Protein 4OAN (pdb70)

Sequence (607 aa):
SAEAEFVYKYANNLPDTHPNIRAREAAAIKAETNGRVQIDIFPSNQLGSSDTDLSQIRSGGVVEFFTLSGLILSTLVPAASINGIGFAFPDYDTVWKADGELGGYVRRGEIGKAGLVVDKIWDNGFRQTTTSTRPITGPDDFKGLKIRVPVSPLWTSFKAFDASPASINFSEVYSSALQTKVVEGQENPLAIISTAKLYEVQKYCSLTNHWDGFWFLANRRAWERLPADLRDIVARNINAAGVNQRADVAKLNAGLKDELATKGLTFNQPTIGPFRDKLRAAGFYAEWKGKYGEQAWSLLEKSVGKLAAEAEFVYKYANNLPDTHPNIRAREAAAIKAETNGRVQIDIFPSNQLGSDTDLSQIRSGGVVEFFTLSGLILSTLVPAASINGIGFAFPDYDTVWKADGELGGYVRGEIGKAGLVVDKIWDNGFRQTTTSTRPITGPDDFKGLKIRVPVSPLWTSFKAFDASPASINFSEVYSSALQTKVVEGQENPLAIISTAKLYEVQKYCSLTNHWDGFWFLANRRAWERLPADLRDIVARNINAAGVNQRADVAKLNAGLKDELATKGLTFNQPTIGPFRDKLRAAGFYAEWKGKYGEQAWSLLEKSVGKLA

Nearest PDB structures (foldseek):
  4pdd-assembly3_C  TM=9.417E-01  e=5.313E-28  Polaromonas sp. JS666
  4mmp-assembly1_A  TM=9.180E-01  e=5.999E-28  Pasteurella multocida subsp. gallicida P1059
  4o94-assembly1_A  TM=9.328E-01  e=5.343E-27  Rhodopseudomonas palustris HaA2
  4nn3-assembly1_A  TM=9.087E-01  e=1.412E-26  Maridesulfovibrio salexigens DSM 2638
  4nf0-assembly8_H  TM=8.533E-01  e=2.911E-16  Pseudomonas aeruginosa PAO1

Solvent-accessible surface area: 24748 Å² total

Secondary structure (DSSP, 8-state):
----SEEEEEE-SS-TT---HHHH--HHHHHHTTTSEEEEEE-TTTT--S---HHHHHTS-SEEEE-HHHHTTTSGGGGGGG-TT--SSHHHHHH---HHHHHHHHHHHHTT-B--PPEEEE--EEEESS----SGGGGTT--BEE-S-HHHH--TTTT---EE--GGGHHHHHHTTSSSEEEE-HHHHHHTTGGGS-SEEE-----EEEEEEE-HHHHHHS-HHHHHHHHHHHHHHHHHHHHHHHHHHHHHHHHHTTTT-EEE---SHHHHHHHHHTTHHHHHHHHH-HHHHHHHHHHHT---/---SEEEEEE-SS-TT---HHHH--HHHHHHTTTSEEEEEE-TTTT--S---HHHHHTS-SEEEE-HHHHTTTSGGGGGGG-TT---SHHHHHH---HHHHHHHHHHHHTT-B--PPEEEE--EEEESS----SGGGGTT-EEEE-S-HHHH--TTTT-EEEE--GGGHHHHHHTTSSSEEEE-HHHHHHTTGGGG-SEEE-----EEEEEEE-HHHHHHS-HHHHHHHHHHHHHHHHHHHHHHHHHHHH-HHHHHHTTPEEE---SHHHHHHHHHTTHHHHHHHHH-HHHHHHHHHHHT---

InterPro domains:
  IPR004682 TRAP transporter solute receptor, DctP family [PIRSF006470] (12-302)
  IPR004682 TRAP transporter solute receptor, DctP family [TIGR00787] (39-290)
  IPR006311 Twin-arginine translocation pathway, signal sequence [PS51318] (1-29)
  IPR018389 TRAP transporter solute receptor DctP [PF03480] (39-311)
  IPR018389 TRAP transporter solute receptor DctP [PTHR33376] (8-331)
  IPR019546 Twin-arginine translocation pathway, signal sequence, bacterial/archaeal [TIGR01409] (3-29)
  IPR038404 TRAP transporter solute receptor DctP superfamily [G3DSA:3.40.190.170] (30-339)

Foldseek 3Di:
DDQALAEFEEEEAADCPALVVLVVCCVQLCVVVVNNYRYHYHYNQNVHFDVVLVCLQVVVGFKYWAWLQQVCVLQVLSCVVLQFPQAPDVVLVVCCLDDLQVVSQVSVVVSQWHFSDFFFFFQKWKFFAPDEDQFLVVQAAFAEEDADGPLVVLSVLSNYNYDHDTPSCPLVCLQVPVGGIYMGFLSRCPRVVSLVRTAEIEGLSRTITIIIIGRNVSLVPDPPVSNVSVVVSVVVSRVVSNVVNVVCRVPVPVVSCVSRYDYDYHDHVNVVVSCVVSCNVVVVCVVNDVVSVVSSNVSRPDDD/DDAQAEFEEEEQAFCPALVVLVVCLVQLCVVVVNNYRYDYHYNQNVHFDVVLVCQQVVVGFKYWAWLQQVCVLQVLRCVVLQFPQAPDVVLVQCCLDDLQVVSQVSVVVSQWHWNDFFFFFQKWKFFAPDEPQFLVVQAAFAEEDADGPLRVLSVLSNYNYDHDTPSCVLVCLQVPVGGIYMGFPSRCPRVVSLVRTAEIEGLSRTITIIIIGRPVSLVVDDPVSSVSVVVSVNVSRVVSNVVNVVCRVPVPVVSVVVRHHYDYHDHVNVVVSCVVSCNVVVVCVVNDVVSVVSSNVSRPDDD

Organism: Rhodopseudomonas palustris (strain HaA2) (NCBI:txid316058)

B-factor: mean 14.05, std 8.54, range [4.38, 103.15]

Structure (mmCIF, N/CA/C/O backbone):
data_4OAN
#
_entry.id   4OAN
#
_cell.length_a   55.064
_cell.length_b   59.609
_cell.length_c   61.005
_cell.angle_alpha   62.620
_cell.angle_beta   71.240
_cell.angle_gamma   67.180
#
_symmetry.space_group_name_H-M   'P 1'
#
loop_
_entity.id
_entity.type
_entity.pdbx_description
1 polymer 'TRAP dicarboxylate transporter DctP subunit'
2 non-polymer 'CHLORIDE ION'
3 non-polymer '(2S)-2-hydroxy-2-methyl-3-oxobutanoic acid'
4 non-polymer GLYCEROL
5 water water
#
loop_
_atom_site.group_PDB
_atom_site.id
_atom_site.type_symbol
_atom_site.label_atom_id
_atom_site.label_alt_id
_atom_site.label_comp_id
_atom_site.label_asym_id
_atom_site.label_entity_id
_atom_site.label_seq_id
_atom_site.pdbx_PDB_ins_code
_atom_site.Cartn_x
_atom_site.Cartn_y
_atom_site.Cartn_z
_atom_site.occupancy
_atom_site.B_iso_or_equiv
_atom_site.auth_seq_id
_atom_site.auth_comp_id
_atom_site.auth_asym_id
_atom_site.auth_atom_id
_atom_site.pdbx_PDB_model_num
ATOM 1 N N . SER A 1 22 ? 110.094 34.127 64.821 1.00 46.25 28 SER A N 1
ATOM 2 C CA . SER A 1 22 ? 109.402 35.154 64.051 1.00 45.01 28 SER A CA 1
ATOM 3 C C . SER A 1 22 ? 110.376 36.250 63.630 1.00 45.32 28 SER A C 1
ATOM 4 O O . SER A 1 22 ? 111.484 36.341 64.158 1.00 45.13 28 SER A O 1
ATOM 28 N N . ALA A 1 24 ? 111.835 39.840 63.698 1.00 23.41 30 ALA A N 1
ATOM 29 C CA . ALA A 1 24 ? 111.865 40.914 64.686 1.00 25.20 30 ALA A CA 1
ATOM 30 C C . ALA A 1 24 ? 111.050 42.091 64.183 1.00 21.15 30 ALA A C 1
ATOM 31 O O . ALA A 1 24 ? 111.035 42.375 62.984 1.00 19.94 30 ALA A O 1
ATOM 38 N N . GLU A 1 25 ? 110.367 42.779 65.093 1.00 22.96 31 GLU A N 1
ATOM 39 C CA . GLU A 1 25 ? 109.669 43.985 64.690 1.00 22.51 31 GLU A CA 1
ATOM 40 C C . GLU A 1 25 ? 110.715 44.976 64.212 1.00 21.95 31 GLU A C 1
ATOM 41 O O . GLU A 1 25 ? 111.873 44.948 64.659 1.00 22.39 31 GLU A O 1
ATOM 53 N N . ALA A 1 26 ? 110.314 45.840 63.292 1.00 19.08 32 ALA A N 1
ATOM 54 C CA . ALA A 1 26 ? 111.169 46.932 62.855 1.00 16.78 32 ALA A CA 1
ATOM 55 C C . ALA A 1 26 ? 111.533 47.756 64.078 1.00 14.45 32 ALA A C 1
ATOM 56 O O . ALA A 1 26 ? 110.766 47.808 65.045 1.00 17.15 32 ALA A O 1
ATOM 63 N N . GLU A 1 27 ? 112.685 48.414 64.041 1.00 16.63 33 GLU A N 1
ATOM 64 C CA . GLU A 1 27 ? 113.112 49.205 65.184 1.00 17.14 33 GLU A CA 1
ATOM 65 C C . GLU A 1 27 ? 112.110 50.293 65.519 1.00 13.51 33 GLU A C 1
ATOM 66 O O . GLU A 1 27 ? 111.893 50.610 66.689 1.00 20.14 33 GLU A O 1
ATOM 78 N N . PHE A 1 28 ? 111.498 50.880 64.491 1.00 12.18 34 PHE A N 1
ATOM 79 C CA . PHE A 1 28 ? 110.495 51.905 64.675 1.00 11.59 34 PHE A CA 1
ATOM 80 C C . PHE A 1 28 ? 109.236 51.474 63.951 1.00 13.56 34 PHE A C 1
ATOM 81 O O . PHE A 1 28 ? 109.197 51.440 62.726 1.00 15.81 34 PHE A O 1
ATOM 98 N N . VAL A 1 29 ? 108.212 51.129 64.715 1.00 11.53 35 VAL A N 1
ATOM 99 C CA . VAL A 1 29 ? 106.902 50.830 64.153 1.00 11.16 35 VAL A CA 1
ATOM 100 C C . VAL A 1 29 ? 105.978 51.958 64.551 1.00 11.95 35 VAL A C 1
ATOM 101 O O . VAL A 1 29 ? 105.549 52.058 65.709 1.00 14.19 35 VAL A O 1
ATOM 114 N N . TYR A 1 30 ? 105.741 52.854 63.602 1.00 9.89 36 TYR A N 1
ATOM 115 C CA . TYR A 1 30 ? 10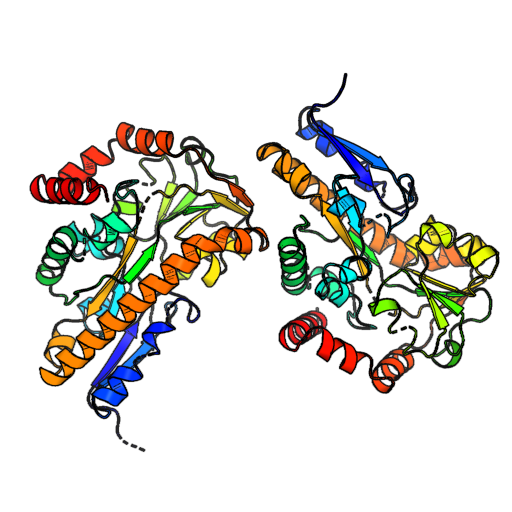5.009 54.081 63.843 1.00 9.35 36 TYR A CA 1
ATOM 116 C C . TYR A 1 30 ? 103.619 54.021 63.214 1.00 9.63 36 TYR A C 1
ATOM 117 O O . TYR A 1 30 ? 103.432 53.501 62.122 1.00 13.36 36 TYR A O 1
ATOM 135 N N . LYS A 1 31 ? 102.646 54.588 63.909 1.00 8.51 37 LYS A N 1
ATOM 136 C CA . LYS A 1 31 ? 101.266 54.536 63.473 1.00 8.21 37 LYS A CA 1
ATOM 137 C C . LYS A 1 31 ? 100.870 55.836 62.791 1.00 7.69 37 LYS A C 1
ATOM 138 O O . LYS A 1 31 ? 101.113 56.910 63.338 1.00 8.36 37 LYS A O 1
ATOM 157 N N . TYR A 1 32 ? 100.254 55.725 61.616 1.00 7.36 38 TYR A N 1
ATOM 158 C CA . TYR A 1 32 ? 99.676 56.874 60.914 1.00 6.87 38 TYR A CA 1
ATOM 159 C C . TYR A 1 32 ? 98.165 56.677 60.831 1.00 6.64 38 TYR A C 1
ATOM 160 O O . TYR A 1 32 ? 97.673 55.719 60.238 1.00 6.87 38 TYR A O 1
ATOM 178 N N . ALA A 1 33 ? 97.446 57.558 61.522 1.00 6.18 39 ALA A N 1
ATOM 179 C CA . ALA A 1 33 ? 95.985 57.549 61.560 1.00 5.94 39 ALA A CA 1
ATOM 180 C C . ALA A 1 33 ? 95.422 58.578 60.607 1.00 5.51 39 ALA A C 1
ATOM 181 O O . ALA A 1 33 ? 95.998 59.660 60.445 1.00 5.28 39 ALA A O 1
ATOM 188 N N . ASN A 1 34 ? 94.282 58.266 59.991 1.00 5.73 40 ASN A N 1
ATOM 189 C CA . ASN A 1 34 ? 93.580 59.263 59.218 1.00 5.35 40 ASN A CA 1
ATOM 190 C C . ASN A 1 34 ? 92.086 58.973 59.217 1.00 6.52 40 ASN A C 1
ATOM 191 O O . ASN A 1 34 ? 91.645 57.961 59.752 1.00 6.08 40 ASN A O 1
ATOM 202 N N . ASN A 1 35 ? 91.320 59.879 58.618 1.00 5.09 41 ASN A N 1
ATOM 203 C CA . ASN A 1 35 ? 89.872 59.814 58.690 1.00 6.40 41 ASN A CA 1
ATOM 204 C C . ASN A 1 35 ? 89.198 59.450 57.388 1.00 6.73 41 ASN A C 1
ATOM 205 O O . ASN A 1 35 ? 87.968 59.463 57.323 1.00 6.84 41 ASN A O 1
ATOM 216 N N . LEU A 1 36 ? 89.955 59.081 56.363 1.00 6.47 42 LEU A N 1
ATOM 217 C CA . LEU A 1 36 ? 89.379 58.922 55.036 1.00 6.66 42 LEU A CA 1
ATOM 218 C C . LEU A 1 36 ? 89.300 57.470 54.596 1.00 6.56 42 LEU A C 1
ATOM 219 O O . LEU A 1 36 ? 90.043 56.629 55.087 1.00 6.61 42 LEU A O 1
ATOM 235 N N . PRO A 1 37 ? 88.412 57.177 53.628 1.00 8.03 43 PRO A N 1
ATOM 236 C CA . PRO A 1 37 ? 88.330 55.817 53.089 1.00 8.65 43 PRO A CA 1
ATOM 237 C C . PRO A 1 37 ? 89.641 55.328 52.501 1.00 9.27 43 PRO A C 1
ATOM 238 O O . PRO A 1 37 ? 90.459 56.100 51.991 1.00 8.64 43 PRO A O 1
ATOM 249 N N . ASP A 1 38 ? 89.839 54.016 52.550 1.00 10.76 44 ASP A N 1
ATOM 250 C CA . ASP A 1 38 ? 91.073 53.433 52.055 1.00 12.17 44 ASP A CA 1
ATOM 251 C C . ASP A 1 38 ? 91.218 53.534 50.531 1.00 13.15 44 ASP A C 1
ATOM 252 O O . ASP A 1 38 ? 92.289 53.267 50.013 1.00 12.20 44 ASP A O 1
ATOM 261 N N . THR A 1 39 ? 90.143 53.950 49.850 1.00 9.97 45 THR A N 1
ATOM 262 C CA . THR A 1 39 ? 90.134 54.176 48.403 1.00 10.33 45 THR A CA 1
ATOM 263 C C . THR A 1 39 ? 90.474 55.596 47.993 1.00 10.98 45 THR A C 1
ATOM 264 O O . THR A 1 39 ? 90.654 55.871 46.809 1.00 10.63 45 THR A O 1
ATOM 275 N N . HIS A 1 40 ? 90.549 56.512 48.946 1.00 8.16 46 HIS A N 1
ATOM 276 C CA . HIS A 1 40 ? 90.898 57.902 48.644 1.00 7.92 46 HIS A CA 1
ATOM 277 C C . HIS A 1 40 ? 92.404 58.000 48.352 1.00 8.48 46 HIS A C 1
ATOM 278 O O . HIS A 1 40 ? 93.197 57.241 48.916 1.00 9.03 46 HIS A O 1
ATOM 293 N N . PRO A 1 41 ? 92.816 58.931 47.470 1.00 9.53 47 PRO A N 1
ATOM 294 C CA . PRO A 1 41 ? 94.254 59.087 47.204 1.00 9.59 47 PRO A CA 1
ATOM 295 C C . PRO A 1 41 ? 95.149 59.249 48.439 1.00 9.39 47 PRO A C 1
ATOM 296 O O . PRO A 1 41 ? 96.280 58.818 48.420 1.00 9.38 47 PRO A O 1
ATOM 324 N N . ASN A 1 43 ? 95.082 57.558 51.092 1.00 8.79 49 ASN A N 1
ATOM 325 C CA . ASN A 1 43 ? 95.453 56.214 51.521 1.00 8.65 49 ASN A CA 1
ATOM 326 C C . ASN A 1 43 ? 96.191 55.397 50.467 1.00 8.79 49 ASN A C 1
ATOM 327 O O . ASN A 1 43 ? 97.106 54.640 50.786 1.00 8.78 49 ASN A O 1
ATOM 338 N N . ILE A 1 44 ? 95.830 55.597 49.210 1.00 8.98 50 ILE A N 1
ATOM 339 C CA . ILE A 1 44 ? 96.591 54.975 48.131 1.00 9.21 50 ILE A CA 1
ATOM 340 C C . ILE A 1 44 ? 98.055 55.431 48.202 1.00 9.30 50 ILE A C 1
ATOM 341 O O . ILE A 1 44 ? 98.984 54.614 48.155 1.00 9.39 50 ILE A O 1
ATOM 357 N N . ARG A 1 45 ? 98.257 56.734 48.324 1.00 9.35 51 ARG A N 1
ATOM 358 C CA . ARG A 1 45 ? 99.598 57.271 48.376 1.00 9.53 51 ARG A CA 1
ATOM 359 C C . ARG A 1 45 ? 100.289 56.949 49.696 1.00 9.36 51 ARG A C 1
ATOM 360 O O . ARG A 1 45 ? 101.479 56.727 49.709 1.00 9.52 51 ARG A O 1
ATOM 381 N N . ALA A 1 46 ? 99.550 56.943 50.805 1.00 9.09 52 ALA A N 1
ATOM 382 C CA . ALA A 1 46 ? 100.158 56.569 52.091 1.00 8.98 52 ALA A CA 1
ATOM 383 C C . ALA A 1 46 ? 100.697 55.138 52.065 1.00 8.99 52 ALA A C 1
ATOM 384 O O . ALA A 1 46 ? 101.750 54.854 52.633 1.00 9.08 52 ALA A O 1
ATOM 391 N N . ARG A 1 47 ? 99.995 54.239 51.390 1.00 8.96 53 ARG A N 1
ATOM 392 C CA . ARG A 1 47 ? 100.491 52.868 51.294 1.00 9.07 53 ARG A CA 1
ATOM 393 C C . ARG A 1 47 ? 101.782 52.810 50.468 1.00 9.39 53 ARG A C 1
ATOM 394 O O . ARG A 1 47 ? 102.718 52.095 50.831 1.00 9.53 53 ARG A O 1
ATOM 415 N N . GLU A 1 48 ? 101.854 53.581 49.380 1.00 9.56 54 GLU A N 1
ATOM 416 C CA . GLU A 1 48 ? 103.085 53.632 48.568 1.00 9.94 54 GLU A CA 1
ATOM 417 C C . GLU A 1 48 ? 104.231 54.206 49.389 1.00 10.02 54 GLU A C 1
ATOM 418 O O . GLU A 1 48 ? 105.361 53.738 49.338 1.00 10.30 54 GLU A O 1
ATOM 447 N N . ALA A 1 50 ? 104.552 54.227 52.709 1.00 9.61 56 ALA A N 1
ATOM 448 C CA . ALA A 1 50 ? 104.984 53.315 53.759 1.00 9.61 56 ALA A CA 1
ATOM 449 C C . ALA A 1 50 ? 105.911 52.256 53.173 1.00 10.53 56 ALA A C 1
ATOM 450 O O . ALA A 1 50 ? 106.939 51.915 53.768 1.00 10.69 56 ALA A O 1
ATOM 457 N N . ALA A 1 51 ? 105.556 51.719 52.013 1.00 10.45 57 ALA A N 1
ATOM 458 C CA . ALA A 1 51 ? 106.390 50.723 51.353 1.00 12.10 57 ALA A CA 1
ATOM 459 C C . ALA A 1 51 ? 107.757 51.315 51.006 1.00 10.77 57 ALA A C 1
ATOM 460 O O . ALA A 1 51 ? 108.800 50.670 51.204 1.00 13.89 57 ALA A O 1
ATOM 467 N N . ALA A 1 52 ? 107.775 52.525 50.464 1.00 11.63 58 ALA A N 1
ATOM 468 C CA . ALA A 1 52 ? 109.030 53.157 50.067 1.00 11.78 58 ALA A CA 1
ATOM 469 C C . ALA A 1 52 ? 109.931 53.400 51.271 1.00 13.08 58 ALA A C 1
ATOM 470 O O . ALA A 1 52 ? 111.146 53.189 51.216 1.00 13.95 58 ALA A O 1
ATOM 477 N N . ILE A 1 53 ? 109.325 53.874 52.352 1.00 10.99 59 ILE A N 1
ATOM 478 C CA . ILE A 1 53 ? 110.063 54.147 53.567 1.00 12.95 59 ILE A CA 1
ATOM 479 C C . ILE A 1 53 ? 110.662 52.869 54.145 1.00 12.96 59 ILE A C 1
ATOM 480 O O . ILE A 1 53 ? 111.838 52.850 54.521 1.00 13.23 59 ILE A O 1
ATOM 496 N N . LYS A 1 54 ? 109.880 51.797 54.208 1.00 13.18 60 LYS A N 1
ATOM 497 C CA . LYS A 1 54 ? 110.404 50.562 54.792 1.00 14.09 60 LYS A CA 1
ATOM 498 C C . LYS A 1 54 ? 111.603 50.064 53.985 1.00 18.24 60 LYS A C 1
ATOM 499 O O . LYS A 1 54 ? 112.625 49.681 54.555 1.00 19.46 60 LYS A O 1
ATOM 518 N N . ALA A 1 55 ? 111.498 50.089 52.663 1.00 14.69 61 ALA A N 1
ATOM 519 C CA . ALA A 1 55 ? 112.621 49.676 51.816 1.00 18.59 61 ALA A CA 1
ATOM 520 C C . ALA A 1 55 ? 113.840 50.582 51.999 1.00 20.93 61 ALA A C 1
ATOM 521 O O . ALA A 1 55 ? 114.971 50.100 52.161 1.00 20.29 61 ALA A O 1
ATOM 528 N N . GLU A 1 56 ? 113.627 51.893 51.935 1.00 15.96 62 GLU A N 1
ATOM 529 C CA . GLU A 1 56 ? 114.744 52.832 51.932 1.00 15.40 62 GLU A CA 1
ATOM 530 C C . GLU A 1 56 ? 115.473 52.909 53.277 1.00 15.10 62 GLU A C 1
ATOM 531 O O . GLU A 1 56 ? 116.676 53.214 53.323 1.00 17.57 62 GLU A O 1
ATOM 543 N N . THR A 1 57 ? 114.763 52.620 54.362 1.00 14.09 63 THR A N 1
ATOM 544 C CA . THR A 1 57 ? 115.381 52.545 55.682 1.00 15.19 63 THR A CA 1
ATOM 545 C C . THR A 1 57 ? 115.855 51.135 56.022 1.00 15.96 63 THR A C 1
ATOM 546 O O . THR A 1 57 ? 116.146 50.844 57.178 1.00 16.69 63 THR A O 1
ATOM 557 N N . ASN A 1 58 ? 115.945 50.269 55.020 1.00 18.01 64 ASN A N 1
ATOM 558 C CA . ASN A 1 58 ? 116.383 48.887 55.231 1.00 20.24 64 ASN A CA 1
ATOM 559 C C . ASN A 1 58 ? 115.655 48.204 56.390 1.00 22.31 64 ASN A C 1
ATOM 560 O O . ASN A 1 58 ? 116.264 47.516 57.214 1.00 21.33 64 ASN A O 1
ATOM 571 N N . GLY A 1 59 ? 114.343 48.421 56.450 1.00 14.87 65 GLY A N 1
ATOM 572 C CA . GLY A 1 59 ? 113.489 47.746 57.409 1.00 15.50 65 GLY A CA 1
ATOM 573 C C . GLY A 1 59 ? 113.420 48.390 58.782 1.00 14.38 65 GLY A C 1
ATOM 574 O O . GLY A 1 59 ? 112.745 47.874 59.671 1.00 18.55 65 GLY A O 1
ATOM 578 N N . ARG A 1 60 ? 114.114 49.512 58.965 1.00 13.71 66 ARG A N 1
ATOM 579 C CA . ARG A 1 60 ? 114.201 50.124 60.282 1.00 16.61 66 ARG A CA 1
ATOM 580 C C . ARG A 1 60 ? 112.964 50.931 60.639 1.00 14.47 66 ARG A C 1
ATOM 581 O O . ARG A 1 60 ? 112.642 51.051 61.814 1.00 15.97 66 ARG A O 1
ATOM 602 N N . VAL A 1 61 ? 112.278 51.492 59.638 1.00 11.85 67 VAL A N 1
ATOM 603 C CA . VAL A 1 61 ? 111.040 52.229 59.872 1.00 11.38 67 VAL A CA 1
ATOM 604 C C . VAL A 1 61 ? 109.873 51.586 59.139 1.00 13.50 67 VAL A C 1
ATOM 605 O O . VAL A 1 61 ? 109.899 51.418 57.920 1.00 15.38 67 VAL A O 1
ATOM 618 N N . GLN A 1 62 ? 108.859 51.219 59.904 1.00 11.13 68 GLN A N 1
ATOM 619 C CA . GLN A 1 62 ? 107.614 50.666 59.382 1.00 10.34 68 GLN A CA 1
ATOM 620 C C . GLN A 1 62 ? 106.494 51.601 59.808 1.00 11.55 68 GLN A C 1
ATOM 621 O O . GLN A 1 62 ? 106.349 51.903 60.985 1.00 14.73 68 GLN A O 1
ATOM 635 N N . ILE A 1 63 ? 105.732 52.071 58.832 1.00 9.72 69 ILE A N 1
ATOM 636 C CA . ILE A 1 63 ? 104.583 52.904 59.118 1.00 11.05 69 ILE A CA 1
ATOM 637 C C . ILE A 1 63 ? 103.329 52.076 58.914 1.00 10.37 69 ILE A C 1
ATOM 638 O O . ILE A 1 63 ? 103.021 51.643 57.794 1.00 12.52 69 ILE A O 1
ATOM 654 N N . ASP A 1 64 ? 102.640 51.814 60.023 1.00 9.52 70 ASP A N 1
ATOM 655 C CA . ASP A 1 64 ? 101.372 51.107 60.003 1.00 9.21 70 ASP A CA 1
ATOM 656 C C . ASP A 1 64 ? 100.269 52.136 59.805 1.00 8.95 70 ASP A C 1
ATOM 657 O O . ASP A 1 64 ? 100.215 53.132 60.514 1.00 10.21 70 ASP A O 1
ATOM 666 N N . ILE A 1 65 ? 99.392 51.900 58.849 1.00 8.79 71 ILE A N 1
ATOM 667 C CA . ILE A 1 65 ? 98.360 52.860 58.480 1.00 9.49 71 ILE A CA 1
ATOM 668 C C . ILE A 1 65 ? 97.006 52.421 59.017 1.00 8.89 71 ILE A C 1
ATOM 669 O O . ILE A 1 65 ? 96.622 51.256 58.892 1.00 10.03 71 ILE A O 1
ATOM 685 N N . PHE A 1 66 ? 96.290 53.375 59.598 1.00 8.54 72 PHE A N 1
ATOM 686 C CA . PHE A 1 66 ? 94.972 53.152 60.196 1.00 8.58 72 PHE A CA 1
ATOM 687 C C . PHE A 1 66 ? 93.978 54.118 59.564 1.00 8.53 72 PHE A C 1
ATOM 688 O O . PHE A 1 66 ? 93.745 55.217 60.065 1.00 8.72 72 PHE A O 1
ATOM 705 N N . PRO A 1 67 ? 93.417 53.727 58.426 1.00 6.91 73 PRO A N 1
ATOM 706 C CA . PRO A 1 67 ? 92.562 54.633 57.680 1.00 6.28 73 PRO A CA 1
ATOM 707 C C . PRO A 1 67 ? 91.166 54.733 58.282 1.00 6.18 73 PRO A C 1
ATOM 708 O O . PRO A 1 67 ? 90.801 53.960 59.186 1.00 7.70 73 PRO A O 1
ATOM 719 N N . SER A 1 68 ? 90.391 55.675 57.769 1.00 6.59 74 SER A N 1
ATOM 720 C CA . SER A 1 68 ? 88.957 55.750 58.026 1.00 7.67 74 SER A CA 1
ATOM 721 C C . SER A 1 68 ? 88.604 55.609 59.503 1.00 8.25 74 SER A C 1
ATOM 722 O O . SER A 1 68 ? 87.713 54.848 59.859 1.00 9.51 74 SER A O 1
ATOM 730 N N . ASN A 1 69 ? 89.316 56.338 60.349 1.00 6.20 75 ASN A N 1
ATOM 731 C CA . ASN A 1 69 ? 88.959 56.470 61.768 1.00 5.93 75 ASN A CA 1
ATOM 732 C C . ASN A 1 69 ? 89.047 55.163 62.522 1.00 8.67 75 ASN A C 1
ATOM 733 O O . ASN A 1 69 ? 88.414 55.009 63.568 1.00 8.88 75 ASN A O 1
ATOM 744 N N . GLN A 1 70 ? 89.858 54.225 62.050 1.00 7.95 76 GLN A N 1
ATOM 745 C CA . GLN A 1 70 ? 89.998 52.943 62.736 1.00 8.92 76 GLN A CA 1
ATOM 746 C C . GLN A 1 70 ? 90.420 53.071 64.189 1.00 9.52 76 GLN A C 1
ATOM 747 O O . GLN A 1 70 ? 89.921 52.305 65.052 1.00 10.36 76 GLN A O 1
ATOM 761 N N . LEU A 1 71 ? 91.335 53.986 64.491 1.00 9.40 77 LEU A N 1
ATOM 762 C CA . LEU A 1 71 ? 91.838 54.135 65.859 1.00 11.03 77 LEU A CA 1
ATOM 763 C C . LEU A 1 71 ? 91.022 55.108 66.683 1.00 13.15 77 LEU A C 1
ATOM 764 O O . LEU A 1 71 ? 91.216 55.203 67.909 1.00 17.02 77 LEU A O 1
ATOM 780 N N . GLY A 1 72 ? 90.122 55.827 66.021 1.00 9.89 78 GLY A N 1
ATOM 781 C CA . GLY A 1 72 ? 89.301 56.828 66.663 1.00 11.19 78 GLY A CA 1
ATOM 782 C C . GLY A 1 72 ? 88.984 57.963 65.702 1.00 9.13 78 GLY A C 1
ATOM 783 O O . GLY A 1 72 ? 89.454 57.992 64.573 1.00 10.20 78 GLY A O 1
ATOM 787 N N A SER A 1 73 ? 88.157 58.894 66.169 0.61 7.82 79 SER A N 1
ATOM 788 N N B SER A 1 73 ? 88.192 58.918 66.153 0.39 7.38 79 SER A N 1
ATOM 789 C CA A SER A 1 73 ? 87.687 60.042 65.409 0.61 7.79 79 SER A CA 1
ATOM 790 C CA B SER A 1 73 ? 87.795 60.006 65.294 0.39 7.57 79 SER A CA 1
ATOM 791 C C A SER A 1 73 ? 88.682 61.194 65.429 0.61 6.61 79 SER A C 1
ATOM 792 C C B SER A 1 73 ? 88.640 61.247 65.504 0.39 6.66 79 SER A C 1
ATOM 793 O O A SER A 1 73 ? 89.705 61.122 66.107 0.61 9.65 79 SER A O 1
ATOM 794 O O B SER A 1 73 ? 89.510 61.289 66.369 0.39 5.55 79 SER A O 1
ATOM 809 N N . ASP A 1 74 ? 88.379 62.261 64.698 1.00 6.55 80 ASP A N 1
ATOM 810 C CA . ASP A 1 74 ? 89.311 63.379 64.560 1.00 7.01 80 ASP A CA 1
ATOM 811 C C . ASP A 1 74 ? 89.624 64.091 65.850 1.00 5.78 80 ASP A C 1
ATOM 812 O O . ASP A 1 74 ? 90.790 64.364 66.129 1.00 7.15 80 ASP A O 1
ATOM 822 N N . THR A 1 75 ? 88.619 64.322 66.692 1.00 6.79 81 THR A N 1
ATOM 823 C CA . THR A 1 75 ? 88.887 64.988 67.972 1.00 7.98 81 THR A CA 1
ATOM 824 C C . THR A 1 75 ? 89.753 64.097 68.871 1.00 7.54 81 THR A C 1
ATOM 825 O O . THR A 1 75 ? 90.680 64.573 69.515 1.00 7.99 81 THR A O 1
ATOM 836 N N . ASP A 1 76 ? 89.480 62.795 68.871 1.00 8.98 82 ASP A N 1
ATOM 837 C CA . ASP A 1 76 ? 90.286 61.806 69.610 1.00 9.43 82 ASP A CA 1
ATOM 838 C C . ASP A 1 76 ? 91.727 61.837 69.117 1.00 7.79 82 ASP A C 1
ATOM 839 O O . ASP A 1 76 ? 92.681 61.935 69.902 1.00 8.15 82 ASP A O 1
ATOM 865 N N . LEU A 1 78 ? 93.356 64.114 67.477 1.00 6.75 84 LEU A N 1
ATOM 866 C CA . LEU A 1 78 ? 94.065 65.334 67.824 1.00 7.40 84 LEU A CA 1
ATOM 867 C C . LEU A 1 78 ? 94.698 65.173 69.230 1.00 7.74 84 LEU A C 1
ATOM 868 O O . LEU A 1 78 ? 95.856 65.528 69.478 1.00 9.69 84 LEU A O 1
ATOM 884 N N . SER A 1 79 ? 93.941 64.620 70.164 1.00 7.45 85 SER A N 1
ATOM 885 C CA . SER A 1 79 ? 94.480 64.389 71.498 1.00 8.02 85 SER A CA 1
ATOM 886 C C . SER A 1 79 ? 95.641 63.406 71.441 1.00 8.75 85 SER A C 1
ATOM 887 O O . SER A 1 79 ? 96.656 63.573 72.131 1.00 12.56 85 SER A O 1
ATOM 895 N N . GLN A 1 80 ? 95.493 62.374 70.625 1.00 8.40 86 GLN A N 1
ATOM 896 C CA . GLN A 1 80 ? 96.507 61.325 70.578 1.00 8.28 86 GLN A CA 1
ATOM 897 C C . GLN A 1 80 ? 97.812 61.780 69.893 1.00 7.42 86 GLN A C 1
ATOM 898 O O . GLN A 1 80 ? 98.883 61.365 70.325 1.00 8.25 86 GLN A O 1
ATOM 912 N N . ILE A 1 81 ? 97.743 62.633 68.887 1.00 6.51 87 ILE A N 1
ATOM 913 C CA . ILE A 1 81 ? 98.981 63.082 68.237 1.00 7.90 87 ILE A CA 1
ATOM 914 C C . ILE A 1 81 ? 99.770 63.962 69.229 1.00 8.04 87 ILE A C 1
ATOM 915 O O . ILE A 1 81 ? 100.999 63.917 69.258 1.00 11.57 87 ILE A O 1
ATOM 931 N N . ARG A 1 82 ? 99.052 64.695 70.090 1.00 10.19 88 ARG A N 1
ATOM 932 C CA . ARG A 1 82 ? 99.649 65.531 71.130 1.00 13.28 88 ARG A CA 1
ATOM 933 C C . ARG A 1 82 ? 100.328 64.663 72.184 1.00 12.60 88 ARG A C 1
ATOM 934 O O . ARG A 1 82 ? 101.435 64.961 72.632 1.00 13.89 88 ARG A O 1
ATOM 955 N N . SER A 1 83 ? 99.666 63.589 72.604 1.00 10.59 89 SER A N 1
ATOM 956 C CA . SER A 1 83 ? 100.155 62.815 73.740 1.00 13.26 89 SER A CA 1
ATOM 957 C C . SER A 1 83 ? 101.101 61.693 73.338 1.00 9.71 89 SER A C 1
ATOM 958 O O . SER A 1 83 ? 101.755 61.101 74.211 1.00 13.94 89 SER A O 1
ATOM 966 N N . GLY A 1 84 ? 101.186 61.394 72.042 1.00 10.29 90 GLY A N 1
ATOM 967 C CA . GLY A 1 84 ? 102.024 60.300 71.583 1.00 12.25 90 GLY A CA 1
ATOM 968 C C . GLY A 1 84 ? 101.301 58.968 71.437 1.00 11.64 90 GLY A C 1
ATOM 969 O O . GLY A 1 84 ? 101.942 57.949 71.189 1.00 13.69 90 GLY A O 1
ATOM 973 N N . GLY A 1 85 ? 99.977 58.960 71.574 1.00 10.06 91 GLY A N 1
ATOM 974 C CA . GLY A 1 85 ? 99.200 57.762 71.291 1.00 8.96 91 GLY A CA 1
ATOM 975 C C . GLY A 1 85 ? 99.324 57.299 69.854 1.00 9.01 91 GLY A C 1
ATOM 976 O O . GLY A 1 85 ? 99.250 56.105 69.566 1.00 11.34 91 GLY A O 1
ATOM 980 N N A VAL A 1 86 ? 99.537 58.264 68.963 0.32 9.24 92 VAL A N 1
ATOM 981 N N B VAL A 1 86 ? 99.454 58.239 68.926 0.68 7.88 92 VAL A N 1
ATOM 982 C CA A VAL A 1 86 ? 99.800 58.001 67.557 0.32 7.90 92 VAL A CA 1
ATOM 983 C CA B VAL A 1 86 ? 99.881 57.900 67.582 0.68 7.26 92 VAL A CA 1
ATOM 984 C C A VAL A 1 86 ? 100.959 58.893 67.112 0.32 7.92 92 VAL A C 1
ATOM 985 C C B VAL A 1 86 ? 101.061 58.780 67.236 0.68 7.26 92 VAL A C 1
ATOM 986 O O A VAL A 1 86 ? 101.079 60.029 67.575 0.32 7.12 92 VAL A O 1
ATOM 987 O O B VAL A 1 86 ? 101.295 59.797 67.877 0.68 7.52 92 VAL A O 1
ATOM 1012 N N . GLU A 1 87 ? 101.787 58.394 66.195 1.00 7.32 93 GLU A N 1
ATOM 1013 C CA . GLU A 1 87 ? 103.003 59.102 65.777 1.00 7.41 93 GLU A CA 1
ATOM 1014 C C . GLU A 1 87 ? 102.778 60.081 64.624 1.00 7.08 93 GLU A C 1
ATOM 1015 O O . GLU A 1 87 ? 103.451 61.111 64.548 1.00 7.09 93 GLU A O 1
ATOM 1028 N N . PHE A 1 88 ? 101.835 59.755 63.735 1.00 6.83 94 PHE A N 1
ATOM 1029 C CA . PHE A 1 88 ? 101.494 60.587 62.572 1.00 6.54 94 PHE A CA 1
ATOM 1030 C C . PHE A 1 88 ? 99.984 60.710 62.443 1.00 6.21 94 PHE A C 1
ATOM 1031 O O . PHE A 1 88 ? 99.261 59.738 62.697 1.00 6.23 94 PHE A O 1
ATOM 1048 N N . PHE A 1 89 ? 99.509 61.872 62.028 1.00 5.94 95 PHE A N 1
ATOM 1049 C CA . PHE A 1 89 ? 98.077 62.097 61.839 1.00 5.65 95 PHE A CA 1
ATOM 1050 C C . PHE A 1 89 ? 97.893 63.235 60.863 1.00 5.45 95 PHE A C 1
ATOM 1051 O O . PHE A 1 89 ? 98.518 64.279 61.014 1.00 5.48 95 PHE A O 1
ATOM 1068 N N . THR A 1 90 ? 97.041 63.044 59.851 1.00 5.30 96 THR A N 1
ATOM 1069 C CA . THR A 1 90 ? 96.676 64.124 58.940 1.00 5.13 96 THR A CA 1
ATOM 1070 C C . THR A 1 90 ? 95.462 64.851 59.490 1.00 5.51 96 THR A C 1
ATOM 1071 O O . THR A 1 90 ? 94.491 64.220 59.926 1.00 6.44 96 THR A O 1
ATOM 1082 N N . LEU A 1 91 ? 95.506 66.175 59.499 1.00 4.88 97 LEU A N 1
ATOM 1083 C CA . LEU A 1 91 ? 94.462 66.977 60.128 1.00 5.42 97 LEU A CA 1
ATOM 1084 C C . LEU A 1 91 ? 94.329 68.350 59.489 1.00 6.46 97 LEU A C 1
ATOM 1085 O O . LEU A 1 91 ? 95.312 69.056 59.314 1.00 5.29 97 LEU A O 1
ATOM 1101 N N . SER A 1 92 ? 93.096 68.724 59.157 1.00 5.06 98 SER A N 1
ATOM 1102 C CA . SER A 1 92 ? 92.783 70.087 58.751 1.00 5.07 98 SER A CA 1
ATOM 1103 C C . SER A 1 92 ? 93.256 71.093 59.773 1.00 5.36 98 SER A C 1
ATOM 1104 O O . SER A 1 92 ? 92.994 70.949 60.960 1.00 5.06 98 SER A O 1
ATOM 1112 N N . GLY A 1 93 ? 93.910 72.158 59.308 1.00 5.61 99 GLY A N 1
ATOM 1113 C CA . GLY A 1 93 ? 94.240 73.260 60.174 1.00 6.10 99 GLY A CA 1
ATOM 1114 C C . GLY A 1 93 ? 93.045 73.867 60.901 1.00 4.97 99 GLY A C 1
ATOM 1115 O O . GLY A 1 93 ? 93.192 74.407 62.001 1.00 6.05 99 GLY A O 1
ATOM 1119 N N . LEU A 1 94 ? 91.858 73.781 60.301 1.00 5.78 100 LEU A N 1
ATOM 1120 C CA . LEU A 1 94 ? 90.670 74.327 60.943 1.00 5.88 100 LEU A CA 1
ATOM 1121 C C . LEU A 1 94 ? 90.280 73.530 62.176 1.00 5.25 100 LEU A C 1
ATOM 1122 O O . LEU A 1 94 ? 89.798 74.110 63.139 1.00 6.64 100 LEU A O 1
ATOM 1138 N N . ILE A 1 95 ? 90.454 72.211 62.149 1.00 5.60 101 ILE A N 1
ATOM 1139 C CA . ILE A 1 95 ? 90.195 71.395 63.329 1.00 4.97 101 ILE A CA 1
ATOM 1140 C C . ILE A 1 95 ? 91.315 71.577 64.330 1.00 6.11 101 ILE A C 1
ATOM 1141 O O . ILE A 1 95 ? 91.092 71.701 65.517 1.00 6.75 101 ILE A O 1
ATOM 1157 N N . LEU A 1 96 ? 92.540 71.642 63.836 1.00 5.26 102 LEU A N 1
ATOM 1158 C CA . LEU A 1 96 ? 93.711 71.891 64.669 1.00 6.34 102 LEU A CA 1
ATOM 1159 C C . LEU A 1 96 ? 93.659 73.221 65.415 1.00 5.34 102 LEU A C 1
ATOM 1160 O O . LEU A 1 96 ? 94.368 73.408 66.408 1.00 7.16 102 LEU A O 1
ATOM 1176 N N . SER A 1 97 ? 92.859 74.153 64.915 1.00 6.50 103 SER A N 1
ATOM 1177 C CA . SER A 1 97 ? 92.923 75.532 65.380 1.00 7.78 103 SER A CA 1
ATOM 1178 C C . SER A 1 97 ? 92.464 75.765 66.813 1.00 7.87 103 SER A C 1
ATOM 1179 O O . SER A 1 97 ? 92.693 76.841 67.353 1.00 8.12 103 SER A O 1
ATOM 1187 N N . THR A 1 98 ? 91.835 74.791 67.455 1.00 7.79 104 THR A N 1
ATOM 1188 C CA . THR A 1 98 ? 91.546 74.948 68.874 1.00 8.13 104 THR A CA 1
ATOM 1189 C C . THR A 1 98 ? 92.841 74.867 69.688 1.00 9.73 104 THR A C 1
ATOM 1190 O O . THR A 1 98 ? 92.935 75.458 70.762 1.00 11.54 104 THR A O 1
ATOM 1201 N N . LEU A 1 99 ? 93.834 74.146 69.162 1.00 8.18 105 LEU A N 1
ATOM 1202 C CA . LEU A 1 99 ? 95.164 74.101 69.750 1.00 8.41 105 LEU A CA 1
ATOM 1203 C C . LEU A 1 99 ? 96.086 75.181 69.174 1.00 9.04 105 LEU A C 1
ATOM 1204 O O . LEU A 1 99 ? 96.852 75.801 69.912 1.00 11.54 105 LEU A O 1
ATOM 1220 N N . VAL A 1 100 ? 96.025 75.380 67.852 1.00 7.29 106 VAL A N 1
ATOM 1221 C CA . VAL A 1 100 ? 96.887 76.322 67.119 1.00 7.89 106 VAL A CA 1
ATOM 1222 C C . VAL A 1 100 ? 95.989 77.347 66.420 1.00 8.49 106 VAL A C 1
ATOM 1223 O O . VAL A 1 100 ? 95.558 77.119 65.302 1.00 7.72 106 VAL A O 1
ATOM 1236 N N . PRO A 1 101 ? 95.688 78.467 67.079 1.00 8.47 107 PRO A N 1
ATOM 1237 C CA . PRO A 1 101 ? 94.634 79.344 66.555 1.00 7.31 107 PRO A CA 1
ATOM 1238 C C . PRO A 1 101 ? 94.852 79.833 65.120 1.00 7.82 107 PRO A C 1
ATOM 1239 O O . PRO A 1 101 ? 93.887 79.979 64.372 1.00 8.49 107 PRO A O 1
ATOM 1250 N N . ALA A 1 102 ? 96.094 80.073 64.737 1.00 7.90 108 ALA A N 1
ATOM 1251 C CA . ALA A 1 102 ? 96.383 80.571 63.408 1.00 7.19 108 ALA A CA 1
ATOM 1252 C C . ALA A 1 102 ? 96.049 79.572 62.309 1.00 6.41 108 ALA A C 1
ATOM 1253 O O . ALA A 1 102 ? 95.895 79.944 61.130 1.00 7.83 108 ALA A O 1
ATOM 1260 N N . ALA A 1 103 ? 95.941 78.296 62.658 1.00 6.04 109 ALA A N 1
ATOM 1261 C CA . ALA A 1 103 ? 95.921 77.283 61.625 1.00 6.01 109 ALA A CA 1
ATOM 1262 C C . ALA A 1 103 ? 94.603 77.215 60.838 1.00 7.50 109 ALA A C 1
ATOM 1263 O O . ALA A 1 103 ? 94.545 76.542 59.828 1.00 7.05 109 ALA A O 1
ATOM 1270 N N . SER A 1 104 ? 93.559 77.921 61.265 1.00 6.21 110 SER A N 1
ATOM 1271 C CA . SER A 1 104 ? 92.312 77.947 60.494 1.00 5.85 110 SER A CA 1
ATOM 1272 C C . SER A 1 104 ? 92.340 78.969 59.354 1.00 5.67 110 SER A C 1
ATOM 1273 O O . SER A 1 104 ? 91.415 79.037 58.570 1.00 6.71 110 SER A O 1
ATOM 1281 N N . ILE A 1 105 ? 93.416 79.737 59.248 1.00 6.50 111 ILE A N 1
ATOM 1282 C CA . ILE A 1 105 ? 93.433 80.897 58.354 1.00 6.57 111 ILE A CA 1
ATOM 1283 C C . ILE A 1 105 ? 93.184 80.552 56.876 1.00 7.30 111 ILE A C 1
ATOM 1284 O O . ILE A 1 105 ? 92.643 81.381 56.147 1.00 8.23 111 ILE A O 1
ATOM 1300 N N . ASN A 1 106 ? 93.554 79.358 56.413 1.00 6.58 112 ASN A N 1
ATOM 1301 C CA . ASN A 1 106 ? 93.318 79.039 55.012 1.00 7.04 112 ASN A CA 1
ATOM 1302 C C . ASN A 1 106 ? 91.857 78.843 54.681 1.00 7.02 112 ASN A C 1
ATOM 1303 O O . ASN A 1 106 ? 91.514 78.798 53.513 1.00 8.03 112 ASN A O 1
ATOM 1314 N N . GLY A 1 107 ? 90.992 78.730 55.684 1.00 6.96 113 GLY A N 1
ATOM 1315 C CA . GLY A 1 107 ? 89.596 78.423 55.419 1.00 6.72 113 GLY A CA 1
ATOM 1316 C C . GLY A 1 107 ? 88.672 79.613 55.273 1.00 5.61 113 GLY A C 1
ATOM 1317 O O . GLY A 1 107 ? 87.463 79.432 55.158 1.00 7.56 113 GLY A O 1
ATOM 1321 N N . ILE A 1 108 ? 89.225 80.816 55.245 1.00 6.24 114 ILE A N 1
ATOM 1322 C CA . ILE A 1 108 ? 88.406 82.012 55.082 1.00 7.64 114 ILE A CA 1
ATOM 1323 C C . ILE A 1 108 ? 87.552 81.904 53.814 1.00 8.04 114 ILE A C 1
ATOM 1324 O O . ILE A 1 108 ? 88.020 81.495 52.752 1.00 7.84 114 ILE A O 1
ATOM 1340 N N . GLY A 1 109 ? 86.270 82.227 53.939 1.00 7.12 115 GLY A N 1
ATOM 1341 C CA . GLY A 1 109 ? 85.307 81.978 52.885 1.00 8.20 115 GLY A CA 1
ATOM 1342 C C . GLY A 1 109 ? 85.647 82.705 51.600 1.00 7.54 115 GLY A C 1
ATOM 1343 O O . GLY A 1 109 ? 85.884 83.911 51.577 1.00 8.20 115 GLY A O 1
ATOM 1347 N N . PHE A 1 110 ? 85.674 81.951 50.500 1.00 6.61 116 PHE A N 1
ATOM 1348 C CA . PHE A 1 110 ? 85.836 82.509 49.153 1.00 7.87 116 PHE A CA 1
ATOM 1349 C C . PHE A 1 110 ? 87.184 83.209 48.952 1.00 9.25 116 PHE A C 1
ATOM 1350 O O . PHE A 1 110 ? 87.334 84.002 48.031 1.00 13.30 116 PHE A O 1
ATOM 1367 N N . ALA A 1 111 ? 88.166 82.884 49.777 1.00 8.73 117 ALA A N 1
ATOM 1368 C CA . ALA A 1 111 ? 89.423 83.636 49.786 1.00 9.82 117 ALA A CA 1
ATOM 1369 C C . ALA A 1 111 ? 90.297 83.357 48.561 1.00 8.49 117 ALA A C 1
ATOM 1370 O O . ALA A 1 111 ? 90.837 84.275 47.958 1.00 10.66 117 ALA A O 1
ATOM 1377 N N . PHE A 1 112 ? 90.475 82.083 48.243 1.00 8.38 118 PHE A N 1
ATOM 1378 C CA . PHE A 1 112 ? 91.386 81.660 47.180 1.00 8.13 118 PHE A CA 1
ATOM 1379 C C . PHE A 1 112 ? 90.641 81.466 45.861 1.00 8.63 118 PHE A C 1
ATOM 1380 O O . PHE A 1 112 ? 89.712 80.700 45.781 1.00 10.58 118 PHE A O 1
ATOM 1397 N N . PRO A 1 113 ? 91.088 82.139 44.792 1.00 13.14 119 PRO A N 1
ATOM 1398 C CA . PRO A 1 113 ? 90.317 81.975 43.546 1.00 14.82 119 PRO A CA 1
ATOM 1399 C C . PRO A 1 113 ? 90.624 80.707 42.766 1.00 20.32 119 PRO A C 1
ATOM 1400 O O . PRO A 1 113 ? 89.817 80.313 41.921 1.00 27.27 119 PRO A O 1
ATOM 1411 N N . ASP A 1 114 ? 91.771 80.091 43.042 1.00 14.46 120 ASP A N 1
ATOM 1412 C CA . ASP A 1 114 ? 92.216 78.927 42.281 1.00 16.69 120 ASP A CA 1
ATOM 1413 C C . ASP A 1 114 ? 93.289 78.183 43.051 1.00 14.82 120 ASP A C 1
ATOM 1414 O O . ASP A 1 114 ? 93.843 78.694 44.017 1.00 11.20 120 ASP A O 1
ATOM 1423 N N . TYR A 1 115 ? 93.609 76.989 42.579 1.00 11.54 121 TYR A N 1
ATOM 1424 C CA . TYR A 1 115 ? 94.687 76.230 43.150 1.00 10.99 121 TYR A CA 1
ATOM 1425 C C . TYR A 1 115 ? 96.036 76.926 43.006 1.00 13.33 121 TYR A C 1
ATOM 1426 O O . TYR A 1 115 ? 96.926 76.731 43.835 1.00 14.04 121 TYR A O 1
ATOM 1444 N N . ASP A 1 116 ? 96.184 77.743 41.964 1.00 14.96 122 ASP A N 1
ATOM 1445 C CA . ASP A 1 116 ? 97.438 78.450 41.740 1.00 17.32 122 ASP A CA 1
ATOM 1446 C C . ASP A 1 116 ? 97.839 79.238 42.988 1.00 12.74 122 ASP A C 1
ATOM 1447 O O . ASP A 1 116 ? 98.969 79.125 43.465 1.00 14.87 122 ASP A O 1
ATOM 1456 N N . THR A 1 117 ? 96.898 80.025 43.503 1.00 13.96 123 THR A N 1
ATOM 1457 C CA . THR A 1 117 ? 97.167 80.855 44.663 1.00 12.48 123 THR A CA 1
ATOM 1458 C C . THR A 1 117 ? 97.275 79.991 45.916 1.00 10.27 123 THR A C 1
ATOM 1459 O O . THR A 1 117 ? 98.098 80.279 46.780 1.00 11.61 123 THR A O 1
ATOM 1470 N N . VAL A 1 118 ? 96.473 78.930 46.019 1.00 8.73 124 VAL A N 1
ATOM 1471 C CA . VAL A 1 118 ? 96.565 78.005 47.157 1.00 7.57 124 VAL A CA 1
ATOM 1472 C C . VAL A 1 118 ? 97.970 77.470 47.370 1.00 8.23 124 VAL A C 1
ATOM 1473 O O . VAL A 1 118 ? 98.528 77.620 48.474 1.00 8.60 124 VAL A O 1
ATOM 1486 N N . TRP A 1 119 ? 98.565 76.848 46.354 1.00 8.68 125 TRP A N 1
ATOM 1487 C CA . TRP A 1 119 ? 99.837 76.180 46.599 1.00 12.21 125 TRP A CA 1
ATOM 1488 C C . TRP A 1 119 ? 100.956 77.191 46.782 1.00 10.29 125 TRP A C 1
ATOM 1489 O O . TRP A 1 119 ? 101.871 76.971 47.589 1.00 12.45 125 TRP A O 1
ATOM 1510 N N . LYS A 1 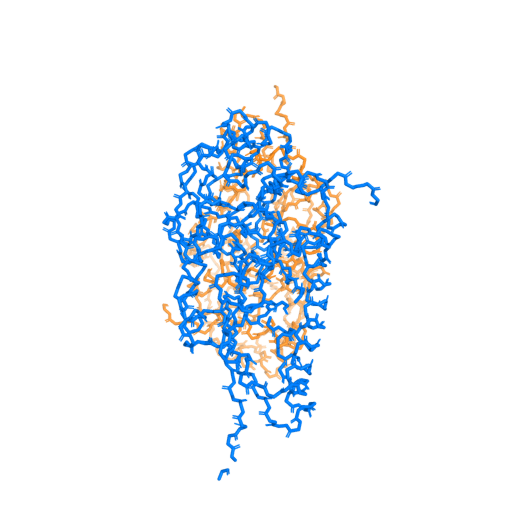120 ? 100.901 78.308 46.069 1.00 11.82 126 LYS A N 1
ATOM 1511 C CA . LYS A 1 120 ? 101.949 79.305 46.256 1.00 14.81 126 LYS A CA 1
ATOM 1512 C C . LYS A 1 120 ? 101.930 79.834 47.690 1.00 13.45 126 LYS A C 1
ATOM 1513 O O . LYS A 1 120 ? 102.979 80.125 48.259 1.00 14.93 126 LYS A O 1
ATOM 1532 N N . ALA A 1 121 ? 100.741 79.941 48.259 1.00 10.43 127 ALA A N 1
ATOM 1533 C CA . ALA A 1 121 ? 100.577 80.421 49.634 1.00 10.62 127 ALA A CA 1
ATOM 1534 C C . ALA A 1 121 ? 100.977 79.347 50.649 1.00 9.55 127 ALA A C 1
ATOM 1535 O O . ALA A 1 121 ? 101.789 79.591 51.564 1.00 9.50 127 ALA A O 1
ATOM 1559 N N . ASP A 1 123 ? 102.714 76.513 50.286 1.00 8.36 129 ASP A N 1
ATOM 1560 C CA . ASP A 1 123 ? 104.133 76.156 50.169 1.00 10.57 129 ASP A CA 1
ATOM 1561 C C . ASP A 1 123 ? 105.058 77.360 50.300 1.00 18.83 129 ASP A C 1
ATOM 1562 O O . ASP A 1 123 ? 106.271 77.224 50.205 1.00 20.84 129 ASP A O 1
ATOM 1571 N N . GLY A 1 124 ? 104.482 78.533 50.508 1.00 10.72 130 GLY A N 1
ATOM 1572 C CA . GLY A 1 124 ? 105.233 79.760 50.659 1.00 11.52 130 GLY A CA 1
ATOM 1573 C C . GLY A 1 124 ? 105.014 80.387 52.025 1.00 11.21 130 GLY A C 1
ATOM 1574 O O . GLY A 1 124 ? 104.979 79.686 53.027 1.00 11.65 130 GLY A O 1
ATOM 1578 N N . GLU A 1 125 ? 104.864 81.707 52.055 1.00 12.31 131 GLU A N 1
ATOM 1579 C CA . GLU A 1 125 ? 104.946 82.448 53.309 1.00 11.36 131 GLU A CA 1
ATOM 1580 C C . GLU A 1 125 ? 103.785 82.165 54.242 1.00 11.01 131 GLU A C 1
ATOM 1581 O O . GLU A 1 125 ? 103.977 82.070 55.452 1.00 10.92 131 GLU A O 1
ATOM 1593 N N . LEU A 1 126 ? 102.562 82.076 53.721 1.00 9.41 132 LEU A N 1
ATOM 1594 C CA . LEU A 1 126 ? 101.413 81.818 54.597 1.00 8.67 132 LEU A CA 1
ATOM 1595 C C . LEU A 1 126 ? 101.554 80.463 55.276 1.00 9.75 132 LEU A C 1
ATOM 1596 O O . LEU A 1 126 ? 101.344 80.326 56.481 1.00 8.82 132 LEU A O 1
ATOM 1612 N N . GLY A 1 127 ? 101.901 79.447 54.500 1.00 9.32 133 GLY A N 1
ATOM 1613 C CA . GLY A 1 127 ? 102.097 78.124 55.050 1.00 7.80 133 GLY A CA 1
ATOM 1614 C C . GLY A 1 127 ? 103.261 78.103 56.018 1.00 9.09 133 GLY A C 1
ATOM 1615 O O . GLY A 1 127 ? 103.216 77.392 57.024 1.00 9.85 133 GLY A O 1
ATOM 1619 N N . GLY A 1 128 ? 104.294 78.880 55.729 1.00 9.51 134 GLY A N 1
ATOM 1620 C CA . GLY A 1 128 ? 105.424 78.954 56.640 1.00 10.62 134 GLY A CA 1
ATOM 1621 C C . GLY A 1 128 ? 105.009 79.525 57.979 1.00 9.78 134 GLY A C 1
ATOM 1622 O O . GLY A 1 128 ? 105.470 79.097 59.037 1.00 11.14 134 GLY A O 1
ATOM 1626 N N . TYR A 1 129 ? 104.159 80.538 57.929 1.00 8.96 135 TYR A N 1
ATOM 1627 C CA . TYR A 1 129 ? 103.641 81.152 59.137 1.00 9.04 135 TYR A CA 1
ATOM 1628 C C . TYR A 1 129 ? 102.845 80.115 59.946 1.00 8.76 135 TYR A C 1
ATOM 1629 O O . TYR A 1 129 ? 103.071 79.940 61.151 1.00 10.10 135 TYR A O 1
ATOM 1647 N N . VAL A 1 130 ? 101.909 79.415 59.306 1.00 7.34 136 VAL A N 1
ATOM 1648 C CA . VAL A 1 130 ? 101.128 78.407 60.003 1.00 7.45 136 VAL A CA 1
ATOM 1649 C C . VAL A 1 130 ? 101.993 77.291 60.574 1.00 7.38 136 VAL A C 1
ATOM 1650 O O . VAL A 1 130 ? 101.819 76.897 61.711 1.00 7.96 136 VAL A O 1
ATOM 1663 N N A ARG A 1 131 ? 102.947 76.794 59.794 0.55 8.41 137 ARG A N 1
ATOM 1664 N N B ARG A 1 131 ? 102.951 76.794 59.802 0.45 8.40 137 ARG A N 1
ATOM 1665 C CA A ARG A 1 131 ? 103.817 75.726 60.275 0.55 7.91 137 ARG A CA 1
ATOM 1666 C CA B ARG A 1 131 ? 103.801 75.716 60.296 0.45 8.24 137 ARG A CA 1
ATOM 1667 C C A ARG A 1 131 ? 104.585 76.181 61.509 0.55 8.44 137 ARG A C 1
ATOM 1668 C C B ARG A 1 131 ? 104.622 76.168 61.498 0.45 8.73 137 ARG A C 1
ATOM 1669 O O A ARG A 1 131 ? 104.764 75.419 62.454 0.55 9.81 137 ARG A O 1
ATOM 1670 O O B ARG A 1 131 ? 104.882 75.386 62.407 0.45 10.12 137 ARG A O 1
ATOM 1711 N N . GLY A 1 132 ? 105.041 77.430 61.504 1.00 9.25 138 GLY A N 1
ATOM 1712 C CA . GLY A 1 132 ? 105.739 77.977 62.660 1.00 12.09 138 GLY A CA 1
ATOM 1713 C C . GLY A 1 132 ? 104.850 77.993 63.893 1.00 10.90 138 GLY A C 1
ATOM 1714 O O . GLY A 1 132 ? 105.308 77.715 65.004 1.00 11.65 138 GLY A O 1
ATOM 1719 N N . GLU A 1 133 ? 103.579 78.324 63.700 1.00 8.54 139 GLU A N 1
ATOM 1720 C CA . GLU A 1 133 ? 102.615 78.347 64.797 1.00 11.38 139 GLU A CA 1
ATOM 1721 C C . GLU A 1 133 ? 102.360 76.937 65.311 1.00 8.92 139 GLU A C 1
ATOM 1722 O O . GLU A 1 133 ? 102.240 76.715 66.531 1.00 10.66 139 GLU A O 1
ATOM 1734 N N . ILE A 1 134 ? 102.281 75.980 64.392 1.00 7.00 140 ILE A N 1
ATOM 1735 C CA . ILE A 1 134 ? 102.112 74.584 64.786 1.00 7.42 140 ILE A CA 1
ATOM 1736 C C . ILE A 1 134 ? 103.307 74.120 65.650 1.00 8.89 140 ILE A C 1
ATOM 1737 O O . ILE A 1 134 ? 103.133 73.456 66.693 1.00 9.69 140 ILE A O 1
ATOM 1753 N N . GLY A 1 135 ? 104.524 74.484 65.249 1.00 7.93 141 GLY A N 1
ATOM 1754 C CA . GLY A 1 135 ? 105.715 74.191 66.030 1.00 10.15 141 GLY A CA 1
ATOM 1755 C C . GLY A 1 135 ? 105.661 74.803 67.421 1.00 11.47 141 GLY A C 1
ATOM 1756 O O . GLY A 1 135 ? 106.089 74.173 68.398 1.00 13.83 141 GLY A O 1
ATOM 1760 N N . LYS A 1 136 ? 105.146 76.024 67.541 1.00 12.79 142 LYS A N 1
ATOM 1761 C CA . LYS A 1 136 ? 105.053 76.666 68.852 1.00 14.24 142 LYS A CA 1
ATOM 1762 C C . LYS A 1 136 ? 104.173 75.872 69.805 1.00 18.11 142 LYS A C 1
ATOM 1763 O O . LYS A 1 136 ? 104.387 75.903 71.012 1.00 18.86 142 LYS A O 1
ATOM 1782 N N . ALA A 1 137 ? 103.186 75.166 69.263 1.00 12.09 143 ALA A N 1
ATOM 1783 C CA . ALA A 1 137 ? 102.270 74.363 70.049 1.00 14.72 143 ALA A CA 1
ATOM 1784 C C . ALA A 1 137 ? 102.837 72.988 70.372 1.00 11.96 143 ALA A C 1
ATOM 1785 O O . ALA A 1 137 ? 102.170 72.172 71.004 1.00 14.81 143 ALA A O 1
ATOM 1792 N N . GLY A 1 138 ? 104.059 72.715 69.934 1.00 10.97 144 GLY A N 1
ATOM 1793 C CA . GLY A 1 138 ? 104.739 71.512 70.353 1.00 10.96 144 GLY A CA 1
ATOM 1794 C C . GLY A 1 138 ? 104.649 70.336 69.401 1.00 12.39 144 GLY A C 1
ATOM 1795 O O . GLY A 1 138 ? 105.129 69.271 69.739 1.00 13.43 144 GLY A O 1
ATOM 1799 N N . LEU A 1 139 ? 104.056 70.521 68.227 1.00 10.16 145 LEU A N 1
ATOM 1800 C CA . LEU A 1 139 ? 103.933 69.464 67.220 1.00 8.67 145 LEU A CA 1
ATOM 1801 C C . LEU A 1 139 ? 104.977 69.654 66.142 1.00 9.73 145 LEU A C 1
ATOM 1802 O O . LEU A 1 139 ? 105.526 70.736 65.996 1.00 12.70 145 LEU A O 1
ATOM 1818 N N . VAL A 1 140 ? 105.226 68.594 65.385 1.00 7.30 146 VAL A N 1
ATOM 1819 C CA . VAL A 1 140 ? 105.997 68.653 64.147 1.00 7.41 146 VAL A CA 1
ATOM 1820 C C . VAL A 1 140 ? 105.010 68.568 62.989 1.00 7.18 146 VAL A C 1
ATOM 1821 O O . VAL A 1 140 ? 103.954 67.936 63.085 1.00 7.17 146 VAL A O 1
ATOM 1834 N N . VAL A 1 141 ? 105.341 69.227 61.889 1.00 7.37 147 VAL A N 1
ATOM 1835 C CA . VAL A 1 141 ? 104.472 69.206 60.725 1.00 6.87 147 VAL A CA 1
ATOM 1836 C C . VAL A 1 141 ? 105.340 69.173 59.470 1.00 9.32 147 VAL A C 1
ATOM 1837 O O . VAL A 1 141 ? 106.376 69.829 59.412 1.00 8.28 147 VAL A O 1
ATOM 1867 N N . ASP A 1 143 ? 106.490 69.774 55.556 1.00 8.38 149 ASP A N 1
ATOM 1868 C CA . ASP A 1 143 ? 106.498 71.003 54.773 1.00 9.18 149 ASP A CA 1
ATOM 1869 C C . ASP A 1 143 ? 105.244 71.133 53.906 1.00 9.19 149 ASP A C 1
ATOM 1870 O O . ASP A 1 143 ? 104.667 72.215 53.788 1.00 11.43 149 ASP A O 1
ATOM 1879 N N . LYS A 1 144 ? 104.837 70.049 53.264 1.00 7.49 150 LYS A N 1
ATOM 1880 C CA . LYS A 1 144 ? 103.739 70.118 52.299 1.00 9.73 150 LYS A CA 1
ATOM 1881 C C . LYS A 1 144 ? 102.402 69.687 52.864 1.00 7.51 150 LYS A C 1
ATOM 1882 O O . LYS A 1 144 ? 102.233 68.548 53.314 1.00 7.76 150 LYS A O 1
ATOM 1901 N N . ILE A 1 145 ? 101.437 70.596 52.845 1.00 6.57 151 ILE A N 1
ATOM 1902 C CA . ILE A 1 145 ? 100.078 70.249 53.226 1.00 6.41 151 ILE A CA 1
ATOM 1903 C C . ILE A 1 145 ? 99.490 69.345 52.134 1.00 6.45 151 ILE A C 1
ATOM 1904 O O . ILE A 1 145 ? 99.785 69.540 50.933 1.00 7.85 151 ILE A O 1
ATOM 1920 N N . TRP A 1 146 ? 98.741 68.316 52.517 1.00 5.73 152 TRP A N 1
ATOM 1921 C CA . TRP A 1 146 ? 98.090 67.445 51.562 1.00 5.72 152 TRP A CA 1
ATOM 1922 C C . TRP A 1 146 ? 96.747 68.083 51.159 1.00 5.59 152 TRP A C 1
ATOM 1923 O O . TRP A 1 146 ? 96.177 68.895 51.906 1.00 6.27 152 TRP A O 1
ATOM 1944 N N . ASP A 1 147 ? 96.222 67.734 49.996 1.00 6.00 153 ASP A N 1
ATOM 1945 C CA . ASP A 1 147 ? 94.973 68.343 49.569 1.00 5.51 153 ASP A CA 1
ATOM 1946 C C . ASP A 1 147 ? 93.764 67.639 50.151 1.00 6.01 153 ASP A C 1
ATOM 1947 O O . ASP A 1 147 ? 93.788 66.438 50.468 1.00 6.63 153 ASP A O 1
ATOM 1956 N N . ASN A 1 148 ? 92.690 68.403 50.281 1.00 6.22 154 ASN A N 1
ATOM 1957 C CA . ASN A 1 148 ? 91.344 67.843 50.431 1.00 6.12 154 ASN A CA 1
ATOM 1958 C C . ASN A 1 148 ? 90.513 68.450 49.306 1.00 4.99 154 ASN A C 1
ATOM 1959 O O . ASN A 1 148 ? 90.069 67.760 48.389 1.00 6.34 154 ASN A O 1
ATOM 1970 N N . GLY A 1 149 ? 90.383 69.764 49.323 1.00 5.79 155 GLY A N 1
ATOM 1971 C CA . GLY A 1 149 ? 89.907 70.485 48.156 1.00 6.21 155 GLY A CA 1
ATOM 1972 C C . GLY A 1 149 ? 88.991 71.653 48.459 1.00 5.83 155 GLY A C 1
ATOM 1973 O O . GLY A 1 149 ? 88.727 72.007 49.616 1.00 5.52 155 GLY A O 1
ATOM 1977 N N . PHE A 1 150 ? 88.523 72.281 47.395 1.00 5.74 156 PHE A N 1
ATOM 1978 C CA . PHE A 1 150 ? 87.462 73.272 47.488 1.00 5.45 156 PHE A CA 1
ATOM 1979 C C . PHE A 1 150 ? 86.166 72.533 47.840 1.00 5.81 156 PHE A C 1
ATOM 1980 O O . PHE A 1 150 ? 85.864 71.457 47.295 1.00 6.91 156 PHE A O 1
ATOM 1997 N N . ARG A 1 151 ? 85.408 73.103 48.771 1.00 5.57 157 ARG A N 1
ATOM 1998 C CA . ARG A 1 151 ? 84.271 72.424 49.383 1.00 6.02 157 ARG A CA 1
ATOM 1999 C C . ARG A 1 151 ? 82.938 72.871 48.794 1.00 6.11 157 ARG A C 1
ATOM 2000 O O . ARG A 1 151 ? 82.717 74.059 48.539 1.00 6.97 157 ARG A O 1
ATOM 2021 N N . GLN A 1 152 ? 82.071 71.891 48.561 1.00 5.73 158 GLN A N 1
ATOM 2022 C CA . GLN A 1 152 ? 80.731 72.076 48.032 1.00 5.20 158 GLN A CA 1
ATOM 2023 C C . GLN A 1 152 ? 79.732 71.683 49.119 1.00 5.47 158 GLN A C 1
ATOM 2024 O O . GLN A 1 152 ? 80.117 71.164 50.160 1.00 8.03 158 GLN A O 1
ATOM 2038 N N . THR A 1 153 ? 78.457 71.913 48.870 1.00 5.28 159 THR A N 1
ATOM 2039 C CA . THR A 1 153 ? 77.415 71.592 49.827 1.00 5.27 159 THR A CA 1
ATOM 2040 C C . THR A 1 153 ? 76.545 70.466 49.307 1.00 6.62 159 THR A C 1
ATOM 2041 O O . THR A 1 153 ? 76.272 70.381 48.106 1.00 6.78 159 THR A O 1
ATOM 2052 N N . THR A 1 154 ? 76.110 69.573 50.197 1.00 6.31 160 THR A N 1
ATOM 2053 C CA . THR A 1 154 ? 75.055 68.620 49.851 1.00 6.93 160 THR A CA 1
ATOM 2054 C C . THR A 1 154 ? 73.925 68.726 50.855 1.00 6.16 160 THR A C 1
ATOM 2055 O O . THR A 1 154 ? 74.148 69.111 52.001 1.00 6.28 160 THR A O 1
ATOM 2066 N N . THR A 1 155 ? 72.714 68.409 50.394 1.00 6.06 161 THR A N 1
ATOM 2067 C CA . THR A 1 155 ? 71.569 68.295 51.292 1.00 6.59 161 THR A CA 1
ATOM 2068 C C . THR A 1 155 ? 70.628 67.166 50.888 1.00 6.59 161 THR A C 1
ATOM 2069 O O . THR A 1 155 ? 70.721 66.595 49.798 1.00 6.77 161 THR A O 1
ATOM 2080 N N . SER A 1 156 ? 69.725 66.830 51.806 1.00 7.17 162 SER A N 1
ATOM 2081 C CA . SER A 1 156 ? 68.621 65.922 51.522 1.00 8.51 162 SER A CA 1
ATOM 2082 C C . SER A 1 156 ? 67.287 66.645 51.497 1.00 10.75 162 SER A C 1
ATOM 2083 O O . SER A 1 156 ? 66.244 65.997 51.474 1.00 16.98 162 SER A O 1
ATOM 2091 N N . THR A 1 157 ? 67.303 67.972 51.516 1.00 8.51 163 THR A N 1
ATOM 2092 C CA . THR A 1 157 ? 66.092 68.769 51.627 1.00 12.05 163 THR A CA 1
ATOM 2093 C C . THR A 1 157 ? 65.821 69.498 50.319 1.00 10.66 163 THR A C 1
ATOM 2094 O O . THR A 1 157 ? 64.885 69.154 49.586 1.00 12.01 163 THR A O 1
ATOM 2105 N N . ARG A 1 158 ? 66.631 70.514 50.026 1.00 11.89 164 ARG A N 1
ATOM 2106 C CA . ARG A 1 158 ? 66.532 71.214 48.750 1.00 11.61 164 ARG A CA 1
ATOM 2107 C C . ARG A 1 158 ? 67.888 71.739 48.346 1.00 9.77 164 ARG A C 1
ATOM 2108 O O . ARG A 1 158 ? 68.789 71.814 49.172 1.00 8.99 164 ARG A O 1
ATOM 2129 N N . PRO A 1 159 ? 68.027 72.124 47.070 1.00 9.46 165 PRO A N 1
ATOM 2130 C CA . PRO A 1 159 ? 69.293 72.721 46.642 1.00 9.44 165 PRO A CA 1
ATOM 2131 C C . PRO A 1 159 ? 69.537 74.085 47.278 1.00 8.14 165 PRO A C 1
ATOM 2132 O O . PRO A 1 159 ? 68.604 74.794 47.678 1.00 9.41 165 PRO A O 1
ATOM 2143 N N . ILE A 1 160 ? 70.813 74.425 47.390 1.00 6.82 166 ILE A N 1
ATOM 2144 C CA . ILE A 1 160 ? 71.215 75.763 47.786 1.00 6.90 166 ILE A CA 1
ATOM 2145 C C . ILE A 1 160 ? 71.479 76.597 46.536 1.00 7.69 166 ILE A C 1
ATOM 2146 O O . ILE A 1 160 ? 72.466 76.376 45.837 1.00 7.66 166 ILE A O 1
ATOM 2162 N N . THR A 1 161 ? 70.581 77.527 46.251 1.00 8.27 167 THR A N 1
ATOM 2163 C CA . THR A 1 161 ? 70.702 78.356 45.059 1.00 9.37 167 THR A CA 1
ATOM 2164 C C . THR A 1 161 ? 71.186 79.759 45.406 1.00 10.27 167 THR A C 1
ATOM 2165 O O . THR A 1 161 ? 71.624 80.530 44.547 1.00 10.90 167 THR A O 1
ATOM 2176 N N . GLY A 1 162 ? 71.076 80.115 46.673 1.00 11.74 168 GLY A N 1
ATOM 2177 C CA . GLY A 1 162 ? 71.551 81.402 47.147 1.00 11.82 168 GLY A CA 1
ATOM 2178 C C . GLY A 1 162 ? 71.618 81.347 48.656 1.00 11.74 168 GLY A C 1
ATOM 2179 O O . GLY A 1 162 ? 71.167 80.376 49.270 1.00 10.34 168 GLY A O 1
ATOM 2183 N N . PRO A 1 163 ? 72.190 82.388 49.275 1.00 11.97 169 PRO A N 1
ATOM 2184 C CA . PRO A 1 163 ? 72.395 82.344 50.725 1.00 12.98 169 PRO A CA 1
ATOM 2185 C C . PRO A 1 163 ? 71.094 82.240 51.532 1.00 11.88 169 PRO A C 1
ATOM 2186 O O . PRO A 1 163 ? 71.136 81.710 52.632 1.00 11.11 169 PRO A O 1
ATOM 2197 N N . ASP A 1 164 ? 69.959 82.679 51.002 1.00 10.57 170 ASP A N 1
ATOM 2198 C CA . ASP A 1 164 ? 68.713 82.524 51.747 1.00 11.67 170 ASP A CA 1
ATOM 2199 C C . ASP A 1 164 ? 68.388 81.055 52.020 1.00 11.97 170 ASP A C 1
ATOM 2200 O O . ASP A 1 164 ? 67.726 80.722 53.015 1.00 12.95 170 ASP A O 1
ATOM 2209 N N . ASP A 1 165 ? 68.852 80.169 51.147 1.00 11.29 171 ASP A N 1
ATOM 2210 C CA . ASP A 1 165 ? 68.548 78.753 51.298 1.00 11.61 171 ASP A CA 1
ATOM 2211 C C . ASP A 1 165 ? 69.291 78.116 52.455 1.00 9.74 171 ASP A C 1
ATOM 2212 O O . ASP A 1 165 ? 68.949 77.008 52.894 1.00 11.02 171 ASP A O 1
ATOM 2221 N N . PHE A 1 166 ? 70.317 78.798 52.951 1.00 9.14 172 PHE A N 1
ATOM 2222 C CA . PHE A 1 166 ? 71.026 78.336 54.133 1.00 10.58 172 PHE A CA 1
ATOM 2223 C C . PHE A 1 166 ? 70.282 78.645 55.440 1.00 11.45 172 PHE A C 1
ATOM 2224 O O . PHE A 1 166 ? 70.595 78.046 56.461 1.00 10.27 172 PHE A O 1
ATOM 2241 N N . LYS A 1 167 ? 69.306 79.545 55.417 1.00 9.67 173 LYS A N 1
ATOM 2242 C CA . LYS A 1 167 ? 68.587 79.905 56.637 1.00 10.73 173 LYS A CA 1
ATOM 2243 C C . LYS A 1 167 ? 67.915 78.696 57.265 1.00 12.06 173 LYS A C 1
ATOM 2244 O O . LYS A 1 167 ? 67.077 78.028 56.642 1.00 13.66 173 LYS A O 1
ATOM 2263 N N . GLY A 1 168 ? 68.296 78.414 58.510 1.00 10.65 174 GLY A N 1
ATOM 2264 C CA . GLY A 1 168 ? 67.728 77.307 59.253 1.00 13.64 174 GLY A CA 1
ATOM 2265 C C . GLY A 1 168 ? 68.246 75.935 58.860 1.00 11.68 174 GLY A C 1
ATOM 2266 O O . GLY A 1 168 ? 67.856 74.957 59.479 1.00 14.22 174 GLY A O 1
ATOM 2270 N N . LEU A 1 169 ? 69.126 75.839 57.867 1.00 9.09 175 LEU A N 1
ATOM 2271 C CA . LEU A 1 169 ? 69.621 74.529 57.444 1.00 8.61 175 LEU A CA 1
ATOM 2272 C C . LEU A 1 169 ? 70.400 73.867 58.573 1.00 6.84 175 LEU A C 1
ATOM 2273 O O . LEU A 1 169 ? 71.367 74.442 59.088 1.00 8.29 175 LEU A O 1
ATOM 2289 N N . LYS A 1 170 ? 69.997 72.654 58.922 1.00 8.44 176 LYS A N 1
ATOM 2290 C CA . LYS A 1 170 ? 70.683 71.861 59.943 1.00 8.81 176 LYS A CA 1
ATOM 2291 C C . LYS A 1 170 ? 71.866 71.185 59.257 1.00 9.62 176 LYS A C 1
ATOM 2292 O O . LYS A 1 170 ? 71.783 70.037 58.800 1.00 11.27 176 LYS A O 1
ATOM 2311 N N . ILE A 1 171 ? 72.970 71.910 59.157 1.00 7.43 177 ILE A N 1
ATOM 2312 C CA . ILE A 1 171 ? 74.106 71.430 58.400 1.00 6.34 177 ILE A CA 1
ATOM 2313 C C . ILE A 1 171 ? 75.204 70.891 59.313 1.00 6.72 177 ILE A C 1
ATOM 2314 O O . ILE A 1 171 ? 75.610 71.547 60.275 1.00 8.08 177 ILE A O 1
ATOM 2330 N N . ARG A 1 172 ? 75.693 69.692 59.017 1.00 5.27 178 ARG A N 1
ATOM 2331 C CA . ARG A 1 172 ? 76.852 69.192 59.724 1.00 5.69 178 ARG A CA 1
ATOM 2332 C C . ARG A 1 172 ? 78.089 69.976 59.292 1.00 5.80 178 ARG A C 1
ATOM 2333 O O . ARG A 1 172 ? 78.269 70.255 58.111 1.00 4.92 178 ARG A O 1
ATOM 2354 N N . VAL A 1 173 ? 78.970 70.266 60.240 1.00 4.92 179 VAL A N 1
ATOM 2355 C CA . VAL A 1 173 ? 80.312 70.756 59.970 1.00 5.83 179 VAL A CA 1
ATOM 2356 C C . VAL A 1 173 ? 81.300 69.993 60.850 1.00 5.75 179 VAL A C 1
ATOM 2357 O O . VAL A 1 173 ? 80.919 69.456 61.897 1.00 5.17 179 VAL A O 1
ATOM 2370 N N . PRO A 1 174 ? 82.577 69.952 60.441 1.00 5.35 180 PRO A N 1
ATOM 2371 C CA . PRO A 1 174 ? 83.615 69.415 61.320 1.00 5.33 180 PRO A CA 1
ATOM 2372 C C . PRO A 1 174 ? 83.724 70.299 62.541 1.00 7.69 180 PRO A C 1
ATOM 2373 O O . PRO A 1 174 ? 83.264 71.436 62.548 1.00 6.90 180 PRO A O 1
ATOM 2384 N N . VAL A 1 175 ? 84.372 69.779 63.573 1.00 6.26 181 VAL A N 1
ATOM 2385 C CA . VAL A 1 175 ? 84.556 70.494 64.835 1.00 6.49 181 VAL A CA 1
ATOM 2386 C C . VAL A 1 175 ? 85.645 71.562 64.668 1.00 7.18 181 VAL A C 1
ATOM 2387 O O . VAL A 1 175 ? 86.829 71.246 64.567 1.00 8.12 181 VAL A O 1
ATOM 2400 N N . SER A 1 176 ? 85.229 72.824 64.659 1.00 5.86 182 SER A N 1
ATOM 2401 C CA . SER A 1 176 ? 86.121 73.951 64.460 1.00 5.93 182 SER A CA 1
ATOM 2402 C C . SER A 1 176 ? 85.408 75.281 64.675 1.00 6.07 182 SER A C 1
ATOM 2403 O O . SER A 1 176 ? 84.326 75.467 64.138 1.00 6.50 182 SER A O 1
ATOM 2411 N N . PRO A 1 177 ? 86.063 76.245 65.313 1.00 6.35 183 PRO A N 1
ATOM 2412 C CA . PRO A 1 177 ? 85.414 77.569 65.421 1.00 6.61 183 PRO A CA 1
ATOM 2413 C C . PRO A 1 177 ? 85.170 78.248 64.078 1.00 7.38 183 PRO A C 1
ATOM 2414 O O . PRO A 1 177 ? 84.218 79.003 63.936 1.00 6.90 183 PRO A O 1
ATOM 2425 N N . LEU A 1 178 ? 86.000 77.958 63.085 1.00 6.45 184 LEU A N 1
ATOM 2426 C CA . LEU A 1 178 ? 85.894 78.640 61.796 1.00 6.46 184 LEU A CA 1
ATOM 2427 C C . LEU A 1 178 ? 84.657 78.139 61.052 1.00 6.37 184 LEU A C 1
ATOM 2428 O O . LEU A 1 178 ? 83.862 78.934 60.543 1.00 6.84 184 LEU A O 1
ATOM 2444 N N . TRP A 1 179 ? 84.471 76.825 60.967 1.00 6.83 185 TRP A N 1
ATOM 2445 C CA . TRP A 1 179 ? 83.283 76.287 60.311 1.00 7.34 185 TRP A CA 1
ATOM 2446 C C . TRP A 1 179 ? 82.013 76.764 61.024 1.00 5.80 185 TRP A C 1
ATOM 2447 O O . TRP A 1 179 ? 81.015 77.069 60.390 1.00 6.29 185 TRP A O 1
ATOM 2468 N N . THR A 1 180 ? 82.022 76.765 62.355 1.00 6.96 186 THR A N 1
ATOM 2469 C CA . THR A 1 180 ? 80.839 77.199 63.098 1.00 6.81 186 THR A CA 1
ATOM 2470 C C . THR A 1 180 ? 80.519 78.654 62.776 1.00 6.55 186 THR A C 1
ATOM 2471 O O . THR A 1 180 ? 79.367 78.993 62.498 1.00 6.77 186 THR A O 1
ATOM 2482 N N . SER A 1 181 ? 81.540 79.503 62.813 1.00 6.53 187 SER A N 1
ATOM 2483 C CA . SER A 1 181 ? 81.367 80.924 62.540 1.00 6.85 187 SER A CA 1
ATOM 2484 C C . SER A 1 181 ? 80.819 81.159 61.140 1.00 6.79 187 SER A C 1
ATOM 2485 O O . SER A 1 181 ? 79.897 81.952 60.935 1.00 8.57 187 SER A O 1
ATOM 2510 N N . PHE A 1 183 ? 79.100 79.124 59.104 1.00 6.18 189 PHE A N 1
ATOM 2511 C CA . PHE A 1 183 ? 77.741 78.678 58.854 1.00 7.42 189 PHE A CA 1
ATOM 2512 C C . PHE A 1 183 ? 76.701 79.381 59.714 1.00 8.64 189 PHE A C 1
ATOM 2513 O O . PHE A 1 183 ? 75.563 79.563 59.271 1.00 8.93 189 PHE A O 1
ATOM 2530 N N . LYS A 1 184 ? 77.088 79.880 60.886 1.00 7.79 190 LYS A N 1
ATOM 2531 C CA . LYS A 1 184 ? 76.216 80.804 61.613 1.00 7.86 190 LYS A CA 1
ATOM 2532 C C . LYS A 1 184 ? 76.071 82.121 60.832 1.00 11.05 190 LYS A C 1
ATOM 2533 O O . LYS A 1 184 ? 74.989 82.732 60.819 1.00 10.42 190 LYS A O 1
ATOM 2552 N N . ALA A 1 185 ? 77.137 82.567 60.154 1.00 8.87 191 ALA A N 1
ATOM 2553 C CA . ALA A 1 185 ? 77.069 83.804 59.386 1.00 9.52 191 ALA A CA 1
ATOM 2554 C C . ALA A 1 185 ? 76.103 83.638 58.221 1.00 9.21 191 ALA A C 1
ATOM 2555 O O . ALA A 1 185 ? 75.471 84.613 57.805 1.00 11.06 191 ALA A O 1
ATOM 2562 N N . PHE A 1 186 ? 75.986 82.418 57.694 1.00 8.06 192 PHE A N 1
ATOM 2563 C CA . PHE A 1 186 ? 74.991 82.099 56.681 1.00 8.69 192 PHE A CA 1
ATOM 2564 C C . PHE A 1 186 ? 73.569 81.887 57.233 1.00 11.45 192 PHE A C 1
ATOM 2565 O O . PHE A 1 186 ? 72.660 81.565 56.469 1.00 12.03 192 PHE A O 1
ATOM 2582 N N . ASP A 1 187 ? 73.396 82.055 58.546 1.00 10.60 193 ASP A N 1
ATOM 2583 C CA . ASP A 1 187 ? 72.114 81.845 59.256 1.00 9.47 193 ASP A CA 1
ATOM 2584 C C . ASP A 1 187 ? 71.679 80.377 59.279 1.00 10.38 193 ASP A C 1
ATOM 2585 O O . ASP A 1 187 ? 70.506 80.066 59.516 1.00 11.29 193 ASP A O 1
ATOM 2594 N N . ALA A 1 188 ? 72.619 79.475 59.038 1.00 9.53 194 ALA A N 1
ATOM 2595 C CA . ALA A 1 188 ? 72.359 78.058 59.207 1.00 8.63 194 ALA A CA 1
ATOM 2596 C C . ALA A 1 188 ? 72.457 77.667 60.678 1.00 9.56 194 ALA A C 1
ATOM 2597 O O . ALA A 1 188 ? 72.798 78.490 61.529 1.00 11.40 194 ALA A O 1
ATOM 2604 N N . SER A 1 189 ? 72.161 76.401 60.957 1.00 9.65 195 SER A N 1
ATOM 2605 C CA . SER A 1 189 ? 72.226 75.838 62.309 1.00 10.46 195 SER A CA 1
ATOM 2606 C C . SER A 1 189 ? 73.264 74.724 62.267 1.00 8.92 195 SER A C 1
ATOM 2607 O O . SER A 1 189 ? 72.914 73.561 62.105 1.00 12.25 195 SER A O 1
ATOM 2615 N N . PRO A 1 190 ? 74.541 75.072 62.403 1.00 9.44 196 PRO A N 1
ATOM 2616 C CA . PRO A 1 190 ? 75.574 74.049 62.272 1.00 10.46 196 PRO A CA 1
ATOM 2617 C C . PRO A 1 190 ? 75.586 73.074 63.443 1.00 9.36 196 PRO A C 1
ATOM 2618 O O . PRO A 1 190 ? 75.276 73.452 64.586 1.00 12.84 196 PRO A O 1
ATOM 2629 N N . ALA A 1 191 ? 75.843 71.814 63.144 1.00 7.55 197 ALA A N 1
ATOM 2630 C CA . ALA A 1 191 ? 76.078 70.784 64.146 1.00 8.30 197 ALA A CA 1
ATOM 2631 C C . ALA A 1 191 ? 77.484 70.253 63.958 1.00 6.05 197 ALA A C 1
ATOM 2632 O O . ALA A 1 191 ? 77.844 69.803 62.884 1.00 5.85 197 ALA A O 1
ATOM 2639 N N . SER A 1 192 ? 78.277 70.286 65.016 1.00 7.16 198 SER A N 1
ATOM 2640 C CA . SER A 1 192 ? 79.691 69.895 64.980 1.00 6.19 198 SER A CA 1
ATOM 2641 C C . SER A 1 192 ? 79.816 68.412 65.214 1.00 6.00 198 SER A C 1
ATOM 2642 O O . SER A 1 192 ? 79.585 67.917 66.324 1.00 8.26 198 SER A O 1
ATOM 2650 N N . ILE A 1 193 ? 80.164 67.674 64.169 1.00 5.12 199 ILE A N 1
ATOM 2651 C CA . ILE A 1 193 ? 80.188 66.204 64.189 1.00 5.86 199 ILE A CA 1
ATOM 2652 C C . ILE A 1 193 ? 81.430 65.695 63.467 1.00 5.01 199 ILE A C 1
ATOM 2653 O O . ILE A 1 193 ? 81.721 66.109 62.335 1.00 5.85 199 ILE A O 1
ATOM 2669 N N . ASN A 1 194 ? 82.179 64.805 64.106 1.00 5.29 200 ASN A N 1
ATOM 2670 C CA . ASN A 1 194 ? 83.330 64.196 63.450 1.00 5.31 200 ASN A CA 1
ATOM 2671 C C . ASN A 1 194 ? 82.960 63.423 62.181 1.00 5.95 200 ASN A C 1
ATOM 2672 O O . ASN A 1 194 ? 81.845 62.865 62.068 1.00 6.52 200 ASN A O 1
ATOM 2683 N N . PHE A 1 195 ? 83.890 63.371 61.226 1.00 6.31 201 PHE A N 1
ATOM 2684 C CA . PHE A 1 195 ? 83.604 62.763 59.948 1.00 5.61 201 PHE A CA 1
ATOM 2685 C C . PHE A 1 195 ? 83.141 61.315 60.086 1.00 5.71 201 PHE A C 1
ATOM 2686 O O . PHE A 1 195 ? 82.302 60.858 59.312 1.00 6.60 201 PHE A O 1
ATOM 2703 N N . SER A 1 196 ? 83.641 60.615 61.101 1.00 6.67 202 SER A N 1
ATOM 2704 C CA . SER A 1 196 ? 83.269 59.223 61.318 1.00 6.86 202 SER A CA 1
ATOM 2705 C C . SER A 1 196 ? 81.754 59.013 61.463 1.00 7.68 202 SER A C 1
ATOM 2706 O O . SER A 1 196 ? 81.257 57.932 61.143 1.00 9.16 202 SER A O 1
ATOM 2714 N N . GLU A 1 197 ? 81.025 60.017 61.943 1.00 6.21 203 GLU A N 1
ATOM 2715 C CA . GLU A 1 197 ? 79.570 59.875 62.120 1.00 6.49 203 GLU A CA 1
ATOM 2716 C C . GLU A 1 197 ? 78.755 60.472 60.968 1.00 6.15 203 GLU A C 1
ATOM 2717 O O . GLU A 1 197 ? 77.522 60.412 60.979 1.00 7.29 203 GLU A O 1
ATOM 2729 N N . VAL A 1 198 ? 79.407 61.056 59.966 1.00 5.54 204 VAL A N 1
ATOM 2730 C CA . VAL A 1 198 ? 78.691 61.814 58.958 1.00 6.05 204 VAL A CA 1
ATOM 2731 C C . VAL A 1 198 ? 77.733 60.988 58.095 1.00 6.20 204 VAL A C 1
ATOM 2732 O O . VAL A 1 198 ? 76.588 61.373 57.909 1.00 5.98 204 VAL A O 1
ATOM 2745 N N . TYR A 1 199 ? 78.180 59.867 57.559 1.00 6.47 205 TYR A N 1
ATOM 2746 C CA . TYR A 1 199 ? 77.291 59.084 56.697 1.00 5.81 205 TYR A CA 1
ATOM 2747 C C . TYR A 1 199 ? 75.991 58.744 57.430 1.00 6.00 205 TYR A C 1
ATOM 2748 O O . TYR A 1 199 ? 74.883 58.925 56.895 1.00 6.15 205 TYR A O 1
ATOM 2766 N N A SER A 1 200 ? 76.132 58.225 58.644 0.48 6.48 206 SER A N 1
ATOM 2767 N N B SER A 1 200 ? 76.116 58.225 58.643 0.52 6.49 206 SER A N 1
ATOM 2768 C CA A SER A 1 200 ? 74.989 57.822 59.446 0.48 7.61 206 SER A CA 1
ATOM 2769 C CA B SER A 1 200 ? 74.946 57.827 59.406 0.52 7.60 206 SER A CA 1
ATOM 2770 C C A SER A 1 200 ? 74.100 59.008 59.817 0.48 6.43 206 SER A C 1
ATOM 2771 C C B SER A 1 200 ? 74.084 59.019 59.813 0.52 6.42 206 SER A C 1
ATOM 2772 O O A SER A 1 200 ? 72.864 58.908 59.780 0.48 7.11 206 SER A O 1
ATOM 2773 O O B SER A 1 200 ? 72.846 58.935 59.801 0.52 6.99 206 SER A O 1
ATOM 2788 N N . ALA A 1 201 ? 74.714 60.133 60.163 1.00 5.75 207 ALA A N 1
ATOM 2789 C CA . ALA A 1 201 ? 73.958 61.332 60.539 1.00 8.19 207 ALA A CA 1
ATOM 2790 C C . ALA A 1 201 ? 73.144 61.863 59.362 1.00 6.45 207 ALA A C 1
ATOM 2791 O O . ALA A 1 201 ? 72.035 62.359 59.546 1.00 8.16 207 ALA A O 1
ATOM 2798 N N . LEU A 1 202 ? 73.685 61.764 58.153 1.00 6.69 208 LEU A N 1
ATOM 2799 C CA . LEU A 1 202 ? 72.941 62.173 56.966 1.00 6.03 208 LEU A CA 1
ATOM 2800 C C . LEU A 1 202 ? 71.840 61.189 56.644 1.00 6.29 208 LEU A C 1
ATOM 2801 O O . LEU A 1 202 ? 70.725 61.586 56.294 1.00 7.50 208 LEU A O 1
ATOM 2817 N N . GLN A 1 203 ? 72.165 59.906 56.725 1.00 7.27 209 GLN A N 1
ATOM 2818 C CA . GLN A 1 203 ? 71.224 58.838 56.381 1.00 7.39 209 GLN A CA 1
ATOM 2819 C C . GLN A 1 203 ? 69.965 58.927 57.229 1.00 8.06 209 GLN A C 1
ATOM 2820 O O . GLN A 1 203 ? 68.835 58.755 56.728 1.00 10.17 209 GLN A O 1
ATOM 2834 N N . THR A 1 204 ? 70.148 59.171 58.520 1.00 7.42 210 THR A N 1
ATOM 2835 C CA . THR A 1 204 ? 69.033 59.183 59.465 1.00 7.68 210 THR A CA 1
ATOM 2836 C C . THR A 1 204 ? 68.403 60.554 59.665 1.00 7.08 210 THR A C 1
ATOM 2837 O O . THR A 1 204 ? 67.462 60.698 60.452 1.00 8.56 210 THR A O 1
ATOM 2848 N N . LYS A 1 205 ? 68.957 61.564 58.990 1.00 6.69 211 LYS A N 1
ATOM 2849 C CA . LYS A 1 205 ? 68.460 62.942 59.033 1.00 6.67 211 LYS A CA 1
ATOM 2850 C C . LYS A 1 205 ? 68.601 63.592 60.420 1.00 8.39 211 LYS A C 1
ATOM 2851 O O . LYS A 1 205 ? 67.855 64.499 60.795 1.00 10.36 211 LYS A O 1
ATOM 2870 N N . VAL A 1 206 ? 69.626 63.184 61.157 1.00 6.68 212 VAL A N 1
ATOM 2871 C CA . VAL A 1 206 ? 70.068 63.964 62.308 1.00 7.35 212 VAL A CA 1
ATOM 2872 C C . VAL A 1 206 ? 70.455 65.351 61.825 1.00 7.98 212 VAL A C 1
ATOM 2873 O O . VAL A 1 206 ? 70.205 66.353 62.488 1.00 9.76 212 VAL A O 1
ATOM 2886 N N . VAL A 1 207 ? 71.077 65.398 60.651 1.00 7.34 213 VAL A N 1
ATOM 2887 C CA . VAL A 1 207 ? 71.325 66.657 59.960 1.00 7.58 213 VAL A CA 1
ATOM 2888 C C . VAL A 1 207 ? 70.719 66.607 58.539 1.00 6.22 213 VAL A C 1
ATOM 2889 O O . VAL A 1 207 ? 70.470 65.519 57.993 1.00 7.96 213 VAL A O 1
ATOM 2902 N N . GLU A 1 208 ? 70.530 67.777 57.951 1.00 7.16 214 GLU A N 1
ATOM 2903 C CA . GLU A 1 208 ? 69.931 67.921 56.623 1.00 7.96 214 GLU A CA 1
ATOM 2904 C C . GLU A 1 208 ? 70.970 67.984 55.504 1.00 8.33 214 GLU A C 1
ATOM 2905 O O . GLU A 1 208 ? 70.617 67.896 54.337 1.00 8.53 214 GLU A O 1
ATOM 2917 N N . GLY A 1 209 ? 72.234 68.165 55.853 1.00 6.05 215 GLY A N 1
ATOM 2918 C CA . GLY A 1 209 ? 73.264 68.312 54.844 1.00 5.25 215 GLY A CA 1
ATOM 2919 C C . GLY A 1 209 ? 74.633 68.412 55.464 1.00 4.92 215 GLY A C 1
ATOM 2920 O O . GLY A 1 209 ? 74.785 68.283 56.687 1.00 5.52 215 GLY A O 1
ATOM 2924 N N . GLN A 1 210 ? 75.627 68.600 54.608 1.00 5.31 216 GLN A N 1
ATOM 2925 C CA . GLN A 1 210 ? 77.025 68.714 54.999 1.00 4.59 216 GLN A CA 1
ATOM 2926 C C . GLN A 1 210 ? 77.762 69.416 53.868 1.00 4.55 216 GLN A C 1
ATOM 2927 O O . GLN A 1 210 ? 77.138 69.875 52.902 1.00 4.85 216 GLN A O 1
ATOM 2941 N N . GLU A 1 211 ? 79.068 69.573 54.023 1.00 4.38 217 GLU A N 1
ATOM 2942 C CA . GLU A 1 211 ? 79.861 70.211 52.991 1.00 4.46 217 GLU A CA 1
ATOM 2943 C C . GLU A 1 211 ? 81.249 69.566 52.945 1.00 4.84 217 GLU A C 1
ATOM 2944 O O . GLU A 1 211 ? 81.797 69.161 53.959 1.00 6.09 217 GLU A O 1
ATOM 2956 N N . ASN A 1 212 ? 81.793 69.421 51.738 1.00 5.27 218 ASN A N 1
ATOM 2957 C CA . ASN A 1 212 ? 83.019 68.675 51.526 1.00 4.45 218 ASN A CA 1
ATOM 2958 C C . ASN A 1 212 ? 83.375 68.762 50.054 1.00 5.54 218 ASN A C 1
ATOM 2959 O O . ASN A 1 212 ? 82.514 69.078 49.221 1.00 4.78 218 ASN A O 1
ATOM 2970 N N . PRO A 1 213 ? 84.632 68.475 49.708 1.00 5.86 219 PRO A N 1
ATOM 2971 C CA . PRO A 1 213 ? 84.996 68.374 48.294 1.00 4.46 219 PRO A CA 1
ATOM 2972 C C . PRO A 1 213 ? 84.303 67.194 47.628 1.00 5.39 219 PRO A C 1
ATOM 2973 O O . PRO A 1 213 ? 83.895 66.240 48.282 1.00 5.15 219 PRO A O 1
ATOM 2984 N N . LEU A 1 214 ? 84.199 67.249 46.308 1.00 5.74 220 LEU A N 1
ATOM 2985 C CA . LEU A 1 214 ? 83.608 66.152 45.564 1.00 6.48 220 LEU A CA 1
ATOM 2986 C C . LEU A 1 214 ? 84.323 64.821 45.834 1.00 5.38 220 LEU A C 1
ATOM 2987 O O . LEU A 1 214 ? 83.670 63.769 45.887 1.00 7.17 220 LEU A O 1
ATOM 3003 N N . ALA A 1 215 ? 85.639 64.845 46.015 1.00 6.62 221 ALA A N 1
ATOM 3004 C CA . ALA A 1 215 ? 86.346 63.584 46.208 1.00 7.71 221 ALA A CA 1
ATOM 3005 C C . ALA A 1 215 ? 85.915 62.893 47.489 1.00 5.30 221 ALA A C 1
ATOM 3006 O O . ALA A 1 215 ? 85.951 61.666 47.584 1.00 6.96 221 ALA A O 1
ATOM 3013 N N . ILE A 1 216 ? 85.533 63.669 48.497 1.00 5.39 222 ILE A N 1
ATOM 3014 C CA . ILE A 1 216 ? 85.028 63.103 49.750 1.00 5.79 222 ILE A CA 1
ATOM 3015 C C . ILE A 1 216 ? 83.598 62.593 49.580 1.00 5.55 222 ILE A C 1
ATOM 3016 O O . ILE A 1 216 ? 83.247 61.496 50.012 1.00 6.32 222 ILE A O 1
ATOM 3032 N N . ILE A 1 217 ? 82.768 63.406 48.943 1.00 6.09 223 ILE A N 1
ATOM 3033 C CA . ILE A 1 217 ? 81.399 63.009 48.636 1.00 6.49 223 ILE A CA 1
ATOM 3034 C C . ILE A 1 217 ? 81.409 61.660 47.891 1.00 6.91 223 ILE A C 1
ATOM 3035 O O . ILE A 1 217 ? 80.603 60.765 48.185 1.00 7.81 223 ILE A O 1
ATOM 3051 N N . SER A 1 218 ? 82.356 61.488 46.974 1.00 7.27 224 SER A N 1
ATOM 3052 C CA . SER A 1 218 ? 82.481 60.248 46.214 1.00 7.82 224 SER A CA 1
ATOM 3053 C C . SER A 1 218 ? 83.025 59.084 47.043 1.00 7.52 224 SER A C 1
ATOM 3054 O O . SER A 1 218 ? 82.377 58.037 47.167 1.00 8.31 224 SER A O 1
ATOM 3062 N N . THR A 1 219 ? 84.203 59.252 47.634 1.00 7.28 225 THR A N 1
ATOM 3063 C CA . THR A 1 219 ? 84.851 58.102 48.253 1.00 6.96 225 THR A CA 1
ATOM 3064 C C . THR A 1 219 ? 84.121 57.635 49.509 1.00 7.78 225 THR A C 1
ATOM 3065 O O . THR A 1 219 ? 84.118 56.453 49.826 1.00 8.96 225 THR A O 1
ATOM 3076 N N . ALA A 1 220 ? 83.486 58.552 50.223 1.00 7.22 226 ALA A N 1
ATOM 3077 C CA . ALA A 1 220 ? 82.683 58.189 51.383 1.00 7.19 226 ALA A CA 1
ATOM 3078 C C . ALA A 1 220 ? 81.232 57.848 51.043 1.00 7.26 226 ALA A C 1
ATOM 3079 O O . ALA A 1 220 ? 80.430 57.592 51.936 1.00 10.58 226 ALA A O 1
ATOM 3086 N N . LYS A 1 221 ? 80.915 57.821 49.755 1.00 7.26 227 LYS A N 1
ATOM 3087 C CA . LYS A 1 221 ? 79.594 57.452 49.266 1.00 6.81 227 LYS A CA 1
ATOM 3088 C C . LYS A 1 221 ? 78.446 58.299 49.839 1.00 7.53 227 LYS A C 1
ATOM 3089 O O . LYS A 1 221 ? 77.330 57.815 50.047 1.00 9.24 227 LYS A O 1
ATOM 3108 N N . LEU A 1 222 ? 78.704 59.593 50.025 1.00 7.90 228 LEU A N 1
ATOM 3109 C CA . LEU A 1 222 ? 77.669 60.456 50.592 1.00 7.26 228 LEU A CA 1
ATOM 3110 C C . LEU A 1 222 ? 76.514 60.671 49.618 1.00 7.92 228 LEU A C 1
ATOM 3111 O O . LEU A 1 222 ? 75.408 61.068 50.022 1.00 9.63 228 LEU A O 1
ATOM 3127 N N . TYR A 1 223 ? 76.746 60.388 48.337 1.00 9.03 229 TYR A N 1
ATOM 3128 C CA . TYR A 1 223 ? 75.676 60.393 47.356 1.00 9.57 229 TYR A CA 1
ATOM 3129 C C . TYR A 1 223 ? 74.557 59.393 47.645 1.00 8.92 229 TYR A C 1
ATOM 3130 O O . TYR A 1 223 ? 73.439 59.527 47.158 1.00 11.27 229 TYR A O 1
ATOM 3148 N N . GLU A 1 224 ? 74.855 58.382 48.453 1.00 8.14 230 GLU A N 1
ATOM 3149 C CA . GLU A 1 224 ? 73.849 57.398 48.812 1.00 9.93 230 GLU A CA 1
ATOM 3150 C C . GLU A 1 224 ? 72.819 57.960 49.791 1.00 9.71 230 GLU A C 1
ATOM 3151 O O . GLU A 1 224 ? 71.733 57.399 49.924 1.00 10.90 230 GLU A O 1
ATOM 3163 N N . VAL A 1 225 ? 73.175 59.040 50.491 1.00 9.10 231 VAL A N 1
ATOM 3164 C CA . VAL A 1 225 ? 72.377 59.533 51.620 1.00 7.89 231 VAL A CA 1
ATOM 3165 C C . VAL A 1 225 ? 72.124 61.033 51.516 1.00 6.92 231 VAL A C 1
ATOM 3166 O O . VAL A 1 225 ? 71.757 61.668 52.508 1.00 8.12 231 VAL A O 1
ATOM 3179 N N . GLN A 1 226 ? 72.290 61.572 50.309 1.00 7.58 232 GLN A N 1
ATOM 3180 C CA . GLN A 1 226 ? 71.977 62.967 50.001 1.00 7.30 232 GLN A CA 1
ATOM 3181 C C . GLN A 1 226 ? 71.323 63.000 48.625 1.00 9.90 232 GLN A C 1
ATOM 3182 O O . GLN A 1 226 ? 71.476 62.059 47.837 1.00 10.12 232 GLN A O 1
ATOM 3196 N N . LYS A 1 227 ? 70.622 64.091 48.319 1.00 8.43 233 LYS A N 1
ATOM 3197 C CA . LYS A 1 227 ? 69.901 64.228 47.041 1.00 8.57 233 LYS A CA 1
ATOM 3198 C C . LYS A 1 227 ? 70.479 65.325 46.145 1.00 8.61 233 LYS A C 1
ATOM 3199 O O . LYS A 1 227 ? 70.481 65.208 44.919 1.00 9.47 233 LYS A O 1
ATOM 3218 N N . TYR A 1 228 ? 70.992 66.376 46.761 1.00 6.44 234 TYR A N 1
ATOM 3219 C CA . TYR A 1 228 ? 71.417 67.569 46.042 1.00 6.03 234 TYR A CA 1
ATOM 3220 C C . TYR A 1 228 ? 72.853 67.890 46.334 1.00 7.28 234 TYR A C 1
ATOM 3221 O O . TYR A 1 228 ? 73.302 67.707 47.470 1.00 7.62 234 TYR A O 1
ATOM 3239 N N . CYS A 1 229 ? 73.564 68.376 45.319 1.00 6.05 235 CYS A N 1
ATOM 3240 C CA . CYS A 1 229 ? 74.903 68.919 45.519 1.00 5.62 235 CYS A CA 1
ATOM 3241 C C . CYS A 1 229 ? 74.906 70.299 44.885 1.00 5.99 235 CYS A C 1
ATOM 3242 O O . CYS A 1 229 ? 74.613 70.455 43.684 1.00 7.07 235 CYS A O 1
ATOM 3250 N N . SER A 1 230 ? 75.210 71.296 45.696 1.00 5.55 236 SER A N 1
ATOM 3251 C CA . SER A 1 230 ? 75.237 72.695 45.292 1.00 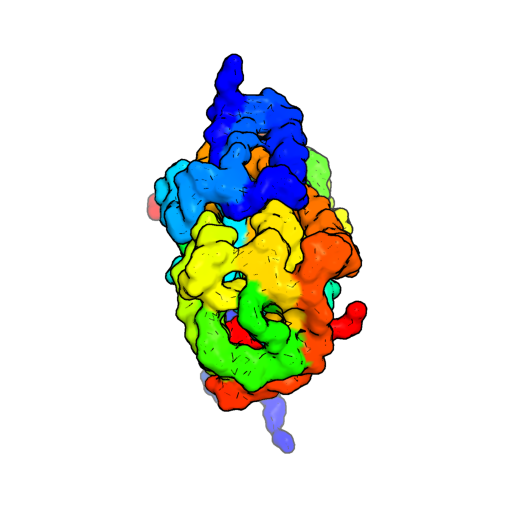5.62 236 SER A CA 1
ATOM 3252 C C . SER A 1 230 ? 76.675 73.173 45.348 1.00 5.49 236 SER A C 1
ATOM 3253 O O . SER A 1 230 ? 77.335 73.087 46.390 1.00 5.28 236 SER A O 1
ATOM 3261 N N . LEU A 1 231 ? 77.162 73.666 44.205 1.00 5.56 237 LEU A N 1
ATOM 3262 C CA . LEU A 1 231 ? 78.582 74.023 44.068 1.00 6.83 237 LEU A CA 1
ATOM 3263 C C . LEU A 1 231 ? 78.899 75.398 44.663 1.00 5.52 237 LEU A C 1
ATOM 3264 O O . LEU A 1 231 ? 79.284 76.343 43.980 1.00 6.25 237 LEU A O 1
ATOM 3280 N N . THR A 1 232 ? 78.746 75.482 45.978 1.00 5.47 238 THR A N 1
ATOM 3281 C CA . THR A 1 232 ? 78.943 76.724 46.713 1.00 7.75 238 THR A CA 1
ATOM 3282 C C . THR A 1 232 ? 80.420 77.124 46.801 1.00 6.33 238 THR A C 1
ATOM 3283 O O . THR A 1 232 ? 80.736 78.285 46.998 1.00 6.89 238 THR A O 1
ATOM 3294 N N . ASN A 1 233 ? 81.308 76.151 46.631 1.00 6.22 239 ASN A N 1
ATOM 3295 C CA . ASN A 1 233 ? 82.736 76.415 46.509 1.00 6.61 239 ASN A CA 1
ATOM 3296 C C . ASN A 1 233 ? 83.213 77.408 47.561 1.00 6.09 239 ASN A C 1
ATOM 3297 O O . ASN A 1 233 ? 83.959 78.345 47.269 1.00 6.85 239 ASN A O 1
ATOM 3308 N N . HIS A 1 234 ? 82.823 77.168 48.810 1.00 5.62 240 HIS A N 1
ATOM 3309 C CA . HIS A 1 234 ? 82.872 78.238 49.818 1.00 6.09 240 HIS A CA 1
ATOM 3310 C C . HIS A 1 234 ? 84.221 78.371 50.534 1.00 5.19 240 HIS A C 1
ATOM 3311 O O . HIS A 1 234 ? 84.470 79.399 51.158 1.00 5.91 240 HIS A O 1
ATOM 3343 N N . TRP A 1 236 ? 88.618 76.561 50.499 1.00 5.29 242 TRP A N 1
ATOM 3344 C CA . TRP A 1 236 ? 89.603 75.511 50.245 1.00 5.15 242 TRP A CA 1
ATOM 3345 C C . TRP A 1 236 ? 90.184 75.068 51.594 1.00 6.43 242 TRP A C 1
ATOM 3346 O O . TRP A 1 236 ? 90.433 75.905 52.460 1.00 6.41 242 TRP A O 1
ATOM 3367 N N . ASP A 1 237 ? 90.374 73.765 51.761 1.00 5.91 243 ASP A N 1
ATOM 3368 C CA . ASP A 1 237 ? 91.066 73.243 52.918 1.00 6.28 243 ASP A CA 1
ATOM 3369 C C . ASP A 1 237 ? 91.822 71.974 52.544 1.00 5.11 243 ASP A C 1
ATOM 3370 O O . ASP A 1 237 ? 91.497 71.293 51.557 1.00 5.88 243 ASP A O 1
ATOM 3379 N N . GLY A 1 238 ? 92.853 71.681 53.333 1.00 5.37 244 GLY A N 1
ATOM 3380 C CA . GLY A 1 238 ? 93.665 70.494 53.151 1.00 6.62 244 GLY A CA 1
ATOM 3381 C C . GLY A 1 238 ? 93.881 69.744 54.450 1.00 4.93 244 GLY A C 1
ATOM 3382 O O . GLY A 1 238 ? 93.062 69.836 55.366 1.00 5.60 244 GLY A O 1
ATOM 3386 N N . PHE A 1 239 ? 94.989 69.017 54.529 1.00 4.82 245 PHE A N 1
ATOM 3387 C CA . PHE A 1 239 ? 95.369 68.237 55.715 1.00 5.07 245 PHE A CA 1
ATOM 3388 C C . PHE A 1 239 ? 96.836 68.465 55.998 1.00 5.28 245 PHE A C 1
ATOM 3389 O O . PHE A 1 239 ? 97.691 68.084 55.184 1.00 5.78 245 PHE A O 1
ATOM 3406 N N . TRP A 1 240 ? 97.157 69.062 57.129 1.00 5.28 246 TRP A N 1
ATOM 3407 C CA . TRP A 1 240 ? 98.533 69.078 57.584 1.00 5.62 246 TRP A CA 1
ATOM 3408 C C . TRP A 1 240 ? 98.957 67.667 57.976 1.00 6.70 246 TRP A C 1
ATOM 3409 O O . TRP A 1 240 ? 98.190 66.941 58.603 1.00 6.77 246 TRP A O 1
ATOM 3430 N N . PHE A 1 241 ? 100.189 67.284 57.639 1.00 5.29 247 PHE A N 1
ATOM 3431 C CA . PHE A 1 241 ? 100.700 65.980 58.016 1.00 5.44 247 PHE A CA 1
ATOM 3432 C C . PHE A 1 241 ? 101.516 66.162 59.285 1.00 5.20 247 PHE A C 1
ATOM 3433 O O . PHE A 1 241 ? 102.660 66.596 59.277 1.00 6.64 247 PHE A O 1
ATOM 3450 N N . LEU A 1 242 ? 100.869 65.865 60.409 1.00 5.24 248 LEU A N 1
ATOM 3451 C CA . LEU A 1 242 ? 101.422 66.106 61.740 1.00 5.71 248 LEU A CA 1
ATOM 3452 C C . LEU A 1 242 ? 102.195 64.909 62.262 1.00 5.67 248 LEU A C 1
ATOM 3453 O O . LEU A 1 242 ? 101.855 63.756 61.965 1.00 7.60 248 LEU A O 1
ATOM 3469 N N . ALA A 1 243 ? 103.229 65.203 63.042 1.00 6.20 249 ALA A N 1
ATOM 3470 C CA . ALA A 1 243 ? 103.977 64.182 63.736 1.00 6.99 249 ALA A CA 1
ATOM 3471 C C . ALA A 1 243 ? 104.107 64.551 65.203 1.00 6.72 249 ALA A C 1
ATOM 3472 O O . ALA A 1 243 ? 104.316 65.700 65.544 1.00 8.49 249 ALA A O 1
ATOM 3479 N N . ASN A 1 244 ? 103.976 63.558 66.066 1.00 6.86 250 ASN A N 1
ATOM 3480 C CA . ASN A 1 244 ? 104.294 63.755 67.460 1.00 6.65 250 ASN A CA 1
ATOM 3481 C C . ASN A 1 244 ? 105.778 64.097 67.586 1.00 6.98 250 ASN A C 1
ATOM 3482 O O . ASN A 1 244 ? 106.617 63.420 67.005 1.00 7.14 250 ASN A O 1
ATOM 3493 N N . ARG A 1 245 ? 106.091 65.159 68.302 1.00 7.68 251 ARG A N 1
ATOM 3494 C CA . ARG A 1 245 ? 107.463 65.684 68.289 1.00 8.68 251 ARG A CA 1
ATOM 3495 C C . ARG A 1 245 ? 108.465 64.723 68.896 1.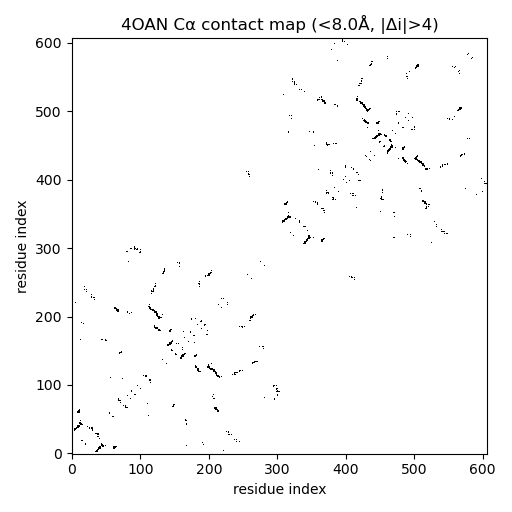00 8.26 251 ARG A C 1
ATOM 3496 O O . ARG A 1 245 ? 109.542 64.496 68.334 1.00 9.55 251 ARG A O 1
ATOM 3517 N N . ARG A 1 246 ? 108.136 64.141 70.037 1.00 8.47 252 ARG A N 1
ATOM 3518 C CA . ARG A 1 246 ? 109.046 63.201 70.662 1.00 9.74 252 ARG A CA 1
ATOM 3519 C C . ARG A 1 246 ? 109.303 62.017 69.740 1.00 9.37 252 ARG A C 1
ATOM 3520 O O . ARG A 1 246 ? 110.440 61.580 69.586 1.00 10.83 252 ARG A O 1
ATOM 3541 N N . ALA A 1 247 ? 108.257 61.496 69.103 1.00 9.26 253 ALA A N 1
ATOM 3542 C CA . ALA A 1 247 ? 108.448 60.356 68.205 1.00 8.59 253 ALA A CA 1
ATOM 3543 C C . ALA A 1 247 ? 109.282 60.749 66.976 1.00 8.46 253 ALA A C 1
ATOM 3544 O O . ALA A 1 247 ? 110.088 59.961 66.459 1.00 9.74 253 ALA A O 1
ATOM 3551 N N . TRP A 1 248 ? 109.097 61.968 66.489 1.00 7.38 254 TRP A N 1
ATOM 3552 C CA . TRP A 1 248 ? 109.867 62.454 65.349 1.00 7.63 254 TRP A CA 1
ATOM 3553 C C . TRP A 1 248 ? 111.338 62.577 65.705 1.00 8.39 254 TRP A C 1
ATOM 3554 O O . TRP A 1 248 ? 112.209 62.137 64.955 1.00 9.28 254 TRP A O 1
ATOM 3575 N N . GLU A 1 249 ? 111.601 63.156 66.864 1.00 8.27 255 GLU A N 1
ATOM 3576 C CA . GLU A 1 249 ? 112.974 63.376 67.336 1.00 9.07 255 GLU A CA 1
ATOM 3577 C C . GLU A 1 249 ? 113.680 62.082 67.750 1.00 10.48 255 GLU A C 1
ATOM 3578 O O . GLU A 1 249 ? 114.919 62.022 67.822 1.00 13.05 255 GLU A O 1
ATOM 3590 N N . ARG A 1 250 ? 112.916 61.037 68.008 1.00 11.03 256 ARG A N 1
ATOM 3591 C CA . ARG A 1 250 ? 113.482 59.738 68.334 1.00 11.08 256 ARG A CA 1
ATOM 3592 C C . ARG A 1 250 ? 114.042 59.053 67.087 1.00 10.59 256 ARG A C 1
ATOM 3593 O O . ARG A 1 250 ? 114.905 58.172 67.187 1.00 13.29 256 ARG A O 1
ATOM 3614 N N . LEU A 1 251 ? 113.568 59.432 65.905 1.00 9.67 257 LEU A N 1
ATOM 3615 C CA . LEU A 1 251 ? 114.172 58.917 64.686 1.00 9.38 257 LEU A CA 1
ATOM 3616 C C . LEU A 1 251 ? 115.565 59.521 64.508 1.00 9.05 257 LEU A C 1
ATOM 3617 O O . LEU A 1 251 ? 115.712 60.741 64.527 1.00 10.80 257 LEU A O 1
ATOM 3633 N N . PRO A 1 252 ? 116.591 58.687 64.289 1.00 9.07 258 PRO A N 1
ATOM 3634 C CA . PRO A 1 252 ? 117.907 59.235 63.964 1.00 10.96 258 PRO A CA 1
ATOM 3635 C C . PRO A 1 252 ? 117.855 60.100 62.694 1.00 10.51 258 PRO A C 1
ATOM 3636 O O . PRO A 1 252 ? 116.990 59.889 61.846 1.00 10.27 258 PRO A O 1
ATOM 3647 N N . ALA A 1 253 ? 118.771 61.055 62.578 1.00 10.13 259 ALA A N 1
ATOM 3648 C CA . ALA A 1 253 ? 118.706 62.077 61.527 1.00 10.86 259 ALA A CA 1
ATOM 3649 C C . ALA A 1 253 ? 118.601 61.496 60.119 1.00 9.96 259 ALA A C 1
ATOM 3650 O O . ALA A 1 253 ? 117.886 62.058 59.283 1.00 11.13 259 ALA A O 1
ATOM 3657 N N . ASP A 1 254 ? 119.313 60.396 59.844 1.00 9.77 260 ASP A N 1
ATOM 3658 C CA . ASP A 1 254 ? 119.259 59.801 58.502 1.00 9.95 260 ASP A CA 1
ATOM 3659 C C . ASP A 1 254 ? 117.869 59.256 58.192 1.00 11.61 260 ASP A C 1
ATOM 3660 O O . ASP A 1 254 ? 117.353 59.451 57.087 1.00 11.21 260 ASP A O 1
ATOM 3669 N N . LEU A 1 255 ? 117.246 58.615 59.172 1.00 10.34 261 LEU A N 1
ATOM 3670 C CA . LEU A 1 255 ? 115.898 58.078 58.989 1.00 10.79 261 LEU A CA 1
ATOM 3671 C C . LEU A 1 255 ? 114.866 59.187 58.898 1.00 11.48 261 LEU A C 1
ATOM 3672 O O . LEU A 1 255 ? 113.943 59.123 58.104 1.00 12.14 261 LEU A O 1
ATOM 3688 N N . ARG A 1 256 ? 115.046 60.239 59.686 1.00 10.41 262 ARG A N 1
ATOM 3689 C CA . ARG A 1 256 ? 114.150 61.376 59.640 1.00 11.09 262 ARG A CA 1
ATOM 3690 C C . ARG A 1 256 ? 114.132 61.981 58.249 1.00 12.84 262 ARG A C 1
ATOM 3691 O O . ARG A 1 256 ? 113.071 62.328 57.721 1.00 11.74 262 ARG A O 1
ATOM 3712 N N . ASP A 1 257 ? 115.305 62.119 57.637 1.00 10.53 263 ASP A N 1
ATOM 3713 C CA . ASP A 1 257 ? 115.390 62.707 56.309 1.00 11.32 263 ASP A CA 1
ATOM 3714 C C . ASP A 1 257 ? 114.651 61.835 55.298 1.00 9.35 263 ASP A C 1
ATOM 3715 O O . ASP A 1 257 ? 113.909 62.349 54.457 1.00 10.96 263 ASP A O 1
ATOM 3724 N N . ILE A 1 258 ? 114.862 60.526 55.353 1.00 10.80 264 ILE A N 1
ATOM 3725 C CA . ILE A 1 258 ? 114.187 59.613 54.445 1.00 10.65 264 ILE A CA 1
ATOM 3726 C C . ILE A 1 258 ? 112.669 59.658 54.621 1.00 8.46 264 ILE A C 1
ATOM 3727 O O . ILE A 1 258 ? 111.912 59.710 53.644 1.00 8.54 264 ILE A O 1
ATOM 3743 N N . VAL A 1 259 ? 112.221 59.655 55.869 1.00 7.91 265 VAL A N 1
ATOM 3744 C CA . VAL A 1 259 ? 110.790 59.685 56.133 1.00 8.22 265 VAL A CA 1
ATOM 3745 C C . VAL A 1 259 ? 110.189 60.994 55.634 1.00 7.27 265 VAL A C 1
ATOM 3746 O O . VAL A 1 259 ? 109.179 60.970 54.918 1.00 7.11 265 VAL A O 1
ATOM 3759 N N . ALA A 1 260 ? 110.783 62.130 55.992 1.00 8.25 266 ALA A N 1
ATOM 3760 C CA . ALA A 1 260 ? 110.258 63.420 55.544 1.00 8.89 266 ALA A CA 1
ATOM 3761 C C . ALA A 1 260 ? 110.176 63.523 54.007 1.00 9.15 266 ALA A C 1
ATOM 3762 O O . ALA A 1 260 ? 109.157 63.961 53.461 1.00 8.87 266 ALA A O 1
ATOM 3769 N N . ARG A 1 261 ? 111.226 63.104 53.318 1.00 8.60 267 ARG A N 1
ATOM 3770 C CA . ARG A 1 261 ? 111.241 63.184 51.863 1.00 9.39 267 ARG A CA 1
ATOM 3771 C C . ARG A 1 261 ? 110.097 62.357 51.270 1.00 8.29 267 ARG A C 1
ATOM 3772 O O . ARG A 1 261 ? 109.388 62.795 50.353 1.00 9.31 267 ARG A O 1
ATOM 3793 N N . ASN A 1 262 ? 109.899 61.161 51.808 1.00 8.31 268 ASN A N 1
ATOM 3794 C CA . ASN A 1 262 ? 108.866 60.289 51.290 1.00 10.21 268 ASN A CA 1
ATOM 3795 C C . ASN A 1 262 ? 107.464 60.771 51.598 1.00 8.98 268 ASN A C 1
ATOM 3796 O O . ASN A 1 262 ? 106.550 60.612 50.772 1.00 9.00 268 ASN A O 1
ATOM 3807 N N . ILE A 1 263 ? 107.261 61.345 52.779 1.00 7.41 269 ILE A N 1
ATOM 3808 C CA . ILE A 1 263 ? 105.935 61.880 53.100 1.00 7.82 269 ILE A CA 1
ATOM 3809 C C . ILE A 1 263 ? 105.594 63.044 52.149 1.00 7.23 269 ILE A C 1
ATOM 3810 O O . ILE A 1 263 ? 104.492 63.091 51.577 1.00 7.59 269 ILE A O 1
ATOM 3826 N N . ASN A 1 264 ? 106.529 63.961 51.961 1.00 7.85 270 ASN A N 1
ATOM 3827 C CA . ASN A 1 264 ? 106.290 65.083 51.059 1.00 7.66 270 ASN A CA 1
ATOM 3828 C C . ASN A 1 264 ? 106.080 64.629 49.603 1.00 10.27 270 ASN A C 1
ATOM 3829 O O . ASN A 1 264 ? 105.229 65.188 48.900 1.00 10.23 270 ASN A O 1
ATOM 3840 N N . ALA A 1 265 ? 106.828 63.621 49.154 1.00 9.39 271 ALA A N 1
ATOM 3841 C CA . ALA A 1 265 ? 106.661 63.093 47.799 1.00 8.94 271 ALA A CA 1
ATOM 3842 C C . ALA A 1 265 ? 105.266 62.515 47.621 1.00 9.42 271 ALA A C 1
ATOM 3843 O O . ALA A 1 265 ? 104.610 62.737 46.599 1.00 11.05 271 ALA A O 1
ATOM 3850 N N . ALA A 1 266 ? 104.806 61.765 48.625 1.00 7.71 272 ALA A N 1
ATOM 3851 C CA . ALA A 1 266 ? 103.471 61.193 48.584 1.00 9.55 272 ALA A CA 1
ATOM 3852 C C . ALA A 1 266 ? 102.422 62.305 48.543 1.00 8.61 272 ALA A C 1
ATOM 3853 O O . ALA A 1 266 ? 101.429 62.226 47.813 1.00 9.17 272 ALA A O 1
ATOM 3860 N N . GLY A 1 267 ? 102.650 63.360 49.311 1.00 7.29 273 GLY A N 1
ATOM 3861 C CA . GLY A 1 267 ? 101.779 64.529 49.289 1.00 8.25 273 GLY A CA 1
ATOM 3862 C C . GLY A 1 267 ? 101.662 65.197 47.928 1.00 8.36 273 GLY A C 1
ATOM 3863 O O . GLY A 1 267 ? 100.562 65.531 47.490 1.00 9.70 273 GLY A O 1
ATOM 3867 N N . VAL A 1 268 ? 102.785 65.356 47.242 1.00 8.98 274 VAL A N 1
ATOM 3868 C CA . VAL A 1 268 ? 102.748 65.962 45.920 1.00 9.37 274 VAL A CA 1
ATOM 3869 C C . VAL A 1 268 ? 101.931 65.088 44.962 1.00 9.91 274 VAL A C 1
ATOM 3870 O O . VAL A 1 268 ? 101.108 65.581 44.189 1.00 9.47 274 VAL A O 1
ATOM 3883 N N . ASN A 1 269 ? 102.119 63.780 45.028 1.00 8.42 275 ASN A N 1
ATOM 3884 C CA . ASN A 1 269 ? 101.336 62.892 44.202 1.00 8.62 275 ASN A CA 1
ATOM 3885 C C . ASN A 1 269 ? 99.861 62.927 44.583 1.00 8.89 275 ASN A C 1
ATOM 3886 O O . ASN A 1 269 ? 98.986 62.888 43.718 1.00 8.25 275 ASN A O 1
ATOM 3897 N N . GLN A 1 270 ? 99.578 62.958 45.885 1.00 7.41 276 GLN A N 1
ATOM 3898 C CA . GLN A 1 270 ? 98.209 63.016 46.357 1.00 7.42 276 GLN A CA 1
ATOM 3899 C C . GLN A 1 270 ? 97.506 64.274 45.871 1.00 6.97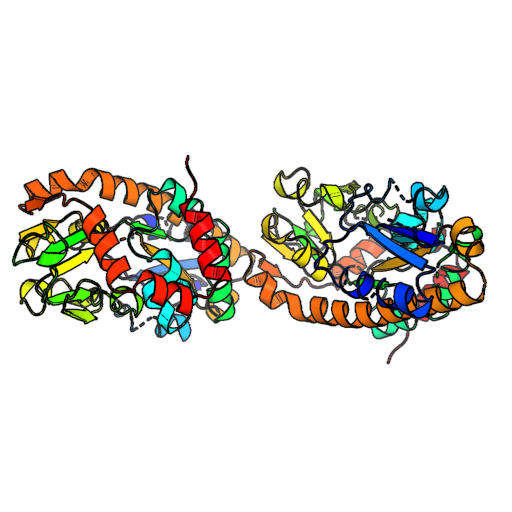 276 GLN A C 1
ATOM 3900 O O . GLN A 1 270 ? 96.335 64.215 45.475 1.00 7.21 276 GLN A O 1
ATOM 3914 N N . ARG A 1 271 ? 98.210 65.399 45.856 1.00 7.19 277 ARG A N 1
ATOM 3915 C CA . ARG A 1 271 ? 97.617 66.640 45.363 1.00 7.68 277 ARG A CA 1
ATOM 3916 C C . ARG A 1 271 ? 97.182 66.474 43.919 1.00 9.90 277 ARG A C 1
ATOM 3917 O O . ARG A 1 271 ? 96.109 66.927 43.536 1.00 8.87 277 ARG A O 1
ATOM 3938 N N . ALA A 1 272 ? 98.042 65.863 43.112 1.00 9.56 278 ALA A N 1
ATOM 3939 C CA . ALA A 1 272 ? 97.755 65.693 41.693 1.00 9.24 278 ALA A CA 1
ATOM 3940 C C . ALA A 1 272 ? 96.528 64.802 41.506 1.00 8.98 278 ALA A C 1
ATOM 3941 O O . ALA A 1 272 ? 95.639 65.119 40.707 1.00 11.73 278 ALA A O 1
ATOM 3948 N N . ASP A 1 273 ? 96.437 63.736 42.317 1.00 8.43 279 ASP A N 1
ATOM 3949 C CA . ASP A 1 273 ? 95.283 62.838 42.257 1.00 9.70 279 ASP A CA 1
ATOM 3950 C C . ASP A 1 273 ? 93.999 63.562 42.625 1.00 10.35 279 ASP A C 1
ATOM 3951 O O . ASP A 1 273 ? 92.962 63.398 41.963 1.00 12.46 279 ASP A O 1
ATOM 3960 N N . VAL A 1 274 ? 94.043 64.338 43.703 1.00 9.89 280 VAL A N 1
ATOM 3961 C CA . VAL A 1 274 ? 92.837 64.968 44.231 1.00 8.68 280 VAL A CA 1
ATOM 3962 C C . VAL A 1 274 ? 92.341 66.094 43.317 1.00 11.50 280 VAL A C 1
ATOM 3963 O O . VAL A 1 274 ? 91.134 66.264 43.117 1.00 10.93 280 VAL A O 1
ATOM 3976 N N . ALA A 1 275 ? 93.271 66.833 42.727 1.00 13.26 281 ALA A N 1
ATOM 3977 C CA . ALA A 1 275 ? 92.906 67.869 41.767 1.00 12.92 281 ALA A CA 1
ATOM 3978 C C . ALA A 1 275 ? 92.114 67.267 40.617 1.00 13.54 281 ALA A C 1
ATOM 3979 O O . ALA A 1 275 ? 91.096 67.832 40.192 1.00 13.48 281 ALA A O 1
ATOM 3986 N N . LYS A 1 276 ? 92.584 66.134 40.099 1.00 12.87 282 LYS A N 1
ATOM 3987 C CA . LYS A 1 276 ? 91.890 65.506 38.975 1.00 14.56 282 LYS A CA 1
ATOM 3988 C C . LYS A 1 276 ? 90.506 65.032 39.377 1.00 14.07 282 LYS A C 1
ATOM 3989 O O . LYS A 1 276 ? 89.540 65.222 38.628 1.00 13.91 282 LYS A O 1
ATOM 4008 N N . LEU A 1 277 ? 90.386 64.432 40.554 1.00 11.85 283 LEU A N 1
ATOM 4009 C CA . LEU A 1 277 ? 89.087 63.976 41.024 1.00 12.94 283 LEU A CA 1
ATOM 4010 C C . LEU A 1 277 ? 88.102 65.139 41.176 1.00 10.67 283 LEU A C 1
ATOM 4011 O O . LEU A 1 277 ? 86.958 65.075 40.704 1.00 11.30 283 LEU A O 1
ATOM 4027 N N . ASN A 1 278 ? 88.519 66.192 41.857 1.00 10.52 284 ASN A N 1
ATOM 4028 C CA . ASN A 1 278 ? 87.602 67.302 42.121 1.00 9.32 284 ASN A CA 1
ATOM 4029 C C . ASN A 1 278 ? 87.229 68.026 40.819 1.00 10.95 284 ASN A C 1
ATOM 4030 O O . ASN A 1 278 ? 86.106 68.528 40.685 1.00 11.49 284 ASN A O 1
ATOM 4041 N N . ALA A 1 279 ? 88.129 68.027 39.839 1.00 11.26 285 ALA A N 1
ATOM 4042 C CA . ALA A 1 279 ? 87.849 68.666 38.558 1.00 14.26 285 ALA A CA 1
ATOM 4043 C C . ALA A 1 279 ? 86.855 67.864 37.725 1.00 15.04 285 ALA A C 1
ATOM 4044 O O . ALA A 1 279 ? 86.092 68.439 36.946 1.00 18.42 285 ALA A O 1
ATOM 4051 N N . GLY A 1 280 ? 86.848 66.544 37.888 1.00 11.32 286 GLY A N 1
ATOM 4052 C CA . GLY A 1 280 ? 86.110 65.685 36.976 1.00 15.52 286 GLY A CA 1
ATOM 4053 C C . GLY A 1 280 ? 84.940 64.891 37.542 1.00 14.07 286 GLY A C 1
ATOM 4054 O O . GLY A 1 280 ? 84.175 64.280 36.782 1.00 15.83 286 GLY A O 1
ATOM 4058 N N . LEU A 1 281 ? 84.753 64.914 38.852 1.00 12.46 287 LEU A N 1
ATOM 4059 C CA . LEU A 1 281 ? 83.798 64.001 39.462 1.00 10.11 287 LEU A CA 1
ATOM 4060 C C . LEU A 1 281 ? 82.343 64.364 39.257 1.00 10.68 287 LEU A C 1
ATOM 4061 O O . LEU A 1 281 ? 81.482 63.515 39.457 1.00 12.70 287 LEU A O 1
ATOM 4077 N N . LYS A 1 282 ? 82.040 65.606 38.893 1.00 9.94 288 LYS A N 1
ATOM 4078 C CA . LYS A 1 282 ? 80.644 66.007 38.827 1.00 8.77 288 LYS A CA 1
ATOM 4079 C C . LYS A 1 282 ? 79.848 65.105 37.902 1.00 11.47 288 LYS A C 1
ATOM 4080 O O . LYS A 1 282 ? 78.777 64.622 38.275 1.00 10.61 288 LYS A O 1
ATOM 4099 N N . ASP A 1 283 ? 80.362 64.842 36.707 1.00 10.38 289 ASP A N 1
ATOM 4100 C CA . ASP A 1 283 ? 79.572 64.088 35.755 1.00 11.89 289 ASP A CA 1
ATOM 4101 C C . ASP A 1 283 ? 79.296 62.671 36.283 1.00 11.65 289 ASP A C 1
ATOM 4102 O O . ASP A 1 283 ? 78.191 62.165 36.138 1.00 14.94 289 ASP A O 1
ATOM 4111 N N . GLU A 1 284 ? 80.284 62.064 36.925 1.00 11.26 290 GLU A N 1
ATOM 4112 C CA . GLU A 1 284 ? 80.112 60.733 37.484 1.00 13.08 290 GLU A CA 1
ATOM 4113 C C . GLU A 1 284 ? 79.116 60.749 38.641 1.00 11.00 290 GLU A C 1
ATOM 4114 O O . GLU A 1 284 ? 78.204 59.914 38.687 1.00 11.92 290 GLU A O 1
ATOM 4126 N N . LEU A 1 285 ? 79.270 61.696 39.561 1.00 8.31 291 LEU A N 1
ATOM 4127 C CA . LEU A 1 285 ? 78.358 61.790 40.689 1.00 7.89 291 LEU A CA 1
ATOM 4128 C C . LEU A 1 285 ? 76.920 62.056 40.247 1.00 8.68 291 LEU A C 1
ATOM 4129 O O . LEU A 1 285 ? 75.985 61.574 40.886 1.00 9.36 291 LEU A O 1
ATOM 4145 N N . ALA A 1 286 ? 76.733 62.801 39.161 1.00 8.98 292 ALA A N 1
ATOM 4146 C CA . ALA A 1 286 ? 75.393 63.099 38.659 1.00 8.78 292 ALA A CA 1
ATOM 4147 C C . ALA A 1 286 ? 74.640 61.857 38.181 1.00 11.14 292 ALA A C 1
ATOM 4148 O O . ALA A 1 286 ? 73.416 61.878 38.009 1.00 13.49 292 ALA A O 1
ATOM 4155 N N . THR A 1 287 ? 75.360 60.790 37.914 1.00 12.29 293 THR A N 1
ATOM 4156 C CA . THR A 1 287 ? 74.667 59.574 37.551 1.00 14.71 293 THR A CA 1
ATOM 4157 C C . THR A 1 287 ? 74.589 58.558 38.699 1.00 15.89 293 THR A C 1
ATOM 4158 O O . THR A 1 287 ? 74.131 57.422 38.486 1.00 15.92 293 THR A O 1
ATOM 4169 N N . LYS A 1 288 ? 75.012 58.977 39.894 1.00 12.95 294 LYS A N 1
ATOM 4170 C CA . LYS A 1 288 ? 74.991 58.124 41.073 1.00 13.71 294 LYS A CA 1
ATOM 4171 C C . LYS A 1 288 ? 74.015 58.536 42.185 1.00 17.41 294 LYS A C 1
ATOM 4172 O O . LYS A 1 288 ? 74.103 58.013 43.303 1.00 21.74 294 LYS A O 1
ATOM 4191 N N . GLY A 1 289 ? 73.106 59.463 41.908 1.00 24.00 295 GLY A N 1
ATOM 4192 C CA . GLY A 1 289 ? 72.103 59.837 42.894 1.00 17.04 295 GLY A CA 1
ATOM 4193 C C . GLY A 1 289 ? 72.251 61.243 43.445 1.00 17.83 295 GLY A C 1
ATOM 4194 O O . GLY A 1 289 ? 71.676 61.552 44.503 1.00 19.53 295 GLY A O 1
ATOM 4198 N N . LEU A 1 290 ? 73.010 62.095 42.757 1.00 11.62 296 LEU A N 1
ATOM 4199 C CA . LEU A 1 290 ? 73.097 63.497 43.126 1.00 10.32 296 LEU A CA 1
ATOM 4200 C C . LEU A 1 290 ? 72.703 64.396 41.967 1.00 10.27 296 LEU A C 1
ATOM 4201 O O . LEU A 1 290 ? 73.173 64.249 40.847 1.00 12.59 296 LEU A O 1
ATOM 4217 N N . THR A 1 291 ? 71.833 65.348 42.256 1.00 7.08 297 THR A N 1
ATOM 4218 C CA . THR A 1 291 ? 71.437 66.374 41.321 1.00 7.53 297 THR A CA 1
ATOM 4219 C C . THR A 1 291 ? 72.222 67.637 41.651 1.00 8.16 297 THR A C 1
ATOM 4220 O O . THR A 1 291 ? 72.150 68.132 42.795 1.00 7.21 297 THR A O 1
ATOM 4231 N N . PHE A 1 292 ? 72.951 68.151 40.666 1.00 7.53 298 PHE A N 1
ATOM 4232 C CA . PHE A 1 292 ? 73.843 69.294 40.850 1.00 6.88 298 PHE A CA 1
ATOM 4233 C C . PHE A 1 292 ? 73.217 70.602 40.418 1.00 8.08 298 PHE A C 1
ATOM 4234 O O . PHE A 1 292 ? 72.471 70.649 39.431 1.00 8.23 298 PHE A O 1
ATOM 4251 N N . ASN A 1 293 ? 73.595 71.669 41.117 1.00 6.88 299 ASN A N 1
ATOM 4252 C CA . ASN A 1 293 ? 73.361 73.018 40.632 1.00 6.82 299 ASN A CA 1
ATOM 4253 C C . ASN A 1 293 ? 74.588 73.867 40.931 1.00 6.15 299 ASN A C 1
ATOM 4254 O O . ASN A 1 293 ? 75.302 73.625 41.922 1.00 5.98 299 ASN A O 1
ATOM 4265 N N . GLN A 1 294 ? 74.819 74.870 40.101 1.00 6.76 300 GLN A N 1
ATOM 4266 C CA . GLN A 1 294 ? 75.872 75.856 40.303 1.00 8.56 300 GLN A CA 1
ATOM 4267 C C . GLN A 1 294 ? 75.236 77.191 40.692 1.00 7.21 300 GLN A C 1
ATOM 4268 O O . GLN A 1 294 ? 74.747 77.950 39.826 1.00 7.94 300 GLN A O 1
ATOM 4282 N N . PRO A 1 295 ? 75.241 77.498 41.983 1.00 7.33 301 PRO A N 1
ATOM 4283 C CA . PRO A 1 295 ? 74.672 78.788 42.360 1.00 7.99 301 PRO A CA 1
ATOM 4284 C C . PRO A 1 295 ? 75.595 79.927 41.982 1.00 7.50 301 PRO A C 1
ATOM 4285 O O . PRO A 1 295 ? 76.808 79.748 41.873 1.00 9.76 301 PRO A O 1
ATOM 4296 N N . THR A 1 296 ? 75.024 81.106 41.813 1.00 7.99 302 THR A N 1
ATOM 4297 C CA . THR A 1 296 ? 75.812 82.326 41.649 1.00 7.93 302 THR A CA 1
ATOM 4298 C C . THR A 1 296 ? 76.503 82.646 42.964 1.00 8.19 302 THR A C 1
ATOM 4299 O O . THR A 1 296 ? 75.863 82.745 44.007 1.00 9.74 302 THR A O 1
ATOM 4310 N N . ILE A 1 297 ? 77.822 82.813 42.933 1.00 8.57 303 ILE A N 1
ATOM 4311 C CA . ILE A 1 297 ? 78.596 82.836 44.168 1.00 9.23 303 ILE A CA 1
ATOM 4312 C C . ILE A 1 297 ? 78.591 84.172 44.904 1.00 9.78 303 ILE A C 1
ATOM 4313 O O . ILE A 1 297 ? 78.610 84.216 46.134 1.00 8.99 303 ILE A O 1
ATOM 4329 N N . GLY A 1 298 ? 78.580 85.263 44.157 1.00 9.92 304 GLY A N 1
ATOM 4330 C CA . GLY A 1 298 ? 78.710 86.584 44.744 1.00 10.50 304 GLY A CA 1
ATOM 4331 C C . GLY A 1 298 ? 77.828 86.848 45.949 1.00 10.11 304 GLY A C 1
ATOM 4332 O O . GLY A 1 298 ? 78.292 87.394 46.943 1.00 11.18 304 GLY A O 1
ATOM 4336 N N . PRO A 1 299 ? 76.528 86.521 45.854 1.00 9.96 305 PRO A N 1
ATOM 4337 C CA . PRO A 1 299 ? 75.667 86.810 47.001 1.00 10.37 305 PRO A CA 1
ATOM 4338 C C . PRO A 1 299 ? 76.090 86.090 48.282 1.00 9.36 305 PRO A C 1
ATOM 4339 O O . PRO A 1 299 ? 75.775 86.572 49.367 1.00 10.60 305 PRO A O 1
ATOM 4350 N N . PHE A 1 300 ? 76.778 84.958 48.175 1.00 8.36 306 PHE A N 1
ATOM 4351 C CA . PHE A 1 300 ? 77.235 84.252 49.370 1.00 8.54 306 PHE A CA 1
ATOM 4352 C C . PHE A 1 300 ? 78.380 85.019 50.026 1.00 7.44 306 PHE A C 1
ATOM 4353 O O . PHE A 1 300 ? 78.424 85.186 51.239 1.00 8.08 306 PHE A O 1
ATOM 4370 N N . ARG A 1 301 ? 79.306 85.515 49.217 1.00 8.92 307 ARG A N 1
ATOM 4371 C CA . ARG A 1 301 ? 80.397 86.320 49.744 1.00 8.36 307 ARG A CA 1
ATOM 4372 C C . ARG A 1 301 ? 79.823 87.595 50.380 1.00 8.75 307 ARG A C 1
ATOM 4373 O O . ARG A 1 301 ? 80.287 88.028 51.432 1.00 9.37 307 ARG A O 1
ATOM 4394 N N . ASP A 1 302 ? 78.818 88.194 49.730 1.00 9.83 308 ASP A N 1
ATOM 4395 C CA . ASP A 1 302 ? 78.144 89.379 50.272 1.00 10.89 308 ASP A CA 1
ATOM 4396 C C . ASP A 1 302 ? 77.522 89.105 51.620 1.00 10.25 308 ASP A C 1
ATOM 4397 O O . ASP A 1 302 ? 77.537 89.958 52.520 1.00 9.83 308 ASP A O 1
ATOM 4406 N N . LYS A 1 303 ? 76.939 87.920 51.768 1.00 9.34 309 LYS A N 1
ATOM 4407 C CA . LYS A 1 303 ? 76.278 87.565 53.016 1.00 9.95 309 LYS A CA 1
ATOM 4408 C C . LYS A 1 303 ? 77.315 87.427 54.127 1.00 8.24 309 LYS A C 1
ATOM 4409 O O . LYS A 1 303 ? 77.108 87.929 55.226 1.00 9.65 309 LYS A O 1
ATOM 4428 N N . LEU A 1 304 ? 78.428 86.763 53.872 1.00 8.78 310 LEU A N 1
ATOM 4429 C CA . LEU A 1 304 ? 79.462 86.664 54.893 1.00 9.09 310 LEU A CA 1
ATOM 4430 C C . LEU A 1 304 ? 79.965 88.048 55.289 1.00 8.47 310 LEU A C 1
ATOM 4431 O O . LEU A 1 304 ? 80.192 88.322 56.469 1.00 9.80 310 LEU A O 1
ATOM 4447 N N . ARG A 1 305 ? 80.143 88.929 54.312 1.00 8.09 311 ARG A N 1
ATOM 4448 C CA . ARG A 1 305 ? 80.585 90.285 54.618 1.00 8.60 311 ARG A CA 1
ATOM 4449 C C . ARG A 1 305 ? 79.568 90.994 55.523 1.00 9.59 311 ARG A C 1
ATOM 4450 O O . ARG A 1 305 ? 79.933 91.560 56.541 1.00 11.50 311 ARG A O 1
ATOM 4471 N N . ALA A 1 306 ? 78.298 90.963 55.138 1.00 9.21 312 ALA A N 1
ATOM 4472 C CA . ALA A 1 306 ? 77.258 91.664 55.881 1.00 11.94 312 ALA A CA 1
ATOM 4473 C C . ALA A 1 306 ? 77.075 91.129 57.285 1.00 13.72 312 ALA A C 1
ATOM 4474 O O . ALA A 1 306 ? 76.647 91.856 58.175 1.00 13.56 312 ALA A O 1
ATOM 4481 N N . ALA A 1 307 ? 77.369 89.850 57.475 1.00 10.37 313 ALA A N 1
ATOM 4482 C CA . ALA A 1 307 ? 77.253 89.189 58.754 1.00 11.09 313 ALA A CA 1
ATOM 4483 C C . ALA A 1 307 ? 78.446 89.509 59.646 1.00 11.08 313 ALA A C 1
ATOM 4484 O O . ALA A 1 307 ? 78.457 89.142 60.819 1.00 13.41 313 ALA A O 1
ATOM 4491 N N . GLY A 1 308 ? 79.448 90.186 59.093 1.00 10.05 314 GLY A N 1
ATOM 4492 C CA . GLY A 1 308 ? 80.637 90.550 59.845 1.00 9.65 314 GLY A CA 1
ATOM 4493 C C . GLY A 1 308 ? 81.725 89.497 59.901 1.00 8.97 314 GLY A C 1
ATOM 4494 O O . GLY A 1 308 ? 82.661 89.601 60.707 1.00 9.23 314 GLY A O 1
ATOM 4498 N N . PHE A 1 309 ? 81.613 88.489 59.049 1.00 8.95 315 PHE A N 1
ATOM 4499 C CA . PHE A 1 309 ? 82.541 87.359 59.109 1.00 7.61 315 PHE A CA 1
ATOM 4500 C C . PHE A 1 309 ? 83.992 87.761 58.824 1.00 7.66 315 PHE A C 1
ATOM 4501 O O . PHE A 1 309 ? 84.898 87.339 59.513 1.00 8.13 315 PHE A O 1
ATOM 4518 N N . TYR A 1 310 ? 84.210 88.586 57.806 1.00 8.52 316 TYR A N 1
ATOM 4519 C CA . TYR A 1 310 ? 85.571 88.967 57.454 1.00 8.12 316 TYR A CA 1
ATOM 4520 C C . TYR A 1 310 ? 86.165 89.867 58.532 1.00 8.81 316 TYR A C 1
ATOM 4521 O O . TYR A 1 310 ? 87.349 89.777 58.858 1.00 9.95 316 TYR A O 1
ATOM 4539 N N . ALA A 1 311 ? 85.341 90.739 59.106 1.00 9.26 317 ALA A N 1
ATOM 4540 C CA . ALA A 1 311 ? 85.815 91.606 60.170 1.00 10.15 317 ALA A CA 1
ATOM 4541 C C . ALA A 1 311 ? 86.152 90.785 61.418 1.00 8.78 317 ALA A C 1
ATOM 4542 O O . ALA A 1 311 ? 87.160 91.042 62.089 1.00 10.32 317 ALA A O 1
ATOM 4549 N N . GLU A 1 312 ? 85.330 89.788 61.722 1.00 9.52 318 GLU A N 1
ATOM 4550 C CA . GLU A 1 312 ? 85.576 88.936 62.881 1.00 8.97 318 GLU A CA 1
ATOM 4551 C C . GLU A 1 312 ? 86.949 88.279 62.797 1.00 7.31 318 GLU A C 1
ATOM 4552 O O . GLU A 1 312 ? 87.747 88.331 63.736 1.00 9.23 318 GLU A O 1
ATOM 4564 N N . TRP A 1 313 ? 87.236 87.663 61.653 1.00 8.16 319 TRP A N 1
ATOM 4565 C CA . TRP A 1 313 ? 88.444 86.877 61.528 1.00 7.22 319 TRP A CA 1
ATOM 4566 C C . TRP A 1 313 ? 89.682 87.745 61.338 1.00 8.24 319 TRP A C 1
ATOM 4567 O O . TRP A 1 313 ? 90.760 87.398 61.826 1.00 9.34 319 TRP A O 1
ATOM 4588 N N . LYS A 1 314 ? 89.533 88.908 60.711 1.00 8.22 320 LYS A N 1
ATOM 4589 C CA . LYS A 1 314 ? 90.641 89.861 60.697 1.00 10.74 320 LYS A CA 1
ATOM 4590 C C . LYS A 1 314 ? 91.054 90.186 62.130 1.00 11.68 320 LYS A C 1
ATOM 4591 O O . LYS A 1 314 ? 92.239 90.215 62.465 1.00 11.58 320 LYS A O 1
ATOM 4610 N N . GLY A 1 315 ? 90.064 90.400 62.993 1.00 10.26 321 GLY A N 1
ATOM 4611 C CA . GLY A 1 315 ? 90.328 90.705 64.381 1.00 13.38 321 GLY A CA 1
ATOM 4612 C C . GLY A 1 315 ? 90.980 89.542 65.097 1.00 9.52 321 GLY A C 1
ATOM 4613 O O . GLY A 1 315 ? 91.921 89.729 65.871 1.00 12.46 321 GLY A O 1
ATOM 4617 N N . LYS A 1 316 ? 90.484 88.339 64.865 1.00 9.60 322 LYS A N 1
ATOM 4618 C CA . LYS A 1 316 ? 91.014 87.176 65.574 1.00 10.74 322 LYS A CA 1
ATOM 4619 C C . LYS A 1 316 ? 92.439 86.813 65.160 1.00 13.40 322 LYS A C 1
ATOM 4620 O O . LYS A 1 316 ? 93.266 86.474 66.010 1.00 13.22 322 LYS A O 1
ATOM 4639 N N . TYR A 1 317 ? 92.755 86.893 63.872 1.00 10.05 323 TYR A N 1
ATOM 4640 C CA . TYR A 1 317 ? 94.100 86.524 63.422 1.00 9.38 323 TYR A CA 1
ATOM 4641 C C . TYR A 1 317 ? 95.111 87.636 63.645 1.00 9.49 323 TYR A C 1
ATOM 4642 O O . TYR A 1 317 ? 96.309 87.385 63.718 1.00 11.28 323 TYR A O 1
ATOM 4660 N N . GLY A 1 318 ? 94.629 88.874 63.732 1.00 11.97 324 GLY A N 1
ATOM 4661 C CA . GLY A 1 318 ? 95.508 90.024 63.861 1.00 14.07 324 GLY A CA 1
ATOM 4662 C C . GLY A 1 318 ? 95.930 90.605 62.520 1.00 14.90 324 GLY A C 1
ATOM 4663 O O . GLY A 1 318 ? 95.879 89.926 61.489 1.00 13.32 324 GLY A O 1
ATOM 4667 N N . GLU A 1 319 ? 96.374 91.859 62.531 1.00 17.31 325 GLU A N 1
ATOM 4668 C CA . GLU A 1 319 ? 96.614 92.570 61.282 1.00 17.07 325 GLU A CA 1
ATOM 4669 C C . GLU A 1 319 ? 97.726 91.937 60.452 1.00 16.44 325 GLU A C 1
ATOM 4670 O O . GLU A 1 319 ? 97.628 91.893 59.228 1.00 17.42 325 GLU A O 1
ATOM 4682 N N . GLN A 1 320 ? 98.789 91.464 61.092 1.00 16.26 326 GLN A N 1
ATOM 4683 C CA . GLN A 1 320 ? 99.920 90.935 60.338 1.00 16.82 326 GLN A CA 1
ATOM 4684 C C . GLN A 1 320 ? 99.534 89.664 59.580 1.00 14.99 326 GLN A C 1
ATOM 4685 O O . GLN A 1 320 ? 99.836 89.506 58.391 1.00 16.35 326 GLN A O 1
ATOM 4699 N N . ALA A 1 321 ? 98.857 88.760 60.265 1.00 12.81 327 ALA A N 1
ATOM 4700 C CA . ALA A 1 321 ? 98.433 87.510 59.644 1.00 12.38 327 ALA A CA 1
ATOM 4701 C C . ALA A 1 321 ? 97.391 87.760 58.554 1.00 10.04 327 ALA A C 1
ATOM 4702 O O . ALA A 1 321 ? 97.440 87.147 57.487 1.00 10.39 327 ALA A O 1
ATOM 4709 N N . TRP A 1 322 ? 96.469 88.679 58.802 1.00 10.80 328 TRP A N 1
ATOM 4710 C CA . TRP A 1 322 ? 95.451 88.995 57.811 1.00 10.78 328 TRP A CA 1
ATOM 4711 C C . TRP A 1 322 ? 96.105 89.593 56.578 1.00 11.66 328 TRP A C 1
ATOM 4712 O O . TRP A 1 322 ? 95.734 89.251 55.453 1.00 11.43 328 TRP A O 1
ATOM 4733 N N . SER A 1 323 ? 97.061 90.492 56.780 1.00 12.22 329 SER A N 1
ATOM 4734 C CA . SER A 1 323 ? 97.762 91.071 55.636 1.00 10.77 329 SER A CA 1
ATOM 4735 C C . SER A 1 323 ? 98.494 89.994 54.839 1.00 12.16 329 SER A C 1
ATOM 4736 O O . SER A 1 323 ? 98.537 90.056 53.609 1.00 13.97 329 SER A O 1
ATOM 4744 N N . LEU A 1 324 ? 99.039 88.988 55.513 1.00 12.20 330 LEU A N 1
ATOM 4745 C CA . LEU A 1 324 ? 99.710 87.895 54.817 1.00 10.87 330 LEU A CA 1
ATOM 4746 C C . LEU A 1 324 ? 98.715 87.069 53.979 1.00 11.25 330 LEU A C 1
ATOM 4747 O O . LEU A 1 324 ? 99.005 86.693 52.846 1.00 11.93 330 LEU A O 1
ATOM 4763 N N . LEU A 1 325 ? 97.530 86.821 54.521 1.00 9.79 331 LEU A N 1
ATOM 4764 C CA . LEU A 1 325 ? 96.479 86.142 53.764 1.00 9.30 331 LEU A CA 1
ATOM 4765 C C . LEU A 1 325 ? 96.082 86.968 52.537 1.00 11.68 331 LEU A C 1
ATOM 4766 O O . LEU A 1 325 ? 95.964 86.433 51.427 1.00 10.48 331 LEU A O 1
ATOM 4782 N N . GLU A 1 326 ? 95.864 88.261 52.731 1.00 10.84 332 GLU A N 1
ATOM 4783 C CA . GLU A 1 326 ? 95.508 89.130 51.610 1.00 11.42 332 GLU A CA 1
ATOM 4784 C C . GLU A 1 326 ? 96.569 89.124 50.511 1.00 12.33 332 GLU A C 1
ATOM 4785 O O . GLU A 1 326 ? 96.248 89.057 49.312 1.00 15.84 332 GLU A O 1
ATOM 4797 N N . LYS A 1 327 ? 97.827 89.198 50.912 1.00 11.86 333 LYS A N 1
ATOM 4798 C CA . LYS A 1 327 ? 98.928 89.187 49.968 1.00 12.51 333 LYS A CA 1
ATOM 4799 C C . LYS A 1 327 ? 98.857 87.899 49.163 1.00 14.79 333 LYS A C 1
ATOM 4800 O O . LYS A 1 327 ? 99.041 87.895 47.945 1.00 17.93 333 LYS A O 1
ATOM 4819 N N . SER A 1 328 ? 98.578 86.805 49.869 1.00 13.55 334 SER A N 1
ATOM 4820 C CA . SER A 1 328 ? 98.569 85.462 49.290 1.00 16.37 334 SER A CA 1
ATOM 4821 C C . SER A 1 328 ? 97.495 85.296 48.226 1.00 15.80 334 SER A C 1
ATOM 4822 O O . SER A 1 328 ? 97.725 84.622 47.210 1.00 17.29 334 SER A O 1
ATOM 4830 N N . VAL A 1 329 ? 96.313 85.874 48.452 1.00 13.67 335 VAL A N 1
ATOM 4831 C CA . VAL A 1 329 ? 95.182 85.601 47.566 1.00 12.22 335 VAL A CA 1
ATOM 4832 C C . VAL A 1 329 ? 95.144 86.562 46.383 1.00 14.05 335 VAL A C 1
ATOM 4833 O O . VAL A 1 329 ? 94.402 86.334 45.429 1.00 18.02 335 VAL A O 1
ATOM 4846 N N . GLY A 1 330 ? 95.937 87.628 46.446 1.00 14.82 336 GLY A N 1
ATOM 4847 C CA . GLY A 1 330 ? 95.917 88.662 45.404 1.00 13.93 336 GLY A CA 1
ATOM 4848 C C . GLY A 1 330 ? 96.687 88.346 44.134 1.00 15.78 336 GLY A C 1
ATOM 4849 O O . GLY A 1 330 ? 96.639 89.079 43.134 1.00 22.17 336 GLY A O 1
ATOM 4853 N N . LYS A 1 331 ? 97.406 87.243 44.161 1.00 15.01 337 LYS A N 1
ATOM 4854 C CA . LYS A 1 331 ? 98.254 86.868 43.057 1.00 17.24 337 LYS A CA 1
ATOM 4855 C C . LYS A 1 331 ? 97.459 86.548 41.786 1.00 17.22 337 LYS A C 1
ATOM 4856 O O . LYS A 1 331 ? 96.390 85.921 41.836 1.00 22.37 337 LYS A O 1
ATOM 4875 N N . LEU A 1 332 ? 97.977 86.986 40.645 1.00 16.69 338 LEU A N 1
ATOM 4876 C CA . LEU A 1 332 ? 97.307 86.784 39.358 1.00 17.80 338 LEU A CA 1
ATOM 4877 C C . LEU A 1 332 ? 98.270 86.143 38.390 1.00 22.38 338 LEU A C 1
ATOM 4878 O O . LEU A 1 332 ? 99.162 86.801 37.855 1.00 24.98 338 LEU A O 1
ATOM 4894 N N . ALA A 1 333 ? 98.080 84.857 38.153 1.00 25.41 339 ALA A N 1
ATOM 4895 C CA . ALA A 1 333 ? 98.972 84.127 37.271 1.00 25.41 339 ALA A CA 1
ATOM 4896 C C . ALA A 1 333 ? 98.300 82.827 36.860 1.00 30.80 339 ALA A C 1
ATOM 4897 O O . ALA A 1 333 ? 97.209 82.499 37.326 1.00 32.20 339 ALA A O 1
ATOM 4905 N N . ALA B 1 24 ? 44.946 78.085 26.171 1.00 34.67 30 ALA B N 1
ATOM 4906 C CA . ALA B 1 24 ? 46.271 78.544 26.572 1.00 32.77 30 ALA B CA 1
ATOM 4907 C C . ALA B 1 24 ? 47.259 77.386 26.648 1.00 31.75 30 ALA B C 1
ATOM 4908 O O . ALA B 1 24 ? 46.931 76.304 27.134 1.00 33.80 30 ALA B O 1
ATOM 4914 N N . GLU B 1 25 ? 48.478 77.638 26.183 1.00 38.95 31 GLU B N 1
ATOM 4915 C CA . GLU B 1 25 ? 49.531 76.626 26.147 1.00 42.80 31 GLU B CA 1
ATOM 4916 C C . GLU B 1 25 ? 50.385 76.651 27.416 1.00 42.49 31 GLU B C 1
ATOM 4917 O O . GLU B 1 25 ? 50.799 77.716 27.869 1.00 40.17 31 GLU B O 1
ATOM 4929 N N . ALA B 1 26 ? 50.650 75.476 27.986 1.00 28.11 32 ALA B N 1
ATOM 4930 C CA . ALA B 1 26 ? 51.575 75.372 29.110 1.00 23.10 32 ALA B CA 1
ATOM 4931 C C . ALA B 1 26 ? 52.969 75.770 28.646 1.00 21.35 32 ALA B C 1
ATOM 4932 O O . ALA B 1 26 ? 53.307 75.633 27.470 1.00 18.23 32 ALA B O 1
ATOM 4939 N N . GLU B 1 27 ? 53.786 76.254 29.571 1.00 18.06 33 GLU B N 1
ATOM 4940 C CA . GLU B 1 27 ? 55.129 76.694 29.211 1.00 20.35 33 GLU B CA 1
ATOM 4941 C C . GLU B 1 27 ? 55.969 75.540 28.676 1.00 21.91 33 GLU B C 1
ATOM 4942 O O . GLU B 1 27 ? 56.737 75.704 27.732 1.00 22.09 33 GLU B O 1
ATOM 4954 N N . PHE B 1 28 ? 55.818 74.367 29.283 1.00 15.00 34 PHE B N 1
ATOM 4955 C CA . PHE B 1 28 ? 56.535 73.174 28.856 1.00 15.84 34 PHE B CA 1
ATOM 4956 C C . PHE B 1 28 ? 55.529 72.071 28.587 1.00 13.56 34 PHE B C 1
ATOM 4957 O O . PHE B 1 28 ? 54.868 71.595 29.512 1.00 19.49 34 PHE B O 1
ATOM 4974 N N . VAL B 1 29 ? 55.387 71.689 27.321 1.00 13.33 35 VAL B N 1
ATOM 4975 C CA . VAL B 1 29 ? 54.536 70.562 26.933 1.00 12.35 35 VAL B CA 1
ATOM 4976 C C . VAL B 1 29 ? 55.429 69.424 26.456 1.00 15.15 35 VAL B C 1
ATOM 4977 O O . VAL B 1 29 ? 55.960 69.452 25.341 1.00 17.14 35 VAL B O 1
ATOM 4990 N N . TYR B 1 30 ? 55.582 68.424 27.316 1.00 13.80 36 TYR B N 1
ATOM 4991 C CA . TYR B 1 30 ? 56.501 67.328 27.073 1.00 12.87 36 TYR B CA 1
ATOM 4992 C C . TYR B 1 30 ? 55.734 66.059 26.743 1.00 13.39 36 TYR B C 1
ATOM 4993 O O . TYR B 1 30 ? 54.690 65.772 27.334 1.00 15.74 36 TYR B O 1
ATOM 5011 N N . LYS B 1 31 ? 56.284 65.279 25.821 1.00 10.63 37 LYS B N 1
ATOM 5012 C CA . LYS B 1 31 ? 55.645 64.067 25.347 1.00 11.12 37 LYS B CA 1
ATOM 5013 C C . LYS B 1 31 ? 56.218 62.845 26.028 1.00 11.00 37 LYS B C 1
ATOM 5014 O O . LYS B 1 31 ? 57.435 62.682 26.069 1.00 10.75 37 LYS B O 1
ATOM 5033 N N . TYR B 1 32 ? 55.332 61.999 26.552 1.00 9.01 38 TYR B N 1
ATOM 5034 C CA . TYR B 1 32 ? 55.689 60.713 27.142 1.00 8.27 38 TYR B CA 1
ATOM 5035 C C . TYR B 1 32 ? 55.069 59.629 26.275 1.00 7.86 38 TYR B C 1
ATOM 5036 O O . TYR B 1 32 ? 53.856 59.537 26.151 1.00 9.39 38 TYR B O 1
ATOM 5054 N N . ALA B 1 33 ? 55.925 58.836 25.645 1.00 7.63 39 ALA B N 1
ATOM 5055 C CA . ALA B 1 33 ? 55.521 57.736 24.766 1.00 7.08 39 ALA B CA 1
ATOM 5056 C C . ALA B 1 33 ? 55.631 56.425 25.526 1.00 7.20 39 ALA B C 1
ATOM 5057 O O . ALA B 1 33 ? 56.559 56.235 26.304 1.00 7.36 39 ALA B O 1
ATOM 5064 N N . ASN B 1 34 ? 54.701 55.505 25.276 1.00 6.85 40 ASN B N 1
ATOM 5065 C CA . ASN B 1 34 ? 54.855 54.160 25.791 1.00 6.19 40 ASN B CA 1
ATOM 5066 C C . ASN B 1 34 ? 54.223 53.127 24.854 1.00 7.54 40 ASN B C 1
ATOM 5067 O O . ASN B 1 34 ? 53.562 53.484 23.869 1.00 8.21 40 ASN B O 1
ATOM 5078 N N . ASN B 1 35 ? 54.439 51.853 25.171 1.00 6.46 41 ASN B N 1
ATOM 5079 C CA . ASN B 1 35 ? 54.013 50.784 24.279 1.00 7.48 41 ASN B CA 1
ATOM 5080 C C . ASN B 1 35 ? 52.794 50.008 24.771 1.00 6.20 41 ASN B C 1
ATOM 5081 O O . ASN B 1 35 ? 52.433 48.992 24.160 1.00 8.23 41 ASN B O 1
ATOM 5092 N N . LEU B 1 36 ? 52.133 50.484 25.829 1.00 6.68 42 LEU B N 1
ATOM 5093 C CA . LEU B 1 36 ? 51.118 49.663 26.503 1.00 7.63 42 LEU B CA 1
ATOM 5094 C C . LEU B 1 36 ? 49.705 50.189 26.307 1.00 8.54 42 LEU B C 1
ATOM 5095 O O . LEU B 1 36 ? 49.499 51.360 26.041 1.00 8.69 42 LEU B O 1
ATOM 5111 N N . PRO B 1 37 ? 48.713 49.306 26.448 1.00 8.66 43 PRO B N 1
ATOM 5112 C CA . PRO B 1 37 ? 47.327 49.757 26.300 1.00 10.16 43 PRO B CA 1
ATOM 5113 C C . PRO B 1 37 ? 46.967 50.835 27.331 1.00 11.03 43 PRO B C 1
ATOM 5114 O O . PRO B 1 37 ? 47.526 50.854 28.447 1.00 9.80 43 PRO B O 1
ATOM 5125 N N . ASP B 1 38 ? 46.039 51.717 26.987 1.00 11.60 44 ASP B N 1
ATOM 5126 C CA . ASP B 1 38 ? 45.663 52.802 27.887 1.00 11.42 44 ASP B CA 1
ATOM 5127 C C . ASP B 1 38 ? 44.922 52.308 29.142 1.00 13.05 44 ASP B C 1
ATOM 5128 O O . ASP B 1 38 ? 44.718 53.082 30.066 1.00 14.63 44 ASP B O 1
ATOM 5137 N N . THR B 1 39 ? 44.574 51.020 29.178 1.00 10.93 45 THR B N 1
ATOM 5138 C CA . THR B 1 39 ? 43.940 50.392 30.337 1.00 12.07 45 THR B CA 1
ATOM 5139 C C . THR B 1 39 ? 44.941 49.783 31.336 1.00 12.21 45 THR B C 1
ATOM 5140 O O . THR B 1 39 ? 44.560 49.367 32.430 1.00 13.32 45 THR B O 1
ATOM 5151 N N . HIS B 1 40 ? 46.211 49.712 30.970 1.00 9.32 46 HIS B N 1
ATOM 5152 C CA . HIS B 1 40 ? 47.225 49.145 31.837 1.00 8.21 46 HIS B CA 1
ATOM 5153 C C . HIS B 1 40 ? 47.571 50.154 32.944 1.00 9.60 46 HIS B C 1
ATOM 5154 O O . HIS B 1 40 ? 47.508 51.365 32.741 1.00 9.63 46 HIS B O 1
ATOM 5169 N N . PRO B 1 41 ? 47.937 49.658 34.137 1.00 9.07 47 PRO B N 1
ATOM 5170 C CA . PRO B 1 41 ? 48.307 50.593 35.209 1.00 10.41 47 PRO B CA 1
ATOM 5171 C C . PRO B 1 41 ? 49.393 51.634 34.844 1.00 9.62 47 PRO B C 1
ATOM 5172 O O . PRO B 1 41 ? 49.380 52.734 35.386 1.00 10.51 47 PRO B O 1
ATOM 5200 N N . ASN B 1 43 ? 49.513 53.411 32.246 1.00 7.29 49 ASN B N 1
ATOM 5201 C CA . ASN B 1 43 ? 48.795 54.559 31.720 1.00 9.56 49 ASN B CA 1
ATOM 5202 C C . ASN B 1 43 ? 47.796 55.167 32.680 1.00 9.39 49 ASN B C 1
ATOM 5203 O O . ASN B 1 43 ? 47.628 56.383 32.719 1.00 11.10 49 ASN B O 1
ATOM 5214 N N . ILE B 1 44 ? 47.151 54.341 33.488 1.00 8.59 50 ILE B N 1
ATOM 5215 C CA . ILE B 1 44 ? 46.305 54.889 34.553 1.00 10.11 50 ILE B CA 1
ATOM 5216 C C . ILE B 1 44 ? 47.139 55.791 35.460 1.00 8.92 50 ILE B C 1
ATOM 5217 O O . ILE B 1 44 ? 46.762 56.937 35.750 1.00 9.39 50 ILE B O 1
ATOM 5233 N N . ARG B 1 45 ? 48.290 55.295 35.892 1.00 8.57 51 ARG B N 1
ATOM 5234 C CA . ARG B 1 45 ? 49.121 56.069 36.788 1.00 9.45 51 ARG B CA 1
ATOM 5235 C C . ARG B 1 45 ? 49.790 57.235 36.079 1.00 9.63 51 ARG B C 1
ATOM 5236 O O . ARG B 1 45 ? 49.965 58.295 36.676 1.00 10.31 51 ARG B O 1
ATOM 5257 N N . ALA B 1 46 ? 50.130 57.060 34.796 1.00 9.56 52 ALA B N 1
ATOM 5258 C CA . ALA B 1 46 ? 50.706 58.172 34.035 1.00 8.72 52 ALA B CA 1
ATOM 5259 C C . ALA B 1 46 ? 49.715 59.349 33.954 1.00 9.12 52 ALA B C 1
ATOM 5260 O O . ALA B 1 46 ? 50.103 60.499 34.065 1.00 10.25 52 ALA B O 1
ATOM 5267 N N . ARG B 1 47 ? 48.434 59.063 33.766 1.00 10.27 53 ARG B N 1
ATOM 5268 C CA . ARG B 1 47 ? 47.440 60.123 33.743 1.00 10.44 53 ARG B CA 1
ATOM 5269 C C . ARG B 1 47 ? 47.350 60.832 35.102 1.00 10.83 53 ARG B C 1
ATOM 5270 O O . ARG B 1 47 ? 47.221 62.051 35.151 1.00 13.58 53 ARG B O 1
ATOM 5291 N N . GLU B 1 48 ? 47.418 60.071 36.195 1.00 13.11 54 GLU B N 1
ATOM 5292 C CA . GLU B 1 48 ? 47.412 60.656 37.537 1.00 10.72 54 GLU B CA 1
ATOM 5293 C C . GLU B 1 48 ? 48.631 61.536 37.735 1.00 10.76 54 GLU B C 1
ATOM 5294 O O . GLU B 1 48 ? 48.551 62.639 38.268 1.00 11.99 54 GLU B O 1
ATOM 5323 N N . ALA B 1 50 ? 50.429 63.014 35.398 1.00 10.46 56 ALA B N 1
ATOM 5324 C CA . ALA B 1 50 ? 50.302 64.218 34.592 1.00 10.84 56 ALA B CA 1
ATOM 5325 C C . ALA B 1 50 ? 49.433 65.229 35.338 1.00 11.57 56 ALA B C 1
ATOM 5326 O O . ALA B 1 50 ? 49.744 66.421 35.365 1.00 12.59 56 ALA B O 1
ATOM 5333 N N . ALA B 1 51 ? 48.339 64.776 35.963 1.00 12.27 57 ALA B N 1
ATOM 5334 C CA . ALA B 1 51 ? 47.474 65.679 36.715 1.00 12.78 57 ALA B CA 1
ATOM 5335 C C . ALA B 1 51 ? 48.168 66.264 37.947 1.00 14.13 57 ALA B C 1
ATOM 5336 O O . ALA B 1 51 ? 47.993 67.433 38.277 1.00 14.44 57 ALA B O 1
ATOM 5343 N N . ALA B 1 52 ? 48.932 65.440 38.646 1.00 12.38 58 ALA B N 1
ATOM 5344 C CA . ALA B 1 52 ? 49.683 65.907 39.803 1.00 12.64 58 ALA B CA 1
ATOM 5345 C C . ALA B 1 52 ? 50.766 66.910 39.410 1.00 13.49 58 ALA B C 1
ATOM 5346 O O . ALA B 1 52 ? 50.961 67.917 40.096 1.00 13.43 58 ALA B O 1
ATOM 5353 N N . ILE B 1 53 ? 51.447 66.644 38.295 1.00 14.23 59 ILE B N 1
ATOM 5354 C CA . ILE B 1 53 ? 52.472 67.554 37.805 1.00 12.33 59 ILE B CA 1
ATOM 5355 C C . ILE B 1 53 ? 51.858 68.894 37.384 1.00 12.99 59 ILE B C 1
ATOM 5356 O O . ILE B 1 53 ? 52.382 69.960 37.705 1.00 13.46 59 ILE B O 1
ATOM 5372 N N . LYS B 1 54 ? 50.721 68.847 36.696 1.00 13.10 60 LYS B N 1
ATOM 5373 C CA . LYS B 1 54 ? 50.064 70.079 36.281 1.00 14.52 60 LYS B CA 1
ATOM 5374 C C . LYS B 1 54 ? 49.683 70.900 37.508 1.00 14.50 60 LYS B C 1
ATOM 5375 O O . LYS B 1 54 ? 49.851 72.108 37.524 1.00 15.09 60 LYS B O 1
ATOM 5394 N N . ALA B 1 55 ? 49.189 70.233 38.554 1.00 14.84 61 ALA B N 1
ATOM 5395 C CA . ALA B 1 55 ? 48.769 70.920 39.767 1.00 15.20 61 ALA B CA 1
ATOM 5396 C C . ALA B 1 55 ? 49.970 71.538 40.480 1.00 15.37 61 ALA B C 1
ATOM 5397 O O . ALA B 1 55 ? 49.971 72.719 40.809 1.00 16.06 61 ALA B O 1
ATOM 5404 N N . GLU B 1 56 ? 51.006 70.737 40.698 1.00 14.76 62 GLU B N 1
ATOM 5405 C CA . GLU B 1 56 ? 52.119 71.202 41.515 1.00 14.93 62 GLU B CA 1
ATOM 5406 C C . GLU B 1 56 ? 53.014 72.220 40.814 1.00 16.87 62 GLU B C 1
ATOM 5407 O O . GLU B 1 56 ? 53.744 72.975 41.463 1.00 18.84 62 GLU B O 1
ATOM 5419 N N . THR B 1 57 ? 52.969 72.240 39.491 1.00 16.30 63 THR B N 1
ATOM 5420 C CA . THR B 1 57 ? 53.746 73.218 38.743 1.00 15.05 63 THR B CA 1
ATOM 5421 C C . THR B 1 57 ? 52.933 74.464 38.376 1.00 20.02 63 THR B C 1
ATOM 5422 O O . THR B 1 57 ? 53.378 75.264 37.573 1.00 18.16 63 THR B O 1
ATOM 5433 N N . ASN B 1 58 ? 51.755 74.623 38.981 1.00 16.37 64 ASN B N 1
ATOM 5434 C CA . ASN B 1 58 ? 50.835 75.723 38.624 1.00 20.76 64 ASN B CA 1
ATOM 5435 C C . ASN B 1 58 ? 50.652 75.824 37.113 1.00 20.53 64 ASN B C 1
ATOM 5436 O O . ASN B 1 58 ? 50.624 76.912 36.534 1.00 20.52 64 ASN B O 1
ATOM 5447 N N . GLY B 1 59 ? 50.510 74.671 36.482 1.00 16.15 65 GLY B N 1
ATOM 5448 C CA . GLY B 1 59 ? 50.186 74.611 35.068 1.00 16.98 65 GLY B CA 1
ATOM 5449 C C . GLY B 1 59 ? 51.367 74.828 34.141 1.00 15.71 65 GLY B C 1
ATOM 5450 O O . GLY B 1 59 ? 51.187 74.846 32.930 1.00 18.92 65 GLY B O 1
ATOM 5454 N N . ARG B 1 60 ? 52.574 74.965 34.694 1.00 15.60 66 ARG B N 1
ATOM 5455 C CA . ARG B 1 60 ? 53.746 75.265 33.855 1.00 15.45 66 ARG B CA 1
ATOM 5456 C C . ARG B 1 60 ? 54.262 74.067 33.077 1.00 15.83 66 ARG B C 1
ATOM 5457 O O . ARG B 1 60 ? 54.863 74.237 32.010 1.00 16.22 66 ARG B O 1
ATOM 5478 N N . VAL B 1 61 ? 54.051 72.860 33.595 1.00 14.03 67 VAL B N 1
ATOM 5479 C CA . VAL B 1 61 ? 54.463 71.651 32.893 1.00 13.24 67 VAL B CA 1
ATOM 5480 C C . VAL B 1 61 ? 53.252 70.792 32.569 1.00 12.98 67 VAL B C 1
ATOM 5481 O O . VAL B 1 61 ? 52.453 70.455 33.447 1.00 14.73 67 VAL B O 1
ATOM 5494 N N . GLN B 1 62 ? 53.108 70.449 31.297 1.00 12.75 68 GLN B N 1
ATOM 5495 C CA . GLN B 1 62 ? 52.076 69.530 30.861 1.00 13.98 68 GLN B CA 1
ATOM 5496 C C . GLN B 1 62 ? 52.762 68.307 30.245 1.00 14.76 68 GLN B C 1
ATOM 5497 O O . GLN B 1 62 ? 53.624 68.459 29.378 1.00 15.95 68 GLN B O 1
ATOM 5511 N N . ILE B 1 63 ? 52.392 67.116 30.709 1.00 12.24 69 ILE B N 1
ATOM 5512 C CA . ILE B 1 63 ? 52.852 65.851 30.135 1.00 12.21 69 ILE B CA 1
ATOM 5513 C C . ILE B 1 63 ? 51.745 65.312 29.240 1.00 13.35 69 ILE B C 1
ATOM 5514 O O . ILE B 1 63 ? 50.682 64.922 29.733 1.00 14.10 69 ILE B O 1
ATOM 5530 N N . ASP B 1 64 ? 51.990 65.307 27.930 1.00 11.59 70 ASP B N 1
ATOM 5531 C CA . ASP B 1 64 ? 51.067 64.697 26.980 1.00 12.42 70 ASP B CA 1
ATOM 5532 C C . ASP B 1 64 ? 51.450 63.239 26.842 1.00 10.43 70 ASP B C 1
ATOM 5533 O O . ASP B 1 64 ? 52.622 62.931 26.612 1.00 13.35 70 ASP B O 1
ATOM 5542 N N . ILE B 1 65 ? 50.483 62.342 26.961 1.00 11.42 71 ILE B N 1
ATOM 5543 C CA . ILE B 1 65 ? 50.763 60.923 26.994 1.00 10.97 71 ILE B CA 1
ATOM 5544 C C . ILE B 1 65 ? 50.337 60.291 25.677 1.00 9.92 71 ILE B C 1
ATOM 5545 O O . ILE B 1 65 ? 49.245 60.581 25.166 1.00 11.87 71 ILE B O 1
ATOM 5561 N N . PHE B 1 66 ? 51.211 59.440 25.132 1.00 8.67 72 PHE B N 1
ATOM 5562 C CA . PHE B 1 66 ? 50.999 58.759 23.868 1.00 9.35 72 PHE B CA 1
ATOM 5563 C C . PHE B 1 66 ? 51.141 57.256 24.082 1.00 8.17 72 PHE B C 1
ATOM 5564 O O . PHE B 1 66 ? 52.214 56.688 23.893 1.00 9.14 72 PHE B O 1
ATOM 5581 N N . PRO B 1 67 ? 50.049 56.601 24.500 1.00 9.82 73 PRO B N 1
ATOM 5582 C CA . PRO B 1 67 ? 50.106 55.188 24.857 1.00 9.51 73 PRO B CA 1
ATOM 5583 C C . PRO B 1 67 ? 50.129 54.287 23.642 1.00 7.52 73 PRO B C 1
ATOM 5584 O O . PRO B 1 67 ? 49.929 54.760 22.521 1.00 9.25 73 PRO B O 1
ATOM 5595 N N . SER B 1 68 ? 50.356 53.005 23.902 1.00 8.38 74 SER B N 1
ATOM 5596 C CA . SER B 1 68 ? 50.161 51.964 22.921 1.00 7.75 74 SER B CA 1
ATOM 5597 C C . SER B 1 68 ? 50.778 52.276 21.564 1.00 9.11 74 SER B C 1
ATOM 5598 O O . SER B 1 68 ? 50.133 52.116 20.536 1.00 9.86 74 SER B O 1
ATOM 5606 N N . ASN B 1 69 ? 52.037 52.688 21.574 1.00 7.53 75 ASN B N 1
ATOM 5607 C CA . ASN B 1 69 ? 52.813 52.884 20.345 1.00 7.36 75 ASN B CA 1
ATOM 5608 C C . ASN B 1 69 ? 52.241 53.925 19.396 1.00 9.54 75 ASN B C 1
ATOM 5609 O O . ASN B 1 69 ? 52.537 53.916 18.201 1.00 9.32 75 ASN B O 1
ATOM 5620 N N . GLN B 1 70 ? 51.471 54.874 19.916 1.00 8.88 76 GLN B N 1
ATOM 5621 C CA . GLN B 1 70 ? 50.882 55.902 19.057 1.00 9.06 76 GLN B CA 1
ATOM 5622 C C . GLN B 1 70 ? 51.924 56.649 18.237 1.00 8.85 76 GLN B C 1
ATOM 5623 O O . GLN B 1 70 ? 51.696 56.935 17.048 1.00 10.85 76 GLN B O 1
ATOM 5637 N N . LEU B 1 71 ? 53.063 56.976 18.840 1.00 9.81 77 LEU B N 1
ATOM 5638 C CA . LEU B 1 71 ? 54.078 57.750 18.132 1.00 11.70 77 LEU B CA 1
ATOM 5639 C C . LEU B 1 71 ? 55.080 56.906 17.369 1.00 10.06 77 LEU B C 1
ATOM 5640 O O . LEU B 1 71 ? 55.861 57.440 16.569 1.00 15.76 77 LEU B O 1
ATOM 5656 N N . GLY B 1 72 ? 55.042 55.600 17.587 1.00 11.25 78 GLY B N 1
ATOM 5657 C CA . GLY B 1 72 ? 55.973 54.680 16.970 1.00 11.24 78 GLY B CA 1
ATOM 5658 C C . GLY B 1 72 ? 56.212 53.468 17.852 1.00 9.68 78 GLY B C 1
ATOM 5659 O O . GLY B 1 72 ? 55.727 53.393 18.976 1.00 9.99 78 GLY B O 1
ATOM 5663 N N . SER B 1 73 ? 56.975 52.510 17.340 1.00 7.28 79 SER B N 1
ATOM 5664 C CA . SER B 1 73 ? 57.261 51.258 18.022 1.00 8.00 79 SER B CA 1
ATOM 5665 C C . SER B 1 73 ? 58.479 51.406 18.925 1.00 6.57 79 SER B C 1
ATOM 5666 O O . SER B 1 73 ? 59.138 52.440 18.910 1.00 8.82 79 SER B O 1
ATOM 5674 N N . ASP B 1 74 ? 58.796 50.379 19.690 1.00 6.25 80 ASP B N 1
ATOM 5675 C CA . ASP B 1 74 ? 59.846 50.518 20.709 1.00 5.69 80 ASP B CA 1
ATOM 5676 C C . ASP B 1 74 ? 61.230 50.836 20.133 1.00 6.12 80 ASP B C 1
ATOM 5677 O O . ASP B 1 74 ? 61.942 51.673 20.692 1.00 7.42 80 ASP B O 1
ATOM 5686 N N . THR B 1 75 ? 61.627 50.209 19.033 1.00 6.77 81 THR B N 1
ATOM 5687 C CA . THR B 1 75 ? 62.931 50.516 18.446 1.00 7.26 81 THR B CA 1
ATOM 5688 C C . THR B 1 75 ? 62.954 51.973 17.950 1.00 8.03 81 THR B C 1
ATOM 5689 O O . THR B 1 75 ? 63.942 52.677 18.120 1.00 8.80 81 THR B O 1
ATOM 5700 N N . ASP B 1 76 ? 61.844 52.427 17.379 1.00 8.08 82 ASP B N 1
ATOM 5701 C CA . ASP B 1 76 ? 61.683 53.825 16.933 1.00 8.05 82 ASP B CA 1
ATOM 5702 C C . ASP B 1 76 ? 61.831 54.770 18.110 1.00 7.97 82 ASP B C 1
ATOM 5703 O O . ASP B 1 76 ? 62.620 55.731 18.063 1.00 8.66 82 ASP B O 1
ATOM 5729 N N . LEU B 1 78 ? 63.228 54.290 21.015 1.00 6.55 84 LEU B N 1
ATOM 5730 C CA . LEU B 1 78 ? 64.575 54.277 21.557 1.00 7.69 84 LEU B CA 1
ATOM 5731 C C . LEU B 1 78 ? 65.417 55.287 20.756 1.00 8.51 84 LEU B C 1
ATOM 5732 O O . LEU B 1 78 ? 66.180 56.069 21.322 1.00 9.29 84 LEU B O 1
ATOM 5748 N N . SER B 1 79 ? 65.251 55.319 19.438 1.00 7.40 85 SER B N 1
ATOM 5749 C CA . SER B 1 79 ? 65.969 56.308 18.651 1.00 9.36 85 SER B CA 1
ATOM 5750 C C . SER B 1 79 ? 65.494 57.723 18.995 1.00 10.19 85 SER B C 1
ATOM 5751 O O . SER B 1 79 ? 66.292 58.659 19.083 1.00 11.01 85 SER B O 1
ATOM 5759 N N . GLN B 1 80 ? 64.192 57.891 19.193 1.00 7.53 86 GLN B N 1
ATOM 5760 C CA . GLN B 1 80 ? 63.654 59.226 19.466 1.00 7.97 86 GLN B CA 1
ATOM 5761 C C . GLN B 1 80 ? 64.005 59.768 20.862 1.00 7.59 86 GLN B C 1
ATOM 5762 O O . GLN B 1 80 ? 64.187 60.976 21.011 1.00 8.71 86 GLN B O 1
ATOM 5776 N N . ILE B 1 81 ? 64.110 58.909 21.863 1.00 8.16 87 ILE B N 1
ATOM 5777 C CA . ILE B 1 81 ? 64.482 59.398 23.189 1.00 7.42 87 ILE B CA 1
ATOM 5778 C C . ILE B 1 81 ? 65.941 59.848 23.178 1.00 8.90 87 ILE B C 1
ATOM 5779 O O . ILE B 1 81 ? 66.300 60.825 23.840 1.00 12.51 87 ILE B O 1
ATOM 5795 N N . ARG B 1 82 ? 66.768 59.178 22.373 1.00 10.62 88 ARG B N 1
ATOM 5796 C CA . ARG B 1 82 ? 68.170 59.587 22.159 1.00 11.82 88 ARG B CA 1
ATOM 5797 C C . ARG B 1 82 ? 68.290 60.936 21.439 1.00 13.84 88 ARG B C 1
ATOM 5798 O O . ARG B 1 82 ? 69.107 61.771 21.823 1.00 14.65 88 ARG B O 1
ATOM 5819 N N . SER B 1 83 ? 67.475 61.151 20.408 1.00 12.25 89 SER B N 1
ATOM 5820 C CA . SER B 1 83 ? 67.625 62.308 19.534 1.00 12.82 89 SER B CA 1
ATOM 5821 C C . SER B 1 83 ? 66.804 63.513 19.975 1.00 15.69 89 SER B C 1
ATOM 5822 O O . SER B 1 83 ? 67.032 64.622 19.486 1.00 16.97 89 SER B O 1
ATOM 5830 N N . GLY B 1 84 ? 65.860 63.319 20.889 1.00 13.47 90 GLY B N 1
ATOM 5831 C CA . GLY B 1 84 ? 64.985 64.407 21.303 1.00 16.59 90 GLY B CA 1
ATOM 5832 C C . GLY B 1 84 ? 63.621 64.472 20.626 1.00 15.38 90 GLY B C 1
ATOM 5833 O O . GLY B 1 84 ? 62.873 65.419 20.842 1.00 15.98 90 GLY B O 1
ATOM 5837 N N . GLY B 1 85 ? 63.280 63.473 19.820 1.00 11.34 91 GLY B N 1
ATOM 5838 C CA . GLY B 1 85 ? 61.962 63.410 19.205 1.00 10.96 91 GLY B CA 1
ATOM 5839 C C . GLY B 1 85 ? 60.830 63.237 20.206 1.00 11.97 91 GLY B C 1
ATOM 5840 O O . GLY B 1 85 ? 59.686 63.622 19.957 1.00 13.98 91 GLY B O 1
ATOM 5844 N N A VAL B 1 86 ? 61.124 62.596 21.332 0.57 8.66 92 VAL B N 1
ATOM 5845 N N B VAL B 1 86 ? 61.174 62.656 21.352 0.43 9.42 92 VAL B N 1
ATOM 5846 C CA A VAL B 1 86 ? 60.210 62.596 22.459 0.57 8.58 92 VAL B CA 1
ATOM 5847 C CA B VAL B 1 86 ? 60.255 62.515 22.464 0.43 8.87 92 VAL B CA 1
ATOM 5848 C C A VAL B 1 86 ? 61.038 62.953 23.679 0.57 8.50 92 VAL B C 1
ATOM 5849 C C B VAL B 1 86 ? 61.044 62.825 23.732 0.43 9.05 92 VAL B C 1
ATOM 5850 O O A VAL B 1 86 ? 62.264 62.862 23.656 0.57 10.48 92 VAL B O 1
ATOM 5851 O O B VAL B 1 86 ? 62.253 62.568 23.794 0.43 8.43 92 VAL B O 1
ATOM 5876 N N . GLU B 1 87 ? 60.363 63.355 24.746 1.00 8.63 93 GLU B N 1
ATOM 5877 C CA . GLU B 1 87 ? 61.026 63.807 25.952 1.00 9.76 93 GLU B CA 1
ATOM 5878 C C . GLU B 1 87 ? 61.087 62.728 27.039 1.00 8.33 93 GLU B C 1
ATOM 5879 O O . GLU B 1 87 ? 62.034 62.688 27.802 1.00 8.36 93 GLU B O 1
ATOM 5892 N N . PHE B 1 88 ? 60.079 61.870 27.095 1.00 8.06 94 PHE B N 1
ATOM 5893 C CA . PHE B 1 88 ? 60.015 60.771 28.054 1.00 7.70 94 PHE B CA 1
ATOM 5894 C C . PHE B 1 88 ? 59.604 59.484 27.347 1.00 7.98 94 PHE B C 1
ATOM 5895 O O . PHE B 1 88 ? 58.766 59.510 26.429 1.00 7.78 94 PHE B O 1
ATOM 5912 N N . PHE B 1 89 ? 60.150 58.364 27.806 1.00 6.92 95 PHE B N 1
ATOM 5913 C CA . PHE B 1 89 ? 59.851 57.053 27.225 1.00 6.55 95 PHE B CA 1
ATOM 5914 C C . PHE B 1 89 ? 60.179 55.971 28.230 1.00 6.27 95 PHE B C 1
ATOM 5915 O O . PHE B 1 89 ? 61.252 55.975 28.810 1.00 6.84 95 PHE B O 1
ATOM 5932 N N . THR B 1 90 ? 59.235 55.068 28.475 1.00 6.09 96 THR B N 1
ATOM 5933 C CA . THR B 1 90 ? 59.479 53.895 29.294 1.00 6.10 96 THR B CA 1
ATOM 5934 C C . THR B 1 90 ? 59.996 52.750 28.434 1.00 5.53 96 THR B C 1
ATOM 5935 O O . THR B 1 90 ? 59.449 52.487 27.366 1.00 6.19 96 THR B O 1
ATOM 5946 N N . LEU B 1 91 ? 61.042 52.091 28.913 1.00 5.90 97 LEU B N 1
ATOM 5947 C CA . LEU B 1 91 ? 61.721 51.078 28.116 1.00 5.56 97 LEU B CA 1
ATOM 5948 C C . LEU B 1 91 ? 62.387 50.039 29.001 1.00 5.97 97 LEU B C 1
ATOM 5949 O O . LEU B 1 91 ? 63.128 50.370 29.915 1.00 5.97 97 LEU B O 1
ATOM 5965 N N . SER B 1 92 ? 62.153 48.771 28.680 1.00 5.98 98 SER B N 1
ATOM 5966 C CA . SER B 1 92 ? 62.893 47.668 29.269 1.00 4.69 98 SER B CA 1
ATOM 5967 C C . SER B 1 92 ? 64.391 47.859 29.107 1.00 6.56 98 SER B C 1
ATOM 5968 O O . SER B 1 92 ? 64.887 48.145 28.014 1.00 5.76 98 SER B O 1
ATOM 5976 N N . GLY B 1 93 ? 65.141 47.630 30.178 1.00 5.92 99 GLY B N 1
ATOM 5977 C CA . GLY B 1 93 ? 66.583 47.630 30.088 1.00 5.90 99 GLY B CA 1
ATOM 5978 C C . GLY B 1 93 ? 67.124 46.618 29.085 1.00 5.86 99 GLY B C 1
ATOM 5979 O O . GLY B 1 93 ? 68.200 46.791 28.531 1.00 6.72 99 GLY B O 1
ATOM 5983 N N . LEU B 1 94 ? 66.370 45.544 28.847 1.00 5.56 100 LEU B N 1
ATOM 5984 C CA . LEU B 1 94 ? 66.830 44.543 27.917 1.00 6.44 100 LEU B CA 1
ATOM 5985 C C . LEU B 1 94 ? 66.810 45.070 26.493 1.00 6.32 100 LEU B C 1
ATOM 5986 O O . LEU B 1 94 ? 67.677 44.702 25.695 1.00 6.69 100 LEU B O 1
ATOM 6002 N N . ILE B 1 95 ? 65.812 45.886 26.140 1.00 6.38 101 ILE B N 1
ATOM 6003 C CA . ILE B 1 95 ? 65.773 46.530 24.818 1.00 4.80 101 ILE B CA 1
ATOM 6004 C C . ILE B 1 95 ? 66.789 47.674 24.748 1.00 6.38 101 ILE B C 1
ATOM 6005 O O . ILE B 1 95 ? 67.486 47.838 23.754 1.00 7.08 101 ILE B O 1
ATOM 6021 N N . LEU B 1 96 ? 66.894 48.445 25.824 1.00 7.00 102 LEU B N 1
ATOM 6022 C CA . LEU B 1 96 ? 67.897 49.487 25.966 1.00 7.73 102 LEU B CA 1
ATOM 6023 C C . LEU B 1 96 ? 69.339 48.971 25.825 1.00 5.38 102 LEU B C 1
ATOM 6024 O O . LEU B 1 96 ? 70.236 49.746 25.506 1.00 6.82 102 LEU B O 1
ATOM 6040 N N . SER B 1 97 ? 69.541 47.678 26.060 1.00 6.98 103 SER B N 1
ATOM 6041 C CA . SER B 1 97 ? 70.894 47.139 26.188 1.00 7.03 103 SER B CA 1
ATOM 6042 C C . SER B 1 97 ? 71.741 47.165 24.928 1.00 8.07 103 SER B C 1
ATOM 6043 O O . SER B 1 97 ? 72.935 47.018 25.013 1.00 7.89 103 SER B O 1
ATOM 6051 N N . THR B 1 98 ? 71.144 47.379 23.765 1.00 7.33 104 THR B N 1
ATOM 6052 C CA . THR B 1 98 ? 71.966 47.561 22.593 1.00 9.27 104 THR B CA 1
ATOM 6053 C C . THR B 1 98 ? 72.738 48.884 22.654 1.00 11.07 104 THR B C 1
ATOM 6054 O O . THR B 1 98 ? 73.819 49.006 22.078 1.00 14.95 104 THR B O 1
ATOM 6065 N N . LEU B 1 99 ? 72.192 49.870 23.365 1.00 8.25 105 LEU B N 1
ATOM 6066 C CA . LEU B 1 99 ? 72.878 51.131 23.645 1.00 8.87 105 LEU B CA 1
ATOM 6067 C C . LEU B 1 99 ? 73.686 51.072 24.954 1.00 9.88 105 LEU B C 1
ATOM 6068 O O . LEU B 1 99 ? 74.801 51.581 25.032 1.00 12.76 105 LEU B O 1
ATOM 6084 N N . VAL B 1 100 ? 73.093 50.472 25.988 1.00 7.16 106 VAL B N 1
ATOM 6085 C CA . VAL B 1 100 ? 73.663 50.416 27.336 1.00 7.67 106 VAL B CA 1
ATOM 6086 C C . VAL B 1 100 ? 73.777 48.955 27.736 1.00 6.85 106 VAL B C 1
ATOM 6087 O O . VAL B 1 100 ? 72.852 48.402 28.310 1.00 7.16 106 VAL B O 1
ATOM 6100 N N . PRO B 1 101 ? 74.918 48.310 27.434 1.00 7.40 107 PRO B N 1
ATOM 6101 C CA . PRO B 1 101 ? 74.951 46.844 27.562 1.00 8.25 107 PRO B CA 1
ATOM 6102 C C . PRO B 1 101 ? 74.630 46.298 28.949 1.00 7.90 107 PRO B C 1
ATOM 6103 O O . PRO B 1 101 ? 74.045 45.221 29.043 1.00 9.26 107 PRO B O 1
ATOM 6114 N N . ALA B 1 102 ? 74.964 47.023 30.007 1.00 7.94 108 ALA B N 1
ATOM 6115 C CA . ALA B 1 102 ? 74.693 46.542 31.364 1.00 7.89 108 ALA B CA 1
ATOM 6116 C C . ALA B 1 102 ? 73.208 46.438 31.683 1.00 8.33 108 ALA B C 1
ATOM 6117 O O . ALA B 1 102 ? 72.820 45.712 32.595 1.00 7.97 108 ALA B O 1
ATOM 6124 N N . ALA B 1 103 ? 72.362 47.131 30.928 1.00 6.54 109 ALA B N 1
ATOM 6125 C CA . ALA B 1 103 ? 70.969 47.304 31.325 1.00 6.74 109 ALA B CA 1
ATOM 6126 C C . ALA B 1 103 ? 70.112 46.043 31.156 1.00 6.97 109 ALA B C 1
ATOM 6127 O O . ALA B 1 103 ? 68.979 45.997 31.629 1.00 7.01 109 ALA B O 1
ATOM 6134 N N . SER B 1 104 ? 70.623 45.021 30.483 1.00 6.27 110 SER B N 1
ATOM 6135 C CA . SER B 1 104 ? 69.892 43.773 30.388 1.00 7.43 110 SER B CA 1
ATOM 6136 C C . SER B 1 104 ? 70.032 42.881 31.627 1.00 7.12 110 SER B C 1
ATOM 6137 O O . SER B 1 104 ? 69.364 41.872 31.712 1.00 7.52 110 SER B O 1
ATOM 6145 N N . ILE B 1 105 ? 70.904 43.248 32.566 1.00 6.27 111 ILE B N 1
ATOM 6146 C CA . ILE B 1 105 ? 71.307 42.316 33.627 1.00 6.51 111 ILE B CA 1
ATOM 6147 C C . ILE B 1 105 ? 70.128 41.796 34.471 1.00 7.69 111 ILE B C 1
ATOM 6148 O O . ILE B 1 105 ? 70.196 40.661 34.966 1.00 8.20 111 ILE B O 1
ATOM 6164 N N . ASN B 1 106 ? 69.061 42.575 34.650 1.00 7.20 112 ASN B N 1
ATOM 6165 C CA . ASN B 1 106 ? 67.940 42.072 35.448 1.00 6.14 112 ASN B CA 1
ATOM 6166 C C . ASN B 1 106 ? 67.177 40.922 34.796 1.00 7.54 112 ASN B C 1
ATOM 6167 O O . ASN B 1 106 ? 66.377 40.267 35.474 1.00 7.56 112 ASN B O 1
ATOM 6178 N N . GLY B 1 107 ? 67.421 40.653 33.514 1.00 6.96 113 GLY B N 1
ATOM 6179 C CA . GLY B 1 107 ? 66.642 39.670 32.798 1.00 7.66 113 GLY B CA 1
ATOM 6180 C C . GLY B 1 107 ? 67.210 38.272 32.817 1.00 6.66 113 GLY B C 1
ATOM 6181 O O . GLY B 1 107 ? 66.663 37.405 32.179 1.00 7.53 113 GLY B O 1
ATOM 6185 N N . ILE B 1 108 ? 68.302 38.049 33.537 1.00 6.96 114 ILE B N 1
ATOM 6186 C CA . ILE B 1 108 ? 68.871 36.706 33.612 1.00 7.08 114 ILE B CA 1
ATOM 6187 C C . ILE B 1 108 ? 67.822 35.672 34.053 1.00 7.77 114 ILE B C 1
ATOM 6188 O O . ILE B 1 108 ? 67.099 35.874 35.037 1.00 8.22 114 ILE B O 1
ATOM 6204 N N . GLY B 1 109 ? 67.755 34.561 33.327 1.00 8.76 115 GLY B N 1
ATOM 6205 C CA . GLY B 1 109 ? 66.718 33.556 33.525 1.00 8.47 115 GLY B CA 1
ATOM 6206 C C . GLY B 1 109 ? 66.685 32.982 34.927 1.00 8.45 115 GLY B C 1
ATOM 6207 O O . GLY B 1 109 ? 67.699 32.561 35.461 1.00 9.04 115 GLY B O 1
ATOM 6211 N N . PHE B 1 110 ? 65.507 33.008 35.544 1.00 7.19 116 PHE B N 1
ATOM 6212 C CA . PHE B 1 110 ? 65.253 32.365 36.838 1.00 7.08 116 PHE B CA 1
ATOM 6213 C C . PHE B 1 110 ? 66.067 32.970 37.972 1.00 9.78 116 PHE B C 1
ATOM 6214 O O . PHE B 1 110 ? 66.217 32.363 39.021 1.00 14.46 116 PHE B O 1
ATOM 6231 N N . ALA B 1 111 ? 66.515 34.202 37.789 1.00 9.26 117 ALA B N 1
ATOM 6232 C CA . ALA B 1 111 ? 67.470 34.803 38.722 1.00 10.28 117 ALA B CA 1
ATOM 6233 C C . ALA B 1 111 ? 66.828 35.215 40.049 1.00 9.86 117 ALA B C 1
ATOM 6234 O O . ALA B 1 111 ? 67.337 34.876 41.124 1.00 11.27 117 ALA B O 1
ATOM 6241 N N . PHE B 1 112 ? 65.724 35.952 39.976 1.00 8.46 118 PHE B N 1
ATOM 6242 C CA . PHE B 1 112 ? 65.079 36.504 41.172 1.00 8.14 118 PHE B CA 1
ATOM 6243 C C . PHE B 1 112 ? 63.988 35.580 41.677 1.00 8.15 118 PHE B C 1
ATOM 6244 O O . PHE B 1 112 ? 63.080 35.225 40.948 1.00 10.98 118 PHE B O 1
ATOM 6261 N N . PRO B 1 113 ? 64.047 35.212 42.956 1.00 12.96 119 PRO B N 1
ATOM 6262 C CA . PRO B 1 113 ? 63.003 34.283 43.396 1.00 12.92 119 PRO B CA 1
ATOM 6263 C C . PRO B 1 113 ? 61.645 34.924 43.687 1.00 18.03 119 PRO B C 1
ATOM 6264 O O . PRO B 1 113 ? 60.628 34.226 43.648 1.00 28.26 119 PRO B O 1
ATOM 6275 N N . ASP B 1 114 ? 61.633 36.221 43.975 1.00 12.97 120 ASP B N 1
ATOM 6276 C CA . ASP B 1 114 ? 60.416 36.917 44.404 1.00 14.88 120 ASP B CA 1
ATOM 6277 C C . ASP B 1 114 ? 60.579 38.398 44.164 1.00 13.61 120 ASP B C 1
ATOM 6278 O O . ASP B 1 114 ? 61.676 38.884 43.924 1.00 10.65 120 ASP B O 1
ATOM 6287 N N . TYR B 1 115 ? 59.474 39.113 44.280 1.00 11.73 121 TYR B N 1
ATOM 6288 C CA . TYR B 1 115 ? 59.512 40.568 44.234 1.00 9.55 121 TYR B CA 1
ATOM 6289 C C . TYR B 1 115 ? 60.335 41.195 45.364 1.00 11.56 121 TYR B C 1
ATOM 6290 O O . TYR B 1 115 ? 60.924 42.262 45.189 1.00 13.15 121 TYR B O 1
ATOM 6308 N N . ASP B 1 116 ? 60.391 40.531 46.508 1.00 14.04 122 ASP B N 1
ATOM 6309 C CA . ASP B 1 116 ? 61.210 41.002 47.626 1.00 15.70 122 ASP B CA 1
ATOM 6310 C C . ASP B 1 116 ? 62.617 41.345 47.138 1.00 12.29 122 ASP B C 1
ATOM 6311 O O . ASP B 1 116 ? 63.118 42.453 47.366 1.00 14.46 122 ASP B O 1
ATOM 6320 N N . THR B 1 117 ? 63.247 40.383 46.488 1.00 12.63 123 THR B N 1
ATOM 6321 C CA . THR B 1 117 ? 64.607 40.560 46.026 1.00 12.49 123 THR B CA 1
ATOM 6322 C C . THR B 1 117 ? 64.687 41.521 44.834 1.00 9.74 123 THR B C 1
ATOM 6323 O O . THR B 1 117 ? 65.641 42.295 44.729 1.00 11.76 123 THR B O 1
ATOM 6334 N N . VAL B 1 118 ? 63.695 41.497 43.952 1.00 7.95 124 VAL B N 1
ATOM 6335 C CA . VAL B 1 118 ? 63.675 42.425 42.827 1.00 6.41 124 VAL B CA 1
ATOM 6336 C C . VAL B 1 118 ? 63.784 43.876 43.311 1.00 9.71 124 VAL B C 1
ATOM 6337 O O . VAL B 1 118 ? 64.671 44.619 42.857 1.00 9.42 124 VAL B O 1
ATOM 6350 N N . TRP B 1 119 ? 62.912 44.306 44.219 1.00 8.99 125 TRP B N 1
ATOM 6351 C CA . TRP B 1 119 ? 62.870 45.731 44.535 1.00 10.04 125 TRP B CA 1
ATOM 6352 C C . TRP B 1 119 ? 64.096 46.120 45.365 1.00 10.58 125 TRP B C 1
ATOM 6353 O O . TRP B 1 119 ? 64.633 47.215 45.207 1.00 12.17 125 TRP B O 1
ATOM 6374 N N . LYS B 1 120 ? 64.544 45.238 46.252 1.00 11.17 126 LYS B N 1
ATOM 6375 C CA . LYS B 1 120 ? 65.747 45.547 47.025 1.00 11.84 126 LYS B CA 1
ATOM 6376 C C . LYS B 1 120 ? 66.933 45.756 46.086 1.00 12.39 126 LYS B C 1
ATOM 6377 O O . LYS B 1 120 ? 67.772 46.637 46.320 1.00 14.32 126 LYS B O 1
ATOM 6396 N N . ALA B 1 121 ? 67.001 44.952 45.031 1.00 9.84 127 ALA B N 1
ATOM 6397 C CA . ALA B 1 121 ? 68.076 45.033 44.037 1.00 9.50 127 ALA B CA 1
ATOM 6398 C C . ALA B 1 121 ? 67.949 46.283 43.160 1.00 10.51 127 ALA B C 1
ATOM 6399 O O . ALA B 1 121 ? 68.893 47.067 43.028 1.00 9.41 127 ALA B O 1
ATOM 6423 N N . ASP B 1 123 ? 66.070 49.059 43.490 1.00 9.87 129 ASP B N 1
ATOM 6424 C CA . ASP B 1 123 ? 66.128 50.316 44.246 1.00 8.95 129 ASP B CA 1
ATOM 6425 C C . ASP B 1 123 ? 67.413 50.410 45.064 1.00 16.03 129 ASP B C 1
ATOM 6426 O O . ASP B 1 123 ? 67.636 51.389 45.777 1.00 22.66 129 ASP B O 1
ATOM 6435 N N . GLY B 1 124 ? 68.238 49.375 44.976 1.00 10.70 130 GLY B N 1
ATOM 6436 C CA . GLY B 1 124 ? 69.497 49.324 45.680 1.00 11.80 130 GLY B CA 1
ATOM 6437 C C . GLY B 1 124 ? 70.678 49.314 44.734 1.00 11.53 130 GLY B C 1
ATOM 6438 O O . GLY B 1 124 ? 70.699 50.014 43.722 1.00 12.41 130 GLY B O 1
ATOM 6442 N N . GLU B 1 125 ? 71.672 48.512 45.075 1.00 10.29 131 GLU B N 1
ATOM 6443 C CA . GLU B 1 125 ? 72.976 48.560 44.421 1.00 10.94 131 GLU B CA 1
ATOM 6444 C C . GLU B 1 125 ? 72.956 48.120 42.965 1.00 9.62 131 GLU B C 1
ATOM 6445 O O . GLU B 1 125 ? 73.629 48.731 42.126 1.00 11.28 131 GLU B O 1
ATOM 6457 N N . LEU B 1 126 ? 72.207 47.074 42.628 1.00 7.56 132 LEU B N 1
ATOM 6458 C CA . LEU B 1 126 ? 72.143 46.631 41.238 1.00 8.93 132 LEU B CA 1
ATOM 6459 C C . LEU B 1 126 ? 71.536 47.706 40.343 1.00 9.58 132 LEU B C 1
ATOM 6460 O O . LEU B 1 126 ? 72.080 48.044 39.283 1.00 8.88 132 LEU B O 1
ATOM 6476 N N . GLY B 1 127 ? 70.410 48.251 40.776 1.00 10.07 133 GLY B N 1
ATOM 6477 C CA . GLY B 1 127 ? 69.788 49.312 40.021 1.00 10.70 133 GLY B CA 1
ATOM 6478 C C . GLY B 1 127 ? 70.658 50.546 39.978 1.00 8.91 133 GLY B C 1
ATOM 6479 O O . GLY B 1 127 ? 70.657 51.255 38.969 1.00 9.53 133 GLY B O 1
ATOM 6483 N N . GLY B 1 128 ? 71.410 50.805 41.044 1.00 8.61 134 GLY B N 1
ATOM 6484 C CA . GLY B 1 128 ? 72.313 51.944 41.071 1.00 9.10 134 GLY B CA 1
ATOM 6485 C C . GLY B 1 128 ? 73.360 51.803 39.980 1.00 7.83 134 GLY B C 1
ATOM 6486 O O . GLY B 1 128 ? 73.705 52.780 39.298 1.00 8.89 134 GLY B O 1
ATOM 6490 N N . TYR B 1 129 ? 73.880 50.590 39.825 1.00 9.30 135 TYR B N 1
ATOM 6491 C CA . TYR B 1 129 ? 74.856 50.275 38.798 1.00 10.11 135 TYR B CA 1
ATOM 6492 C C . TYR B 1 129 ? 74.248 50.526 37.423 1.00 10.08 135 TYR B C 1
ATOM 6493 O O . TYR B 1 129 ? 74.813 51.247 36.597 1.00 9.40 135 TYR B O 1
ATOM 6511 N N . VAL B 1 130 ? 73.078 49.958 37.168 1.00 7.05 136 VAL B N 1
ATOM 6512 C CA . VAL B 1 130 ? 72.426 50.151 35.877 1.00 8.00 136 VAL B CA 1
ATOM 6513 C C . VAL B 1 130 ? 72.127 51.613 35.594 1.00 6.46 136 VAL B C 1
ATOM 6514 O O . VAL B 1 130 ? 72.450 52.106 34.523 1.00 7.31 136 VAL B O 1
ATOM 6527 N N . ARG B 1 131 ? 71.543 52.331 36.546 1.00 6.69 137 ARG B N 1
ATOM 6528 C CA . ARG B 1 131 ? 71.239 53.738 36.319 1.00 8.40 137 ARG B CA 1
ATOM 6529 C C . ARG B 1 131 ? 72.495 54.532 36.038 1.00 8.21 137 ARG B C 1
ATOM 6530 O O . ARG B 1 131 ? 72.465 55.462 35.232 1.00 8.38 137 ARG B O 1
ATOM 6551 N N . GLY B 1 132 ? 73.597 54.197 36.708 1.00 8.28 138 GLY B N 1
ATOM 6552 C CA . GLY B 1 132 ? 74.850 54.862 36.437 1.00 8.53 138 GLY B CA 1
ATOM 6553 C C . GLY B 1 132 ? 75.289 54.635 35.000 1.00 7.56 138 GLY B C 1
ATOM 6554 O O . GLY B 1 132 ? 75.742 55.569 34.341 1.00 9.72 138 GLY B O 1
ATOM 6558 N N . GLU B 1 133 ? 75.162 53.419 34.492 1.00 8.09 139 GLU B N 1
ATOM 6559 C CA . GLU B 1 133 ? 75.536 53.139 33.116 1.00 8.59 139 GLU B CA 1
ATOM 6560 C C . GLU B 1 133 ? 74.619 53.866 32.136 1.00 7.95 139 GLU B C 1
ATOM 6561 O O . GLU B 1 133 ? 75.060 54.328 31.077 1.00 9.25 139 GLU B O 1
ATOM 6573 N N . ILE B 1 134 ? 73.333 53.953 32.458 1.00 7.20 140 ILE B N 1
ATOM 6574 C CA . ILE B 1 134 ? 72.417 54.663 31.589 1.00 7.50 140 ILE B CA 1
ATOM 6575 C C . ILE B 1 134 ? 72.792 56.143 31.539 1.00 7.12 140 ILE B C 1
ATOM 6576 O O . ILE B 1 134 ? 72.839 56.752 30.462 1.00 7.54 140 ILE B O 1
ATOM 6592 N N . GLY B 1 135 ? 73.107 56.725 32.693 1.00 7.38 141 GLY B N 1
ATOM 6593 C CA . GLY B 1 135 ? 73.547 58.103 32.725 1.00 9.10 141 GLY B CA 1
ATOM 6594 C C . GLY B 1 135 ? 74.845 58.332 31.979 1.00 9.24 141 GLY B C 1
ATOM 6595 O O . GLY B 1 135 ? 75.006 59.348 31.308 1.00 11.57 141 GLY B O 1
ATOM 6599 N N . LYS B 1 136 ? 75.774 57.388 32.087 1.00 11.15 142 LYS B N 1
ATOM 6600 C CA . LYS B 1 136 ? 77.051 57.523 31.381 1.00 14.30 142 LYS B CA 1
ATOM 6601 C C . LYS B 1 136 ? 76.846 57.478 29.862 1.00 12.67 142 LYS B C 1
ATOM 6602 O O . LYS B 1 136 ? 77.643 58.052 29.105 1.00 16.81 142 LYS B O 1
ATOM 6621 N N . ALA B 1 137 ? 75.769 56.846 29.419 1.00 10.47 143 ALA B N 1
ATOM 6622 C CA . ALA B 1 137 ? 75.429 56.761 28.004 1.00 11.68 143 ALA B CA 1
ATOM 6623 C C . ALA B 1 137 ? 74.690 58.015 27.511 1.00 13.68 143 ALA B C 1
ATOM 6624 O O . ALA B 1 137 ? 74.327 58.117 26.331 1.00 13.51 143 ALA B O 1
ATOM 6631 N N . GLY B 1 138 ? 74.438 58.959 28.409 1.00 10.71 144 GLY B N 1
ATOM 6632 C CA . GLY B 1 138 ? 73.912 60.257 28.022 1.00 9.62 144 GLY B CA 1
ATOM 6633 C C . GLY B 1 138 ? 72.413 60.449 28.182 1.00 9.73 144 GLY B C 1
ATOM 6634 O O . GLY B 1 138 ? 71.892 61.503 27.840 1.00 12.82 144 GLY B O 1
ATOM 6638 N N . LEU B 1 139 ? 71.726 59.432 28.693 1.00 10.17 145 LEU B N 1
ATOM 6639 C CA . LEU B 1 139 ? 70.298 59.531 28.979 1.00 8.15 145 LEU B CA 1
ATOM 6640 C C . LEU B 1 139 ? 70.097 59.918 30.438 1.00 9.67 145 LEU B C 1
ATOM 6641 O O . LEU B 1 139 ? 71.010 59.795 31.247 1.00 12.56 145 LEU B O 1
ATOM 6657 N N . VAL B 1 140 ? 68.913 60.425 30.751 1.00 7.83 146 VAL B N 1
ATOM 6658 C CA . VAL B 1 140 ? 68.477 60.620 32.120 1.00 9.25 146 VAL B CA 1
ATOM 6659 C C . VAL B 1 140 ? 67.514 59.479 32.432 1.00 9.18 146 VAL B C 1
ATOM 6660 O O . VAL B 1 140 ? 66.758 59.037 31.563 1.00 8.91 146 VAL B O 1
ATOM 6673 N N . VAL B 1 141 ? 67.550 58.977 33.666 1.00 8.02 147 VAL B N 1
ATOM 6674 C CA . VAL B 1 141 ? 66.666 57.891 34.053 1.00 7.38 147 VAL B CA 1
ATOM 6675 C C . VAL B 1 141 ? 66.165 58.173 35.466 1.00 7.62 147 VAL B C 1
ATOM 6676 O O . VAL B 1 141 ? 66.936 58.591 36.324 1.00 8.33 147 VAL B O 1
ATOM 6706 N N . ASP B 1 143 ? 64.783 57.408 39.262 1.00 8.97 149 ASP B N 1
ATOM 6707 C CA . ASP B 1 143 ? 65.251 56.464 40.266 1.00 8.38 149 ASP B CA 1
ATOM 6708 C C . ASP B 1 143 ? 64.492 55.134 40.248 1.00 8.70 149 ASP B C 1
ATOM 6709 O O . ASP B 1 143 ? 65.094 54.072 40.342 1.00 10.46 149 ASP B O 1
ATOM 6718 N N . LYS B 1 144 ? 63.159 55.194 40.170 1.00 8.26 150 LYS B N 1
ATOM 6719 C CA . LYS B 1 144 ? 62.344 53.987 40.318 1.00 7.89 150 LYS B CA 1
ATOM 6720 C C . LYS B 1 144 ? 62.017 53.346 38.977 1.00 8.60 150 LYS B C 1
ATOM 6721 O O . LYS B 1 144 ? 61.352 53.933 38.127 1.00 8.40 150 LYS B O 1
ATOM 6740 N N . ILE B 1 145 ? 62.480 52.126 38.785 1.00 7.97 151 ILE B N 1
ATOM 6741 C CA . ILE B 1 145 ? 62.032 51.357 37.636 1.00 6.44 151 ILE B CA 1
ATOM 6742 C C . ILE B 1 145 ? 60.548 50.997 37.820 1.00 6.20 151 ILE B C 1
ATOM 6743 O O . ILE B 1 145 ? 60.133 50.644 38.937 1.00 7.19 151 ILE B O 1
ATOM 6759 N N . TRP B 1 146 ? 59.740 51.102 36.770 1.00 6.08 152 TRP B N 1
ATOM 6760 C CA . TRP B 1 146 ? 58.346 50.704 36.814 1.00 6.12 152 TRP B CA 1
ATOM 6761 C C . TRP B 1 146 ? 58.221 49.198 36.566 1.00 6.71 152 TRP B C 1
ATOM 6762 O O . TRP B 1 146 ? 59.103 48.587 35.961 1.00 6.32 152 TRP B O 1
ATOM 6783 N N . ASP B 1 147 ? 57.155 48.581 37.044 1.00 6.03 153 ASP B N 1
ATOM 6784 C CA . ASP B 1 147 ? 57.028 47.128 36.879 1.00 5.74 153 ASP B CA 1
ATOM 6785 C C . ASP B 1 147 ? 56.428 46.770 35.530 1.00 6.49 153 ASP B C 1
ATOM 6786 O O . ASP B 1 147 ? 55.681 47.532 34.904 1.00 6.65 153 ASP B O 1
ATOM 6795 N N . ASN B 1 148 ? 56.777 45.562 35.099 1.00 6.44 154 ASN B N 1
ATOM 6796 C CA . ASN B 1 148 ? 56.076 44.868 34.035 1.00 5.71 154 ASN B CA 1
ATOM 6797 C C . ASN B 1 148 ? 55.686 43.514 34.642 1.00 5.40 154 ASN B C 1
ATOM 6798 O O . ASN B 1 148 ? 54.520 43.202 34.793 1.00 6.23 154 ASN B O 1
ATOM 6809 N N . GLY B 1 149 ? 56.694 42.725 35.005 1.00 5.40 155 GLY B N 1
ATOM 6810 C CA . GLY B 1 149 ? 56.472 41.582 35.867 1.00 5.64 155 GLY B CA 1
ATOM 6811 C C . GLY B 1 149 ? 57.295 40.356 35.494 1.00 5.89 155 GLY B C 1
ATOM 6812 O O . GLY B 1 149 ? 58.157 40.364 34.617 1.00 5.51 155 GLY B O 1
ATOM 6816 N N . PHE B 1 150 ? 57.032 39.289 36.229 1.00 5.65 156 PHE B N 1
ATOM 6817 C CA . PHE B 1 150 ? 57.541 37.957 35.885 1.00 5.17 156 PHE B CA 1
ATOM 6818 C C . PHE B 1 150 ? 56.804 37.461 34.648 1.00 6.97 156 PHE B C 1
ATOM 6819 O O . PHE B 1 150 ? 55.585 37.587 34.541 1.00 7.21 156 PHE B O 1
ATOM 6836 N N . ARG B 1 151 ? 57.552 36.916 33.699 1.00 5.10 157 ARG B N 1
ATOM 6837 C CA . ARG B 1 151 ? 57.020 36.625 32.371 1.00 5.54 157 ARG B CA 1
ATOM 6838 C C . ARG B 1 151 ? 56.654 35.152 32.235 1.00 5.21 157 ARG B C 1
ATOM 6839 O O . ARG B 1 151 ? 57.383 34.283 32.711 1.00 6.54 157 ARG B O 1
ATOM 6860 N N . GLN B 1 152 ? 55.526 34.905 31.585 1.00 5.33 158 GLN B N 1
ATOM 6861 C CA . GLN B 1 152 ? 55.001 33.563 31.316 1.00 6.19 158 GLN B CA 1
ATOM 6862 C C . GLN B 1 152 ? 55.009 33.349 29.796 1.00 4.91 158 GLN B C 1
ATOM 6863 O O . GLN B 1 152 ? 55.293 34.278 29.035 1.00 7.46 158 GLN B O 1
ATOM 6877 N N . THR B 1 153 ? 54.710 32.149 29.339 1.00 6.23 159 THR B N 1
ATOM 6878 C CA . THR B 1 153 ? 54.718 31.851 27.904 1.00 4.99 159 THR B CA 1
ATOM 6879 C C . THR B 1 153 ? 53.294 31.612 27.410 1.00 6.75 159 THR B C 1
ATOM 6880 O O . THR B 1 153 ? 52.471 31.061 28.121 1.00 7.12 159 THR B O 1
ATOM 6891 N N . THR B 1 154 ? 52.985 32.053 26.199 1.00 7.03 160 THR B N 1
ATOM 6892 C CA . THR B 1 154 ? 51.748 31.628 25.568 1.00 6.81 160 THR B CA 1
ATOM 6893 C C . THR B 1 154 ? 52.072 31.041 24.205 1.00 5.40 160 THR B C 1
ATOM 6894 O O . THR B 1 154 ? 53.079 31.375 23.591 1.00 6.19 160 THR B O 1
ATOM 6905 N N . THR B 1 155 ? 51.203 30.141 23.752 1.00 5.93 161 THR B N 1
ATOM 6906 C CA . THR B 1 155 ? 51.308 29.571 22.415 1.00 5.51 161 THR B CA 1
ATOM 6907 C C . THR B 1 155 ? 49.932 29.335 21.811 1.00 6.34 161 THR B C 1
ATOM 6908 O O . THR B 1 155 ? 48.924 29.331 22.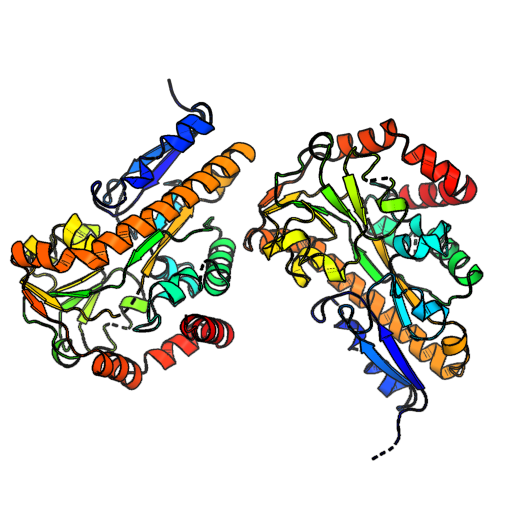495 1.00 7.00 161 THR B O 1
ATOM 6919 N N . SER B 1 156 ? 49.942 29.135 20.490 1.00 7.86 162 SER B N 1
ATOM 6920 C CA . SER B 1 156 ? 48.754 28.709 19.758 1.00 8.59 162 SER B CA 1
ATOM 6921 C C . SER B 1 156 ? 48.894 27.269 19.298 1.00 12.30 162 SER B C 1
ATOM 6922 O O . SER B 1 156 ? 48.070 26.780 18.527 1.00 20.57 162 SER B O 1
ATOM 6930 N N . THR B 1 157 ? 49.934 26.592 19.761 1.00 9.75 163 THR B N 1
ATOM 6931 C CA . THR B 1 157 ? 50.256 25.246 19.287 1.00 12.51 163 THR B CA 1
ATOM 6932 C C . THR B 1 157 ? 50.090 24.176 20.372 1.00 12.20 163 THR B C 1
ATOM 6933 O O . THR B 1 157 ? 49.151 23.383 20.307 1.00 14.25 163 THR B O 1
ATOM 6944 N N . ARG B 1 158 ? 50.996 24.164 21.357 1.00 11.50 164 ARG B N 1
ATOM 6945 C CA . ARG B 1 158 ? 50.997 23.181 22.448 1.00 12.07 164 ARG B CA 1
ATOM 6946 C C . ARG B 1 158 ? 51.390 23.890 23.739 1.00 9.28 164 ARG B C 1
ATOM 6947 O O . ARG B 1 158 ? 52.118 24.876 23.696 1.00 11.26 164 ARG B O 1
ATOM 6968 N N . PRO B 1 159 ? 50.964 23.356 24.891 1.00 9.87 165 PRO B N 1
ATOM 6969 C CA . PRO B 1 159 ? 51.498 23.863 26.153 1.00 10.03 165 PRO B CA 1
ATOM 6970 C C . PRO B 1 159 ? 52.980 23.561 26.276 1.00 9.09 165 PRO B C 1
ATOM 6971 O O . PRO B 1 159 ? 53.499 22.604 25.690 1.00 10.52 165 PRO B O 1
ATOM 6982 N N . ILE B 1 160 ? 53.652 24.378 27.064 1.00 9.06 166 ILE B N 1
ATOM 6983 C CA . ILE B 1 160 ? 55.051 24.139 27.415 1.00 7.75 166 ILE B CA 1
ATOM 6984 C C . ILE B 1 160 ? 55.075 23.452 28.779 1.00 8.17 166 ILE B C 1
ATOM 6985 O O . ILE B 1 160 ? 54.826 24.092 29.804 1.00 8.88 166 ILE B O 1
ATOM 7001 N N . THR B 1 161 ? 55.327 22.155 28.772 1.00 8.93 167 THR B N 1
ATOM 7002 C CA . THR B 1 161 ? 55.301 21.352 29.991 1.00 9.01 167 THR B CA 1
ATOM 7003 C C . THR B 1 161 ? 56.719 21.096 30.503 1.00 12.15 167 THR B C 1
ATOM 7004 O O . THR B 1 161 ? 56.924 20.720 31.659 1.00 13.10 167 THR B O 1
ATOM 7015 N N . GLY B 1 162 ? 57.701 21.293 29.635 1.00 12.58 168 GLY B N 1
ATOM 7016 C CA . GLY B 1 162 ? 59.095 21.112 29.988 1.00 13.83 168 GLY B CA 1
ATOM 7017 C C . GLY B 1 162 ? 59.931 21.713 28.886 1.00 12.90 168 GLY B C 1
ATOM 7018 O O . GLY B 1 162 ? 59.412 22.056 27.833 1.00 11.11 168 GLY B O 1
ATOM 7022 N N . PRO B 1 163 ? 61.242 21.847 29.124 1.00 12.82 169 PRO B N 1
ATOM 7023 C CA . PRO B 1 163 ? 62.087 22.517 28.135 1.00 11.88 169 PRO B CA 1
ATOM 7024 C C . PRO B 1 163 ? 62.093 21.861 26.744 1.00 12.19 169 PRO B C 1
ATOM 7025 O O . PRO B 1 163 ? 62.306 22.559 25.772 1.00 13.44 169 PRO B O 1
ATOM 7036 N N . ASP B 1 164 ? 61.834 20.564 26.641 1.00 12.53 170 ASP B N 1
ATOM 7037 C CA . ASP B 1 164 ? 61.785 19.924 25.330 1.00 13.85 170 ASP B CA 1
ATOM 7038 C C . ASP B 1 164 ? 60.700 20.559 24.446 1.00 13.15 170 ASP B C 1
ATOM 7039 O O . ASP B 1 164 ? 60.816 20.590 23.227 1.00 15.77 170 ASP B O 1
ATOM 7048 N N . ASP B 1 165 ? 59.643 21.072 25.063 1.00 11.82 171 ASP B N 1
ATOM 7049 C CA . ASP B 1 165 ? 58.544 21.653 24.304 1.00 10.40 171 ASP B CA 1
ATOM 7050 C C . ASP B 1 165 ? 58.913 22.985 23.643 1.00 9.82 171 ASP B C 1
ATOM 7051 O O . ASP B 1 165 ? 58.194 23.457 22.766 1.00 11.73 171 ASP B O 1
ATOM 7060 N N . PHE B 1 166 ? 60.025 23.594 24.053 1.00 10.63 172 PHE B N 1
ATOM 7061 C CA . PHE B 1 166 ? 60.490 24.820 23.405 1.00 10.13 172 PHE B CA 1
ATOM 7062 C C . PHE B 1 166 ? 61.231 24.514 22.092 1.00 10.58 172 PHE B C 1
ATOM 7063 O O . PHE B 1 166 ? 61.452 25.425 21.302 1.00 10.55 172 PHE B O 1
ATOM 7080 N N . LYS B 1 167 ? 61.623 23.261 21.860 1.00 11.12 173 LYS B N 1
ATOM 7081 C CA . LYS B 1 167 ? 62.446 22.932 20.704 1.00 11.05 173 LYS B CA 1
ATOM 7082 C C . LYS B 1 167 ? 61.692 23.248 19.429 1.00 11.90 173 LYS B C 1
ATOM 7083 O O . LYS B 1 167 ? 60.589 22.734 19.200 1.00 13.88 173 LYS B O 1
ATOM 7102 N N . GLY B 1 168 ? 62.276 24.124 18.610 1.00 11.08 174 GLY B N 1
ATOM 7103 C CA . GLY B 1 168 ? 61.670 24.526 17.352 1.00 13.51 174 GLY B CA 1
ATOM 7104 C C . GLY B 1 168 ? 60.524 25.517 17.460 1.00 11.10 174 GLY B C 1
ATOM 7105 O O . GLY B 1 168 ? 59.980 25.928 16.444 1.00 15.07 174 GLY B O 1
ATOM 7109 N N . LEU B 1 169 ? 60.140 25.929 18.668 1.00 10.99 175 LEU B N 1
ATOM 7110 C CA . LEU B 1 169 ? 59.009 26.856 18.812 1.00 9.59 175 LEU B CA 1
ATOM 7111 C C . LEU B 1 169 ? 59.355 28.211 18.197 1.00 9.12 175 LEU B C 1
ATOM 7112 O O . LEU B 1 169 ? 60.367 28.832 18.558 1.00 9.86 175 LEU B O 1
ATOM 7128 N N . LYS B 1 170 ? 58.508 28.661 17.279 1.00 9.53 176 LYS B N 1
ATOM 7129 C CA . LYS B 1 170 ? 58.682 29.953 16.641 1.00 8.30 176 LYS B CA 1
ATOM 7130 C C . LYS B 1 170 ? 58.102 31.002 17.583 1.00 8.21 176 LYS B C 1
ATOM 7131 O O . LYS B 1 170 ? 56.940 31.371 17.503 1.00 12.76 176 LYS B O 1
ATOM 7150 N N . ILE B 1 171 ? 58.925 31.469 18.503 1.00 6.72 177 ILE B N 1
ATOM 7151 C CA . ILE B 1 171 ? 58.437 32.325 19.560 1.00 7.84 177 ILE B CA 1
ATOM 7152 C C . ILE B 1 171 ? 58.845 33.767 19.304 1.00 8.02 177 ILE B C 1
ATOM 7153 O O . ILE B 1 171 ? 59.995 34.032 18.995 1.00 8.54 177 ILE B O 1
ATOM 7169 N N . ARG B 1 172 ? 57.907 34.694 19.417 1.00 5.84 178 ARG B N 1
ATOM 7170 C CA . ARG B 1 172 ? 58.254 36.100 19.342 1.00 5.80 178 ARG B CA 1
ATOM 7171 C C . ARG B 1 172 ? 58.976 36.501 20.620 1.00 6.57 178 ARG B C 1
ATOM 7172 O O . ARG B 1 172 ? 58.603 36.053 21.711 1.00 5.30 178 ARG B O 1
ATOM 7193 N N . VAL B 1 173 ? 59.993 37.344 20.493 1.00 5.97 179 VAL B N 1
ATOM 7194 C CA . VAL B 1 173 ? 60.607 38.033 21.620 1.00 5.27 179 VAL B CA 1
ATOM 7195 C C . VAL B 1 173 ? 60.754 39.514 21.262 1.00 6.12 179 VAL B C 1
ATOM 7196 O O . VAL B 1 173 ? 60.809 39.870 20.083 1.00 5.89 179 VAL B O 1
ATOM 7209 N N . PRO B 1 174 ? 60.850 40.392 22.265 1.00 5.16 180 PRO B N 1
ATOM 7210 C CA . PRO B 1 174 ? 61.224 41.783 21.984 1.00 5.39 180 PRO B CA 1
ATOM 7211 C C . PRO B 1 174 ? 62.641 41.824 21.432 1.00 6.76 180 PRO B C 1
ATOM 7212 O O . PRO B 1 174 ? 63.378 40.852 21.555 1.00 7.78 180 PRO B O 1
ATOM 7223 N N . VAL B 1 175 ? 63.007 42.954 20.844 1.00 6.52 181 VAL B N 1
ATOM 7224 C CA . VAL B 1 175 ? 64.306 43.143 20.230 1.00 6.49 181 VAL B CA 1
ATOM 7225 C C . VAL B 1 175 ? 65.363 43.360 21.328 1.00 6.97 181 VAL B C 1
ATOM 7226 O O . VAL B 1 175 ? 65.392 44.399 21.989 1.00 7.88 181 VAL B O 1
ATOM 7239 N N . SER B 1 176 ? 66.229 42.370 21.523 1.00 7.50 182 SER B N 1
ATOM 7240 C CA . SER B 1 176 ? 67.219 42.385 22.594 1.00 6.20 182 SER B CA 1
ATOM 7241 C C . SER B 1 176 ? 68.154 41.193 22.460 1.00 7.69 182 SER B C 1
ATOM 7242 O O . SER B 1 176 ? 67.676 40.057 22.323 1.00 7.07 182 SER B O 1
ATOM 7250 N N . PRO B 1 177 ? 69.454 41.401 22.670 1.00 6.66 183 PRO B N 1
ATOM 7251 C CA . PRO B 1 177 ? 70.361 40.252 22.654 1.00 8.01 183 PRO B CA 1
ATOM 7252 C C . PRO B 1 177 ? 70.069 39.222 23.747 1.00 6.81 183 PRO B C 1
ATOM 7253 O O . PRO B 1 177 ? 70.292 38.020 23.565 1.00 7.91 183 PRO B O 1
ATOM 7264 N N . LEU B 1 178 ? 69.551 39.672 24.882 1.00 6.69 184 LEU B N 1
ATOM 7265 C CA . LEU B 1 178 ? 69.358 38.766 26.020 1.00 7.27 184 LEU B CA 1
ATOM 7266 C C . LEU B 1 178 ? 68.194 37.834 25.729 1.00 6.39 184 LEU B C 1
ATOM 7267 O O . LEU B 1 178 ? 68.293 36.612 25.925 1.00 7.03 184 LEU B O 1
ATOM 7283 N N . TRP B 1 179 ? 67.082 38.376 25.250 1.00 7.02 185 TRP B N 1
ATOM 7284 C CA . TRP B 1 179 ? 65.936 37.536 24.909 1.00 5.88 185 TRP B CA 1
ATOM 7285 C C . TRP B 1 179 ? 66.314 36.528 23.823 1.00 6.31 185 TRP B C 1
ATOM 7286 O O . TRP B 1 179 ? 65.945 35.362 23.880 1.00 6.58 185 TRP B O 1
ATOM 7307 N N . THR B 1 180 ? 67.013 36.989 22.799 1.00 7.97 186 THR B N 1
ATOM 7308 C CA . THR B 1 180 ? 67.446 36.097 21.737 1.00 6.91 186 THR B CA 1
ATOM 7309 C C . THR B 1 180 ? 68.306 34.965 22.280 1.00 6.68 186 THR B C 1
ATOM 7310 O O . THR B 1 180 ? 68.078 33.791 21.961 1.00 8.15 186 THR B O 1
ATOM 7321 N N . SER B 1 181 ? 69.299 35.304 23.094 1.00 6.85 187 SER B N 1
ATOM 7322 C CA . SER B 1 181 ? 70.178 34.310 23.678 1.00 7.37 187 SER B CA 1
ATOM 7323 C C . SER B 1 181 ? 69.409 33.300 24.520 1.00 7.06 187 SER B C 1
ATOM 7324 O O . SER B 1 181 ? 69.639 32.096 24.433 1.00 8.32 187 SER B O 1
ATOM 7349 N N . PHE B 1 183 ? 66.243 32.321 24.431 1.00 6.88 189 PHE B N 1
ATOM 7350 C CA . PHE B 1 183 ? 65.372 31.408 23.702 1.00 8.13 189 PHE B CA 1
ATOM 7351 C C . PHE B 1 183 ? 66.113 30.518 22.709 1.00 8.63 189 PHE B C 1
ATOM 7352 O O . PHE B 1 183 ? 65.699 29.385 22.487 1.00 9.81 189 PHE B O 1
ATOM 7369 N N . LYS B 1 184 ? 67.268 30.960 22.216 1.00 8.77 190 LYS B N 1
ATOM 7370 C CA . LYS B 1 184 ? 68.160 30.044 21.527 1.00 8.12 190 LYS B CA 1
ATOM 7371 C C . LYS B 1 184 ? 68.689 28.970 22.454 1.00 9.27 190 LYS B C 1
ATOM 7372 O O . LYS B 1 184 ? 68.846 27.820 22.053 1.00 11.30 190 LYS B O 1
ATOM 7391 N N . ALA B 1 185 ? 68.951 29.326 23.704 1.00 8.77 191 ALA B N 1
ATOM 7392 C CA . ALA B 1 185 ? 69.429 28.339 24.667 1.00 9.46 191 ALA B CA 1
ATOM 7393 C C . ALA B 1 185 ? 68.385 27.263 24.962 1.00 13.57 191 ALA B 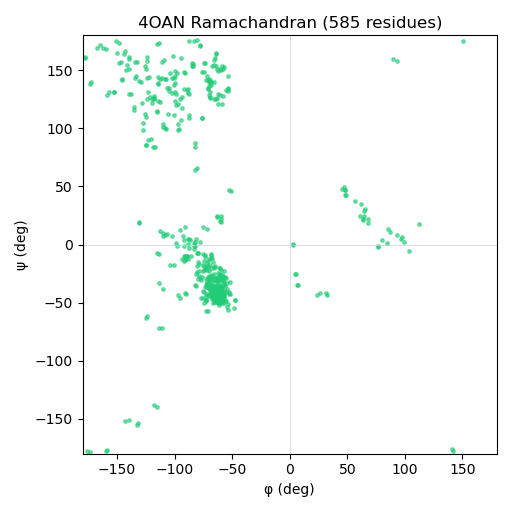C 1
ATOM 7394 O O . ALA B 1 185 ? 68.738 26.108 25.241 1.00 14.86 191 ALA B O 1
ATOM 7401 N N . PHE B 1 186 ? 67.111 27.627 24.851 1.00 10.10 192 PHE B N 1
ATOM 7402 C CA . PHE B 1 186 ? 66.009 26.674 24.996 1.00 10.45 192 PHE B CA 1
ATOM 7403 C C . PHE B 1 186 ? 65.749 25.887 23.696 1.00 13.26 192 PHE B C 1
ATOM 7404 O O . PHE B 1 186 ? 64.819 25.071 23.645 1.00 13.27 192 PHE B O 1
ATOM 7421 N N . ASP B 1 187 ? 66.556 26.145 22.670 1.00 11.19 193 ASP B N 1
ATOM 7422 C CA . ASP B 1 187 ? 66.438 25.511 21.351 1.00 13.31 193 ASP B CA 1
ATOM 7423 C C . ASP B 1 187 ? 65.173 25.933 20.601 1.00 12.41 193 ASP B C 1
ATOM 7424 O O . ASP B 1 187 ? 64.729 25.250 19.684 1.00 12.46 193 ASP B O 1
ATOM 7433 N N . ALA B 1 188 ? 64.609 27.076 20.978 1.00 10.68 194 ALA B N 1
ATOM 7434 C CA . ALA B 1 188 ? 63.525 27.671 20.230 1.00 8.69 194 ALA B CA 1
ATOM 7435 C C . ALA B 1 188 ? 64.081 28.472 19.055 1.00 10.48 194 ALA B C 1
ATOM 7436 O O . ALA B 1 188 ? 65.298 28.604 18.881 1.00 12.93 194 ALA B O 1
ATOM 7443 N N . SER B 1 189 ? 63.169 28.978 18.243 1.00 10.06 195 SER B N 1
ATOM 7444 C CA . SER B 1 189 ? 63.500 29.790 17.080 1.00 8.96 195 SER B CA 1
ATOM 7445 C C . SER B 1 189 ? 62.897 31.184 17.299 1.00 8.93 195 SER B C 1
ATOM 7446 O O . SER B 1 189 ? 61.792 31.467 16.834 1.00 11.40 195 SER B O 1
ATOM 7454 N N . PRO B 1 190 ? 63.604 32.045 18.022 1.00 9.45 196 PRO B N 1
ATOM 7455 C CA . PRO B 1 190 ? 63.028 33.357 18.325 1.00 9.59 196 PRO B CA 1
ATOM 7456 C C . PRO B 1 190 ? 62.972 34.292 17.128 1.00 9.49 196 PRO B C 1
ATOM 7457 O O . PRO B 1 190 ? 63.840 34.240 16.233 1.00 12.03 196 PRO B O 1
ATOM 7468 N N . ALA B 1 191 ? 61.922 35.097 17.081 1.00 6.57 197 ALA B N 1
ATOM 7469 C CA . ALA B 1 191 ? 61.768 36.156 16.093 1.00 6.17 197 ALA B CA 1
ATOM 7470 C C . ALA B 1 191 ? 61.639 37.460 16.845 1.00 6.67 197 ALA B C 1
ATOM 7471 O O . ALA B 1 191 ? 60.799 37.585 17.730 1.00 6.21 197 ALA B O 1
ATOM 7478 N N . SER B 1 192 ? 62.473 38.438 16.501 1.00 7.10 198 SER B N 1
ATOM 7479 C CA . SER B 1 192 ? 62.517 39.721 17.187 1.00 6.27 198 SER B CA 1
ATOM 7480 C C . SER B 1 192 ? 61.516 40.682 16.576 1.00 5.87 198 SER B C 1
ATOM 7481 O O . SER B 1 192 ? 61.685 41.161 15.452 1.00 8.31 198 SER B O 1
ATOM 7489 N N . ILE B 1 193 ? 60.475 40.999 17.333 1.00 5.46 199 ILE B N 1
ATOM 7490 C CA . ILE B 1 193 ? 59.326 41.764 16.832 1.00 6.06 199 ILE B CA 1
ATOM 7491 C C . ILE B 1 193 ? 58.894 42.761 17.896 1.00 5.32 199 ILE B C 1
ATOM 7492 O O . ILE B 1 193 ? 58.726 42.399 19.077 1.00 5.91 199 ILE B O 1
ATOM 7508 N N . ASN B 1 194 ? 58.735 44.025 17.520 1.00 5.40 200 ASN B N 1
ATOM 7509 C CA . ASN B 1 194 ? 58.249 45.024 18.465 1.00 5.36 200 ASN B CA 1
ATOM 7510 C C . ASN B 1 194 ? 56.837 44.697 18.961 1.00 5.25 200 ASN B C 1
ATOM 7511 O O . ASN B 1 194 ? 56.010 44.128 18.231 1.00 5.70 200 ASN B O 1
ATOM 7522 N N . PHE B 1 195 ? 56.552 45.107 20.192 1.00 6.10 201 PHE B N 1
ATOM 7523 C CA . PHE B 1 195 ? 55.261 44.806 20.784 1.00 6.43 201 PHE B CA 1
ATOM 7524 C C . PHE B 1 195 ? 54.089 45.271 19.918 1.00 6.48 201 PHE B C 1
ATOM 7525 O O . PHE B 1 195 ? 53.074 44.600 19.874 1.00 6.54 201 PHE B O 1
ATOM 7542 N N . SER B 1 196 ? 54.256 46.375 19.192 1.00 5.89 202 SER B N 1
ATOM 7543 C CA . SER B 1 196 ? 53.220 46.870 18.298 1.00 6.34 202 SER B CA 1
ATOM 7544 C C . SER B 1 196 ? 52.678 45.856 17.315 1.00 8.83 202 SER B C 1
ATOM 7545 O O . SER B 1 196 ? 51.493 45.927 16.965 1.00 9.89 202 SER B O 1
ATOM 7553 N N . GLU B 1 197 ? 53.516 44.918 16.877 1.00 6.49 203 GLU B N 1
ATOM 7554 C CA . GLU B 1 197 ? 53.103 43.921 15.886 1.00 7.84 203 GLU B CA 1
ATOM 7555 C C . GLU B 1 197 ? 52.718 42.562 16.483 1.00 8.24 203 GLU B C 1
ATOM 7556 O O . GLU B 1 197 ? 52.352 41.644 15.745 1.00 7.72 203 GLU B O 1
ATOM 7568 N N . VAL B 1 198 ? 52.765 42.419 17.801 1.00 6.04 204 VAL B N 1
ATOM 7569 C CA . VAL B 1 198 ? 52.594 41.108 18.410 1.00 6.21 204 VAL B CA 1
ATOM 7570 C C . VAL B 1 198 ? 51.211 40.507 18.213 1.00 6.07 204 VAL B C 1
ATOM 7571 O O . VAL B 1 198 ? 51.088 39.343 17.824 1.00 6.68 204 VAL B O 1
ATOM 7584 N N . TYR B 1 199 ? 50.152 41.275 18.487 1.00 6.44 205 TYR B N 1
ATOM 7585 C CA . TYR B 1 199 ? 48.805 40.717 18.348 1.00 6.05 205 TYR B CA 1
ATOM 7586 C C . TYR B 1 199 ? 48.583 40.124 16.956 1.00 5.97 205 TYR B C 1
ATOM 7587 O O . TYR B 1 199 ? 48.135 38.983 16.809 1.00 7.31 205 TYR B O 1
ATOM 7605 N N A SER B 1 200 ? 48.900 40.905 15.937 0.39 7.76 206 SER B N 1
ATOM 7606 N N B SER B 1 200 ? 48.905 40.913 15.942 0.61 8.01 206 SER B N 1
ATOM 7607 C CA A SER B 1 200 ? 48.719 40.466 14.561 0.39 8.22 206 SER B CA 1
ATOM 7608 C CA B SER B 1 200 ? 48.736 40.493 14.557 0.61 8.08 206 SER B CA 1
ATOM 7609 C C A SER B 1 200 ? 49.636 39.312 14.193 0.39 8.04 206 SER B C 1
ATOM 7610 C C B SER B 1 200 ? 49.632 39.321 14.202 0.61 8.05 206 SER B C 1
ATOM 7611 O O A SER B 1 200 ? 49.213 38.386 13.510 0.39 8.12 206 SER B O 1
ATOM 7612 O O B SER B 1 200 ? 49.193 38.393 13.534 0.61 8.09 206 SER B O 1
ATOM 7627 N N . ALA B 1 201 ? 50.889 39.365 14.634 1.00 8.78 207 ALA B N 1
ATOM 7628 C CA . ALA B 1 201 ? 51.825 38.271 14.363 1.00 6.04 207 ALA B CA 1
ATOM 7629 C C . ALA B 1 201 ? 51.359 36.954 15.000 1.00 7.15 207 ALA B C 1
ATOM 7630 O O . ALA B 1 201 ? 51.541 35.886 14.408 1.00 8.75 207 ALA B O 1
ATOM 7637 N N . LEU B 1 202 ? 50.757 37.021 16.186 1.00 6.45 208 LEU B N 1
ATOM 7638 C CA . LEU B 1 202 ? 50.188 35.827 16.799 1.00 5.82 208 LEU B CA 1
ATOM 7639 C C . LEU B 1 202 ? 48.937 35.349 16.059 1.00 6.41 208 LEU B C 1
ATOM 7640 O O . LEU B 1 202 ? 48.761 34.153 15.797 1.00 9.00 208 LEU B O 1
ATOM 7656 N N . GLN B 1 203 ? 48.078 36.295 15.712 1.00 6.68 209 GLN B N 1
ATOM 7657 C CA . GLN B 1 203 ? 46.801 35.973 15.092 1.00 7.34 209 GLN B CA 1
ATOM 7658 C C . GLN B 1 203 ? 46.978 35.277 13.743 1.00 9.17 209 GLN B C 1
ATOM 7659 O O . GLN B 1 203 ? 46.236 34.350 13.399 1.00 10.35 209 GLN B O 1
ATOM 7673 N N . THR B 1 204 ? 47.960 35.742 12.975 1.00 7.66 210 THR B N 1
ATOM 7674 C CA . THR B 1 204 ? 48.272 35.185 11.663 1.00 8.58 210 THR B CA 1
ATOM 7675 C C . THR B 1 204 ? 49.244 34.015 11.678 1.00 8.24 210 THR B C 1
ATOM 7676 O O . THR B 1 204 ? 49.566 33.462 10.624 1.00 9.29 210 THR B O 1
ATOM 7687 N N . LYS B 1 205 ? 49.746 33.682 12.857 1.00 8.28 211 LYS B N 1
ATOM 7688 C CA . LYS B 1 205 ? 50.703 32.599 13.030 1.00 8.58 211 LYS B CA 1
ATOM 7689 C C . LYS B 1 205 ? 52.045 32.838 12.326 1.00 7.81 211 LYS B C 1
ATOM 7690 O O . LYS B 1 205 ? 52.750 31.909 11.978 1.00 10.99 211 LYS B O 1
ATOM 7709 N N . VAL B 1 206 ? 52.437 34.101 12.174 1.00 7.58 212 VAL B N 1
ATOM 7710 C CA . VAL B 1 206 ? 53.814 34.406 11.789 1.00 7.66 212 VAL B CA 1
ATOM 7711 C C . VAL B 1 206 ? 54.728 33.849 12.873 1.00 7.62 212 VAL B C 1
ATOM 7712 O O . VAL B 1 206 ? 55.826 33.357 12.604 1.00 8.24 212 VAL B O 1
ATOM 7725 N N . VAL B 1 207 ? 54.273 33.927 14.118 1.00 8.08 213 VAL B N 1
ATOM 7726 C CA . VAL B 1 207 ? 54.912 33.238 15.236 1.00 7.87 213 VAL B CA 1
ATOM 7727 C C . VAL B 1 207 ? 53.864 32.355 15.924 1.00 7.96 213 VAL B C 1
ATOM 7728 O O . VAL B 1 207 ? 52.640 32.584 15.798 1.00 8.42 213 VAL B O 1
ATOM 7741 N N . GLU B 1 208 ? 54.362 31.344 16.627 1.00 8.20 214 GLU B N 1
ATOM 7742 C CA . GLU B 1 208 ? 53.543 30.365 17.352 1.00 8.13 214 GLU B CA 1
ATOM 7743 C C . GLU B 1 208 ? 53.264 30.751 18.793 1.00 8.01 214 GLU B C 1
ATOM 7744 O O . GLU B 1 208 ? 52.439 30.114 19.460 1.00 9.40 214 GLU B O 1
ATOM 7756 N N . GLY B 1 209 ? 53.987 31.732 19.313 1.00 6.44 215 GLY B N 1
ATOM 7757 C CA . GLY B 1 209 ? 53.829 32.093 20.701 1.00 7.36 215 GLY B CA 1
ATOM 7758 C C . GLY B 1 209 ? 54.618 33.331 21.040 1.00 6.31 215 GLY B C 1
ATOM 7759 O O . GLY B 1 209 ? 55.262 33.948 20.171 1.00 6.19 215 GLY B O 1
ATOM 7763 N N . GLN B 1 210 ? 54.552 33.702 22.312 1.00 5.62 216 GLN B N 1
ATOM 7764 C CA . GLN B 1 210 ? 55.263 34.849 22.843 1.00 5.08 216 GLN B CA 1
ATOM 7765 C C . GLN B 1 210 ? 55.399 34.666 24.346 1.00 5.05 216 GLN B C 1
ATOM 7766 O O . GLN B 1 210 ? 55.014 33.623 24.878 1.00 5.15 216 GLN B O 1
ATOM 7780 N N . GLU B 1 211 ? 55.961 35.643 25.012 1.00 4.98 217 GLU B N 1
ATOM 7781 C CA . GLU B 1 211 ? 56.124 35.569 26.456 1.00 4.99 217 GLU B CA 1
ATOM 7782 C C . GLU B 1 211 ? 55.968 36.968 27.055 1.00 4.92 217 GLU B C 1
ATOM 7783 O O . GLU B 1 211 ? 56.365 37.970 26.457 1.00 4.88 217 GLU B O 1
ATOM 7795 N N . ASN B 1 212 ? 55.326 37.052 28.220 1.00 5.05 218 ASN B N 1
ATOM 7796 C CA . ASN B 1 212 ? 54.969 38.341 28.821 1.00 5.34 218 ASN B CA 1
ATOM 7797 C C . ASN B 1 212 ? 54.311 38.070 30.152 1.00 5.54 218 ASN B C 1
ATOM 7798 O O . ASN B 1 212 ? 53.851 36.944 30.413 1.00 5.19 218 ASN B O 1
ATOM 7809 N N . PRO B 1 213 ? 54.275 39.066 31.034 1.00 5.08 219 PRO B N 1
ATOM 7810 C CA . PRO B 1 213 ? 53.476 38.919 32.263 1.00 5.21 219 PRO B CA 1
ATOM 7811 C C . PRO B 1 213 ? 51.986 38.811 31.993 1.00 5.25 219 PRO B C 1
ATOM 7812 O O . PRO B 1 213 ? 51.490 39.243 30.938 1.00 5.19 219 PRO B O 1
ATOM 7823 N N . LEU B 1 214 ? 51.270 38.277 32.974 1.00 5.45 220 LEU B N 1
ATOM 7824 C CA . LEU B 1 214 ? 49.822 38.118 32.806 1.00 5.56 220 LEU B CA 1
ATOM 7825 C C . LEU B 1 214 ? 49.133 39.454 32.544 1.00 5.61 220 LEU B C 1
ATOM 7826 O O . LEU B 1 214 ? 48.164 39.511 31.769 1.00 6.37 220 LEU B O 1
ATOM 7842 N N . ALA B 1 215 ? 49.611 40.532 33.154 1.00 5.70 221 ALA B N 1
ATOM 7843 C CA . ALA B 1 215 ? 48.974 41.828 32.970 1.00 6.88 221 ALA B CA 1
ATOM 7844 C C . ALA B 1 215 ? 49.031 42.287 31.517 1.00 6.28 221 ALA B C 1
ATOM 7845 O O . ALA B 1 215 ? 48.134 42.960 31.057 1.00 7.29 221 ALA B O 1
ATOM 7852 N N . ILE B 1 216 ? 50.078 41.907 30.787 1.00 5.92 222 ILE B N 1
ATOM 7853 C CA . ILE B 1 216 ? 50.204 42.257 29.373 1.00 5.62 222 ILE B CA 1
ATOM 7854 C C . ILE B 1 216 ? 49.300 41.356 28.529 1.00 5.52 222 ILE B C 1
ATOM 7855 O O . ILE B 1 216 ? 48.601 41.797 27.620 1.00 7.51 222 ILE B O 1
ATOM 7871 N N . ILE B 1 217 ? 49.345 40.064 28.822 1.00 5.95 223 ILE B N 1
ATOM 7872 C CA . ILE B 1 217 ? 48.483 39.108 28.148 1.00 7.57 223 ILE B CA 1
ATOM 7873 C C . ILE B 1 217 ? 47.026 39.561 28.251 1.00 7.82 223 ILE B C 1
ATOM 7874 O O . ILE B 1 217 ? 46.285 39.512 27.270 1.00 8.22 223 ILE B O 1
ATOM 7890 N N . SER B 1 218 ? 46.627 40.037 29.431 1.00 6.23 224 SER B N 1
ATOM 7891 C CA . SER B 1 218 ? 45.277 40.535 29.638 1.00 7.67 224 SER B CA 1
ATOM 7892 C C . SER B 1 218 ? 44.990 41.866 28.925 1.00 7.69 224 SER B C 1
ATOM 7893 O O . SER B 1 218 ? 44.051 41.981 28.130 1.00 8.81 224 SER B O 1
ATOM 7901 N N . THR B 1 219 ? 45.781 42.891 29.212 1.00 8.13 225 THR B N 1
ATOM 7902 C CA . THR B 1 219 ? 45.417 44.221 28.750 1.00 9.78 225 THR B CA 1
ATOM 7903 C C . THR B 1 219 ? 45.575 44.355 27.234 1.00 8.61 225 THR B C 1
ATOM 7904 O O . THR B 1 219 ? 44.824 45.110 26.615 1.00 9.82 225 THR B O 1
ATOM 7915 N N . ALA B 1 220 ? 46.512 43.617 26.634 1.00 8.15 226 ALA B N 1
ATOM 7916 C CA . ALA B 1 220 ? 46.688 43.609 25.182 1.00 8.09 226 ALA B CA 1
ATOM 7917 C C . ALA B 1 220 ? 45.807 42.557 24.485 1.00 8.29 226 ALA B C 1
ATOM 7918 O O . ALA B 1 220 ? 45.879 42.398 23.272 1.00 10.22 226 ALA B O 1
ATOM 7925 N N . LYS B 1 221 ? 45.023 41.823 25.277 1.00 8.43 227 LYS B N 1
ATOM 7926 C CA . LYS B 1 221 ? 44.046 40.864 24.773 1.00 8.83 227 LYS B CA 1
ATOM 7927 C C . LYS B 1 221 ? 44.696 39.739 23.982 1.00 8.50 227 LYS B C 1
ATOM 7928 O O . LYS B 1 221 ? 44.115 39.201 23.035 1.00 8.21 227 LYS B O 1
ATOM 7947 N N . LEU B 1 222 ? 45.895 39.350 24.410 1.00 7.57 228 LEU B N 1
ATOM 7948 C CA . LEU B 1 222 ? 46.614 38.289 23.703 1.00 8.99 228 LEU B CA 1
ATOM 7949 C C . LEU B 1 222 ? 45.942 36.926 23.861 1.00 7.51 228 LEU B C 1
ATOM 7950 O O . LEU B 1 222 ? 46.151 36.028 23.045 1.00 9.61 228 LEU B O 1
ATOM 7966 N N . TYR B 1 223 ? 45.103 36.773 24.877 1.00 9.11 229 TYR B N 1
ATOM 7967 C CA . TYR B 1 223 ? 44.294 35.572 25.007 1.00 10.57 229 TYR B CA 1
ATOM 7968 C C . TYR B 1 223 ? 43.329 35.350 23.842 1.00 8.12 229 TYR B C 1
ATOM 7969 O O . TYR B 1 223 ? 42.857 34.243 23.614 1.00 11.61 229 TYR B O 1
ATOM 7987 N N . GLU B 1 224 ? 43.019 36.397 23.094 1.00 8.02 230 GLU B N 1
ATOM 7988 C CA . GLU B 1 224 ? 42.122 36.260 21.956 1.00 8.29 230 GLU B CA 1
ATOM 7989 C C . GLU B 1 224 ? 42.770 35.522 20.797 1.00 10.40 230 GLU B C 1
ATOM 7990 O O . GLU B 1 224 ? 42.083 35.019 19.916 1.00 13.33 230 GLU B O 1
ATOM 8002 N N . VAL B 1 225 ? 44.099 35.457 20.821 1.00 7.58 231 VAL B N 1
ATOM 8003 C CA . VAL B 1 225 ? 44.869 34.944 19.681 1.00 8.52 231 VAL B CA 1
ATOM 8004 C C . VAL B 1 225 ? 45.902 33.907 20.096 1.00 7.77 231 VAL B C 1
ATOM 8005 O O . VAL B 1 225 ? 46.834 33.603 19.348 1.00 8.97 231 VAL B O 1
ATOM 8018 N N . GLN B 1 226 ? 45.693 33.338 21.275 1.00 8.01 232 GLN B N 1
ATOM 8019 C CA . GLN B 1 226 ? 46.512 32.247 21.801 1.00 7.85 232 GLN B CA 1
ATOM 8020 C C . GLN B 1 226 ? 45.594 31.239 22.479 1.00 10.14 232 GLN B C 1
ATOM 8021 O O . GLN B 1 226 ? 44.470 31.567 22.844 1.00 11.79 232 GLN B O 1
ATOM 8035 N N . LYS B 1 227 ? 46.087 30.020 22.641 1.00 7.90 233 LYS B N 1
ATOM 8036 C CA . LYS B 1 227 ? 45.318 28.916 23.218 1.00 9.15 233 LYS B CA 1
ATOM 8037 C C . LYS B 1 227 ? 45.800 28.499 24.609 1.00 9.33 233 LYS B C 1
ATOM 8038 O O . LYS B 1 227 ? 44.989 28.145 25.482 1.00 9.43 233 LYS B O 1
ATOM 8057 N N . TYR B 1 228 ? 47.119 28.518 24.808 1.00 7.08 234 TYR B N 1
ATOM 8058 C CA . TYR B 1 228 ? 47.737 28.027 26.037 1.00 8.22 234 TYR B CA 1
ATOM 8059 C C . TYR B 1 228 ? 48.576 29.103 26.711 1.00 6.71 234 TYR B C 1
ATOM 8060 O O . TYR B 1 228 ? 49.243 29.916 26.043 1.00 6.90 234 TYR B O 1
ATOM 8078 N N . CYS B 1 229 ? 48.561 29.107 28.034 1.00 7.15 235 CYS B N 1
ATOM 8079 C CA . CYS B 1 229 ? 49.513 29.883 28.813 1.00 8.00 235 CYS B CA 1
ATOM 8080 C C . CYS B 1 229 ? 50.226 28.923 29.761 1.00 7.73 235 CYS B C 1
ATOM 8081 O O . CYS B 1 229 ? 49.577 28.184 30.520 1.00 7.16 235 CYS B O 1
ATOM 8089 N N . SER B 1 230 ? 51.553 28.915 29.701 1.00 6.95 236 SER B N 1
ATOM 8090 C CA . SER B 1 230 ? 52.397 28.055 30.503 1.00 6.38 236 SER B CA 1
ATOM 8091 C C . SER B 1 230 ? 53.202 28.934 31.437 1.00 6.07 236 SER B C 1
ATOM 8092 O O . SER B 1 230 ? 53.886 29.854 30.991 1.00 6.50 236 SER B O 1
ATOM 8100 N N . LEU B 1 231 ? 53.099 28.678 32.734 1.00 6.22 237 LEU B N 1
ATOM 8101 C CA . LEU B 1 231 ? 53.679 29.544 33.747 1.00 6.33 237 LEU B CA 1
ATOM 8102 C C . LEU B 1 231 ? 55.161 29.262 33.945 1.00 6.20 237 LEU B C 1
ATOM 8103 O O . LEU B 1 231 ? 55.627 28.878 35.010 1.00 7.52 237 LEU B O 1
ATOM 8119 N N . THR B 1 232 ? 55.923 29.514 32.891 1.00 6.03 238 THR B N 1
ATOM 8120 C CA . THR B 1 232 ? 57.358 29.261 32.884 1.00 6.12 238 THR B CA 1
ATOM 8121 C C . THR B 1 232 ? 58.128 30.218 33.776 1.00 6.51 238 THR B C 1
ATOM 8122 O O . THR B 1 232 ? 59.252 29.931 34.190 1.00 6.82 238 THR B O 1
ATOM 8133 N N . ASN B 1 233 ? 57.548 31.381 34.057 1.00 5.93 239 ASN B N 1
ATOM 8134 C CA . ASN B 1 233 ? 58.106 32.299 35.055 1.00 5.98 239 ASN B CA 1
ATOM 8135 C C . ASN B 1 233 ? 59.592 32.536 34.888 1.00 6.04 239 ASN B C 1
ATOM 8136 O O . ASN B 1 233 ? 60.371 32.534 35.851 1.00 8.04 239 ASN B O 1
ATOM 8147 N N . HIS B 1 234 ? 60.003 32.796 33.651 1.00 5.87 240 HIS B N 1
ATOM 8148 C CA . HIS B 1 234 ? 61.413 32.611 33.286 1.00 6.00 240 HIS B CA 1
ATOM 8149 C C . HIS B 1 234 ? 62.313 33.812 33.527 1.00 6.02 240 HIS B C 1
ATOM 8150 O O . HIS B 1 234 ? 63.540 33.664 33.547 1.00 6.23 240 HIS B O 1
ATOM 8182 N N . TRP B 1 236 ? 62.166 38.162 35.380 1.00 5.51 242 TRP B N 1
ATOM 8183 C CA . TRP B 1 236 ? 61.482 39.398 35.768 1.00 5.67 242 TRP B CA 1
ATOM 8184 C C . TRP B 1 236 ? 62.021 40.543 34.931 1.00 6.45 242 TRP B C 1
ATOM 8185 O O . TRP B 1 236 ? 63.216 40.610 34.715 1.00 6.29 242 TRP B O 1
ATOM 8206 N N . ASP B 1 237 ? 61.139 41.433 34.465 1.00 5.10 243 ASP B N 1
ATOM 8207 C CA . ASP B 1 237 ? 61.588 42.648 33.801 1.00 5.02 243 ASP B CA 1
ATOM 8208 C C . ASP B 1 237 ? 60.642 43.782 34.096 1.00 5.55 243 ASP B C 1
ATOM 8209 O O . ASP B 1 237 ? 59.489 43.548 34.439 1.00 5.98 243 ASP B O 1
ATOM 8218 N N . GLY B 1 238 ? 61.154 45.003 33.973 1.00 5.43 244 GLY B N 1
ATOM 8219 C CA . GLY B 1 238 ? 60.379 46.214 34.181 1.00 5.95 244 GLY B CA 1
ATOM 8220 C C . GLY B 1 238 ? 60.576 47.232 33.087 1.00 4.95 244 GLY B C 1
ATOM 8221 O O . GLY B 1 238 ? 60.932 46.867 31.958 1.00 6.30 244 GLY B O 1
ATOM 8225 N N . PHE B 1 239 ? 60.355 48.500 33.398 1.00 5.30 245 PHE B N 1
ATOM 8226 C CA . PHE B 1 239 ? 60.523 49.577 32.437 1.00 5.87 245 PHE B CA 1
ATOM 8227 C C . PHE B 1 239 ? 61.268 50.723 33.110 1.00 6.08 245 PHE B C 1
ATOM 8228 O O . PHE B 1 239 ? 60.762 51.314 34.065 1.00 6.12 245 PHE B O 1
ATOM 8245 N N . TRP B 1 240 ? 62.447 51.069 32.613 1.00 7.01 246 TRP B N 1
ATOM 8246 C CA . TRP B 1 240 ? 63.100 52.307 33.034 1.00 6.00 246 TRP B CA 1
ATOM 8247 C C . TRP B 1 240 ? 62.344 53.515 32.499 1.00 5.80 246 TRP B C 1
ATOM 8248 O O . TRP B 1 240 ? 61.874 53.493 31.361 1.00 6.92 246 TRP B O 1
ATOM 8269 N N . PHE B 1 241 ? 62.210 54.548 33.321 1.00 6.18 247 PHE B N 1
ATOM 8270 C CA . PHE B 1 241 ? 61.540 55.766 32.889 1.00 6.15 247 PHE B CA 1
ATOM 8271 C C . PHE B 1 241 ? 62.622 56.734 32.427 1.00 5.75 247 PHE B C 1
ATOM 8272 O O . PHE B 1 241 ? 63.307 57.359 33.226 1.00 7.21 247 PHE B O 1
ATOM 8289 N N . LEU B 1 242 ? 62.796 56.780 31.108 1.00 6.03 248 LEU B N 1
ATOM 8290 C CA . LEU B 1 242 ? 63.874 57.546 30.487 1.00 6.83 248 LEU B CA 1
ATOM 8291 C C . LEU B 1 242 ? 63.434 58.958 30.126 1.00 6.52 248 LEU B C 1
ATOM 8292 O O . LEU B 1 242 ? 62.277 59.193 29.754 1.00 7.81 248 LEU B O 1
ATOM 8308 N N . ALA B 1 243 ? 64.380 59.879 30.191 1.00 7.86 249 ALA B N 1
ATOM 8309 C CA . ALA B 1 243 ? 64.172 61.228 29.718 1.00 7.80 249 ALA B CA 1
ATOM 8310 C C . ALA B 1 243 ? 65.328 61.624 28.817 1.00 7.81 249 ALA B C 1
ATOM 8311 O O . ALA B 1 243 ? 66.496 61.326 29.091 1.00 9.81 249 ALA B O 1
ATOM 8318 N N . ASN B 1 244 ? 64.993 62.327 27.748 1.00 8.42 250 ASN B N 1
ATOM 8319 C CA . ASN B 1 244 ? 65.992 62.974 26.930 1.00 10.05 250 ASN B CA 1
ATOM 8320 C C . ASN B 1 244 ? 66.717 64.025 27.750 1.00 9.30 250 ASN B C 1
ATOM 8321 O O . ASN B 1 244 ? 66.088 64.872 28.383 1.00 9.12 250 ASN B O 1
ATOM 8332 N N . ARG B 1 245 ? 68.041 63.955 27.788 1.00 10.27 251 ARG B N 1
ATOM 8333 C CA . ARG B 1 245 ? 68.783 64.806 28.704 1.00 10.71 251 ARG B CA 1
ATOM 8334 C C . ARG B 1 245 ? 68.679 66.281 28.385 1.00 10.73 251 ARG B C 1
ATOM 8335 O O . ARG B 1 245 ? 68.499 67.090 29.280 1.00 12.81 251 ARG B O 1
ATOM 8356 N N . ARG B 1 246 ? 68.765 66.634 27.112 1.00 11.33 252 ARG B N 1
ATOM 8357 C CA . ARG B 1 246 ? 68.664 68.039 26.742 1.00 13.35 252 ARG B CA 1
ATOM 8358 C C . ARG B 1 246 ? 67.315 68.623 27.155 1.00 14.19 252 ARG B C 1
ATOM 8359 O O . ARG B 1 246 ? 67.248 69.714 27.723 1.00 16.26 252 ARG B O 1
ATOM 8380 N N . ALA B 1 247 ? 66.234 67.904 26.877 1.00 11.20 253 ALA B N 1
ATOM 8381 C CA . ALA B 1 247 ? 64.910 68.376 27.269 1.00 12.48 253 ALA B CA 1
ATOM 8382 C C . ALA B 1 247 ? 64.776 68.432 28.790 1.00 14.18 253 ALA B C 1
ATOM 8383 O O . ALA B 1 247 ? 64.167 69.347 29.347 1.00 15.04 253 ALA B O 1
ATOM 8390 N N . TRP B 1 248 ? 65.315 67.435 29.474 1.00 11.11 254 TRP B N 1
ATOM 8391 C CA . TRP B 1 248 ? 65.239 67.406 30.933 1.00 11.18 254 TRP B CA 1
ATOM 8392 C C . TRP B 1 248 ? 65.890 68.653 31.507 1.00 14.36 254 TRP B C 1
ATOM 8393 O O . TRP B 1 248 ? 65.321 69.331 32.357 1.00 13.12 254 TRP B O 1
ATOM 8414 N N . GLU B 1 249 ? 67.083 68.961 31.025 1.00 14.17 255 GLU B N 1
ATOM 8415 C CA . GLU B 1 249 ? 67.862 70.059 31.590 1.00 15.40 255 GLU B CA 1
ATOM 8416 C C . GLU B 1 249 ? 67.340 71.434 31.210 1.00 15.22 255 GLU B C 1
ATOM 8417 O O . GLU B 1 249 ? 67.709 72.428 31.839 1.00 18.66 255 GLU B O 1
ATOM 8429 N N . ARG B 1 250 ? 66.467 71.494 30.213 1.00 14.79 256 ARG B N 1
ATOM 8430 C CA . ARG B 1 250 ? 65.816 72.742 29.829 1.00 16.18 256 ARG B CA 1
ATOM 8431 C C . ARG B 1 250 ? 64.739 73.110 30.842 1.00 16.67 256 ARG B C 1
ATOM 8432 O O . ARG B 1 250 ? 64.336 74.269 30.938 1.00 22.68 256 ARG B O 1
ATOM 8453 N N . LEU B 1 251 ? 64.249 72.129 31.589 1.00 13.21 257 LEU B N 1
ATOM 8454 C CA . LEU B 1 251 ? 63.324 72.439 32.670 1.00 14.32 257 LEU B CA 1
ATOM 8455 C C . LEU B 1 251 ? 64.070 73.135 33.795 1.00 13.30 257 LEU B C 1
ATOM 8456 O O . LEU B 1 251 ? 65.124 72.664 34.223 1.00 16.11 257 LEU B O 1
ATOM 8472 N N . PRO B 1 252 ? 63.501 74.230 34.313 1.00 13.74 258 PRO B N 1
ATOM 8473 C CA . PRO B 1 252 ? 64.057 74.872 35.505 1.00 14.88 258 PRO B CA 1
ATOM 8474 C C . PRO B 1 252 ? 64.210 73.861 36.639 1.00 12.27 258 PRO B C 1
ATOM 8475 O O . PRO B 1 252 ? 63.387 72.969 36.781 1.00 13.51 258 PRO B O 1
ATOM 8486 N N . ALA B 1 253 ? 65.257 74.01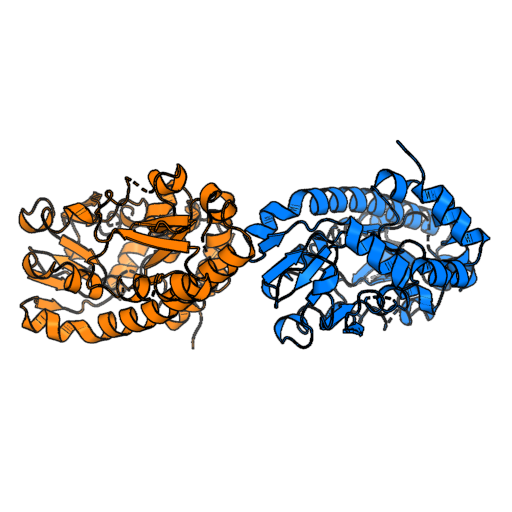9 37.437 1.00 11.43 259 ALA B N 1
ATOM 8487 C CA . ALA B 1 253 ? 65.576 73.044 38.484 1.00 13.02 259 ALA B CA 1
ATOM 8488 C C . ALA B 1 253 ? 64.404 72.713 39.402 1.00 11.82 259 ALA B C 1
ATOM 8489 O O . ALA B 1 253 ? 64.196 71.550 39.752 1.00 12.45 259 ALA B O 1
ATOM 8496 N N . ASP B 1 254 ? 63.643 73.715 39.812 1.00 12.17 260 ASP B N 1
ATOM 8497 C CA . ASP B 1 254 ? 62.556 73.456 40.739 1.00 12.88 260 ASP B CA 1
ATOM 8498 C C . ASP B 1 254 ? 61.460 72.617 40.085 1.00 11.60 260 ASP B C 1
ATOM 8499 O O . ASP B 1 254 ? 60.884 71.736 40.728 1.00 12.56 260 ASP B O 1
ATOM 8508 N N . LEU B 1 255 ? 61.191 72.869 38.808 1.00 14.21 261 LEU B N 1
ATOM 8509 C CA . LEU B 1 255 ? 60.228 72.052 38.069 1.00 12.27 261 LEU B CA 1
ATOM 8510 C C . LEU B 1 255 ? 60.721 70.626 37.838 1.00 14.66 261 LEU B C 1
ATOM 8511 O O . LEU B 1 255 ? 59.942 69.679 37.922 1.00 12.74 261 LEU B O 1
ATOM 8527 N N . ARG B 1 256 ? 62.008 70.472 37.540 1.00 12.35 262 ARG B N 1
ATOM 8528 C CA . ARG B 1 256 ? 62.583 69.134 37.387 1.00 11.82 262 ARG B CA 1
ATOM 8529 C C . ARG B 1 256 ? 62.373 68.326 38.660 1.00 10.12 262 ARG B C 1
ATOM 8530 O O . ARG B 1 256 ? 62.052 67.134 38.601 1.00 10.60 262 ARG B O 1
ATOM 8551 N N . ASP B 1 257 ? 62.595 68.951 39.816 1.00 9.98 263 ASP B N 1
ATOM 8552 C CA . ASP B 1 257 ? 62.452 68.242 41.077 1.00 11.18 263 ASP B CA 1
ATOM 8553 C C . ASP B 1 257 ? 61.010 67.772 41.289 1.00 10.30 263 ASP B C 1
ATOM 8554 O O . ASP B 1 257 ? 60.775 66.634 41.691 1.00 10.13 263 ASP B O 1
ATOM 8563 N N . ILE B 1 258 ? 60.048 68.635 40.998 1.00 9.74 264 ILE B N 1
ATOM 8564 C CA . ILE B 1 258 ? 58.626 68.285 41.084 1.00 9.88 264 ILE B CA 1
ATOM 8565 C C . ILE B 1 258 ? 58.268 67.161 40.106 1.00 8.52 264 ILE B C 1
ATOM 8566 O O . ILE B 1 258 ? 57.568 66.198 40.453 1.00 8.41 264 ILE B O 1
ATOM 8582 N N . VAL B 1 259 ? 58.744 67.274 38.877 1.00 8.31 265 VAL B N 1
ATOM 8583 C CA . VAL B 1 259 ? 58.470 66.252 37.875 1.00 9.54 265 VAL B CA 1
ATOM 8584 C C . VAL B 1 259 ? 59.055 64.901 38.311 1.00 7.43 265 VAL B C 1
ATOM 8585 O O . VAL B 1 259 ? 58.348 63.896 38.314 1.00 8.99 265 VAL B O 1
ATOM 8598 N N . ALA B 1 260 ? 60.321 64.868 38.710 1.00 8.30 266 ALA B N 1
ATOM 8599 C CA . ALA B 1 260 ? 60.950 63.599 39.089 1.00 8.76 266 ALA B CA 1
ATOM 8600 C C . ALA B 1 260 ? 60.220 62.967 40.269 1.00 8.73 266 ALA B C 1
ATOM 8601 O O . ALA B 1 260 ? 59.947 61.767 40.275 1.00 9.03 266 ALA B O 1
ATOM 8608 N N . ARG B 1 261 ? 59.918 63.761 41.283 1.00 8.36 267 ARG B N 1
ATOM 8609 C CA . ARG B 1 261 ? 59.282 63.210 42.471 1.00 8.42 267 ARG B CA 1
ATOM 8610 C C . ARG B 1 261 ? 57.933 62.597 42.078 1.00 7.69 267 ARG B C 1
ATOM 8611 O O . ARG B 1 261 ? 57.567 61.542 42.559 1.00 8.42 267 ARG B O 1
ATOM 8632 N N . ASN B 1 262 ? 57.205 63.255 41.187 1.00 7.90 268 ASN B N 1
ATOM 8633 C CA . ASN B 1 262 ? 55.901 62.758 40.775 1.00 7.71 268 ASN B CA 1
ATOM 8634 C C . ASN B 1 262 ? 55.955 61.506 39.896 1.00 8.75 268 ASN B C 1
ATOM 8635 O O . ASN B 1 262 ? 55.096 60.618 39.989 1.00 8.54 268 ASN B O 1
ATOM 8646 N N . ILE B 1 263 ? 56.975 61.411 39.053 1.00 7.89 269 ILE B N 1
ATOM 8647 C CA . ILE B 1 263 ? 57.140 60.221 38.218 1.00 8.12 269 ILE B CA 1
ATOM 8648 C C . ILE B 1 263 ? 57.460 59.031 39.107 1.00 6.23 269 ILE B C 1
ATOM 8649 O O . ILE B 1 263 ? 56.856 57.973 38.969 1.00 8.33 269 ILE B O 1
ATOM 8665 N N . ASN B 1 264 ? 58.374 59.213 40.052 1.00 6.67 270 ASN B N 1
ATOM 8666 C CA . ASN B 1 264 ? 58.739 58.141 40.960 1.00 7.66 270 ASN B CA 1
ATOM 8667 C C . ASN B 1 264 ? 57.556 57.711 41.819 1.00 8.39 270 ASN B C 1
ATOM 8668 O O . ASN B 1 264 ? 57.343 56.527 42.032 1.00 8.19 270 ASN B O 1
ATOM 8679 N N . ALA B 1 265 ? 56.779 58.668 42.312 1.00 7.40 271 ALA B N 1
ATOM 8680 C CA . ALA B 1 265 ? 55.625 58.349 43.157 1.00 7.62 271 ALA B CA 1
ATOM 8681 C C . ALA B 1 265 ? 54.576 57.558 42.367 1.00 7.83 271 ALA B C 1
ATOM 8682 O O . ALA B 1 265 ? 54.005 56.576 42.852 1.00 8.56 271 ALA B O 1
ATOM 8689 N N . ALA B 1 266 ? 54.354 57.950 41.123 1.00 8.79 272 ALA B N 1
ATOM 8690 C CA . ALA B 1 266 ? 53.439 57.227 40.261 1.00 8.30 272 ALA B CA 1
ATOM 8691 C C . ALA B 1 266 ? 53.966 55.828 39.985 1.00 9.88 272 ALA B C 1
ATOM 8692 O O . ALA B 1 266 ? 53.208 54.869 39.973 1.00 9.82 272 ALA B O 1
ATOM 8699 N N . GLY B 1 267 ? 55.273 55.692 39.802 1.00 7.35 273 GLY B N 1
ATOM 8700 C CA . GLY B 1 267 ? 55.868 54.383 39.589 1.00 9.04 273 GLY B CA 1
ATOM 8701 C C . GLY B 1 267 ? 55.669 53.457 40.780 1.00 7.14 273 GLY B C 1
ATOM 8702 O O . GLY B 1 267 ? 55.383 52.274 40.585 1.00 10.17 273 GLY B O 1
ATOM 8706 N N . VAL B 1 268 ? 55.808 53.978 41.993 1.00 7.90 274 VAL B N 1
ATOM 8707 C CA . VAL B 1 268 ? 55.573 53.170 43.182 1.00 9.17 274 VAL B CA 1
ATOM 8708 C C . VAL B 1 268 ? 54.122 52.651 43.201 1.00 8.67 274 VAL B C 1
ATOM 8709 O O . VAL B 1 268 ? 53.870 51.483 43.525 1.00 9.00 274 VAL B O 1
ATOM 8722 N N . ASN B 1 269 ? 53.155 53.504 42.879 1.00 8.43 275 ASN B N 1
ATOM 8723 C CA . ASN B 1 269 ? 51.774 53.065 42.841 1.00 9.10 275 ASN B CA 1
ATOM 8724 C C . ASN B 1 269 ? 51.561 52.058 41.730 1.00 8.54 275 ASN B C 1
ATOM 8725 O O . ASN B 1 269 ? 50.843 51.091 41.892 1.00 8.60 275 ASN B O 1
ATOM 8736 N N . GLN B 1 270 ? 52.193 52.287 40.583 1.00 7.48 276 GLN B N 1
ATOM 8737 C CA . GLN B 1 270 ? 52.094 51.380 39.446 1.00 8.66 276 GLN B CA 1
ATOM 8738 C C . GLN B 1 270 ? 52.579 49.999 39.827 1.00 6.86 276 GLN B C 1
ATOM 8739 O O . GLN B 1 270 ? 51.979 48.989 39.425 1.00 7.59 276 GLN B O 1
ATOM 8753 N N . ARG B 1 271 ? 53.670 49.933 40.585 1.00 7.54 277 ARG B N 1
ATOM 8754 C CA . ARG B 1 271 ? 54.201 48.627 40.983 1.00 6.51 277 ARG B CA 1
ATOM 8755 C C . ARG B 1 271 ? 53.155 47.828 41.746 1.00 6.87 277 ARG B C 1
ATOM 8756 O O . ARG B 1 271 ? 52.967 46.629 41.555 1.00 8.07 277 ARG B O 1
ATOM 8777 N N . ALA B 1 272 ? 52.488 48.515 42.652 1.00 7.85 278 ALA B N 1
ATOM 8778 C CA . ALA B 1 272 ? 51.485 47.859 43.488 1.00 8.67 278 ALA B CA 1
ATOM 8779 C C . ALA B 1 272 ? 50.350 47.323 42.618 1.00 8.58 278 ALA B C 1
ATOM 8780 O O . ALA B 1 272 ? 49.892 46.204 42.801 1.00 10.38 278 ALA B O 1
ATOM 8787 N N . ASP B 1 273 ? 49.919 48.116 41.640 1.00 8.03 279 ASP B N 1
ATOM 8788 C CA . ASP B 1 273 ? 48.813 47.702 40.773 1.00 8.41 279 ASP B CA 1
ATOM 8789 C C . ASP B 1 273 ? 49.221 46.465 39.999 1.00 8.10 279 ASP B C 1
ATOM 8790 O O . ASP B 1 273 ? 48.438 45.515 39.843 1.00 9.22 279 ASP B O 1
ATOM 8799 N N . VAL B 1 274 ? 50.426 46.506 39.426 1.00 8.57 280 VAL B N 1
ATOM 8800 C CA . VAL B 1 274 ? 50.881 45.427 38.548 1.00 8.92 280 VAL B CA 1
ATOM 8801 C C . VAL B 1 274 ? 51.075 44.120 39.318 1.00 9.68 280 VAL B C 1
ATOM 8802 O O . VAL B 1 274 ? 50.692 43.056 38.828 1.00 10.01 280 VAL B O 1
ATOM 8815 N N . ALA B 1 275 ? 51.622 44.195 40.529 1.00 9.04 281 ALA B N 1
ATOM 8816 C CA . ALA B 1 275 ? 51.773 43.002 41.357 1.00 10.41 281 ALA B CA 1
ATOM 8817 C C . ALA B 1 275 ? 50.410 42.358 41.609 1.00 11.11 281 ALA B C 1
ATOM 8818 O O . ALA B 1 275 ? 50.269 41.130 41.549 1.00 10.73 281 ALA B O 1
ATOM 8825 N N . LYS B 1 276 ? 49.410 43.174 41.935 1.00 10.12 282 LYS B N 1
ATOM 8826 C CA . LYS B 1 276 ? 48.062 42.665 42.186 1.00 11.18 282 LYS B CA 1
ATOM 8827 C C . LYS B 1 276 ? 47.502 41.960 40.949 1.00 11.01 282 LYS B C 1
ATOM 8828 O O . LYS B 1 276 ? 46.965 40.860 41.037 1.00 10.73 282 LYS B O 1
ATOM 8847 N N . LEU B 1 277 ? 47.649 42.581 39.787 1.00 10.09 283 LEU B N 1
ATOM 8848 C CA . LEU B 1 277 ? 47.176 41.958 38.557 1.00 8.21 283 LEU B CA 1
ATOM 8849 C C . LEU B 1 277 ? 47.893 40.643 38.274 1.00 8.25 283 LEU B C 1
ATOM 8850 O O . LEU B 1 277 ? 47.250 39.641 37.979 1.00 9.86 283 LEU B O 1
ATOM 8866 N N . ASN B 1 278 ? 49.213 40.624 38.338 1.00 9.09 284 ASN B N 1
ATOM 8867 C CA . ASN B 1 278 ? 49.925 39.404 37.978 1.00 7.89 284 ASN B CA 1
ATOM 8868 C C . ASN B 1 278 ? 49.665 38.261 38.967 1.00 9.26 284 ASN B C 1
ATOM 8869 O O . ASN B 1 278 ? 49.703 37.094 38.598 1.00 10.92 284 ASN B O 1
ATOM 8880 N N . ALA B 1 279 ? 49.333 38.604 40.204 1.00 8.90 285 ALA B N 1
ATOM 8881 C CA . ALA B 1 279 ? 49.052 37.604 41.228 1.00 10.63 285 ALA B CA 1
ATOM 8882 C C . ALA B 1 279 ? 47.646 37.039 41.073 1.00 12.64 285 ALA B C 1
ATOM 8883 O O . ALA B 1 279 ? 47.383 35.899 41.478 1.00 15.26 285 ALA B O 1
ATOM 8890 N N . GLY B 1 280 ? 46.732 37.819 40.504 1.00 11.08 286 GLY B N 1
ATOM 8891 C CA . GLY B 1 280 ? 45.337 37.428 40.480 1.00 12.33 286 GLY B CA 1
ATOM 8892 C C . GLY B 1 280 ? 44.688 37.107 39.151 1.00 13.64 286 GLY B C 1
ATOM 8893 O O . GLY B 1 280 ? 43.552 36.643 39.138 1.00 14.66 286 GLY B O 1
ATOM 8897 N N . LEU B 1 281 ? 45.375 37.352 38.036 1.00 9.36 287 LEU B N 1
ATOM 8898 C CA . LEU B 1 281 ? 44.729 37.293 36.723 1.00 10.94 287 LEU B CA 1
ATOM 8899 C C . LEU B 1 281 ? 44.437 35.904 36.172 1.00 11.47 287 LEU B C 1
ATOM 8900 O O . LEU B 1 281 ? 43.623 35.785 35.272 1.00 12.33 287 LEU B O 1
ATOM 8916 N N . LYS B 1 282 ? 45.072 34.859 36.691 1.00 10.46 288 LYS B N 1
ATOM 8917 C CA . LYS B 1 282 ? 44.943 33.544 36.080 1.00 8.95 288 LYS B CA 1
ATOM 8918 C C . LYS B 1 282 ? 43.497 33.113 35.956 1.00 10.32 288 LYS B C 1
ATOM 8919 O O . LYS B 1 282 ? 43.058 32.675 34.893 1.00 11.19 288 LYS B O 1
ATOM 8938 N N . ASP B 1 283 ? 42.729 33.236 37.030 1.00 10.97 289 ASP B N 1
ATOM 8939 C CA . ASP B 1 283 ? 41.351 32.746 36.969 1.00 14.56 289 ASP B CA 1
ATOM 8940 C C . ASP B 1 283 ? 40.514 33.467 35.918 1.00 12.03 289 ASP B C 1
ATOM 8941 O O . ASP B 1 283 ? 39.762 32.834 35.182 1.00 14.97 289 ASP B O 1
ATOM 8950 N N . GLU B 1 284 ? 40.663 34.785 35.827 1.00 12.63 290 GLU B N 1
ATOM 8951 C CA . GLU B 1 284 ? 39.916 35.570 34.864 1.00 12.73 290 GLU B CA 1
ATOM 8952 C C . GLU B 1 284 ? 40.336 35.193 33.436 1.00 10.18 290 GLU B C 1
ATOM 8953 O O . GLU B 1 284 ? 39.490 34.998 32.552 1.00 12.86 290 GLU B O 1
ATOM 8965 N N . LEU B 1 285 ? 41.636 35.063 33.212 1.00 9.44 291 LEU B N 1
ATOM 8966 C CA . LEU B 1 285 ? 42.136 34.674 31.903 1.00 9.27 291 LEU B CA 1
ATOM 8967 C C . LEU B 1 285 ? 41.689 33.269 31.515 1.00 11.18 291 LEU B C 1
ATOM 8968 O O . LEU B 1 285 ? 41.405 33.005 30.337 1.00 12.04 291 LEU B O 1
ATOM 8984 N N . ALA B 1 286 ? 41.643 32.363 32.485 1.00 12.32 292 ALA B N 1
ATOM 8985 C CA . ALA B 1 286 ? 41.174 31.005 32.242 1.00 13.53 292 ALA B CA 1
ATOM 8986 C C . ALA B 1 286 ? 39.686 30.999 31.891 1.00 18.78 292 ALA B C 1
ATOM 8987 O O . ALA B 1 286 ? 39.241 30.196 31.078 1.00 18.51 292 ALA B O 1
ATOM 8994 N N . THR B 1 287 ? 38.921 31.888 32.514 1.00 18.34 293 THR B N 1
ATOM 8995 C CA . THR B 1 287 ? 37.482 31.979 32.246 1.00 21.52 293 THR B CA 1
ATOM 8996 C C . THR B 1 287 ? 37.249 32.527 30.839 1.00 23.19 293 THR B C 1
ATOM 8997 O O . THR B 1 287 ? 36.242 32.217 30.195 1.00 27.40 293 THR B O 1
ATOM 9008 N N . LYS B 1 288 ? 38.186 33.334 30.352 1.00 22.50 294 LYS B N 1
ATOM 9009 C CA . LYS B 1 288 ? 38.109 33.843 28.994 1.00 20.03 294 LYS B CA 1
ATOM 9010 C C . LYS B 1 288 ? 38.620 32.823 27.983 1.00 21.23 294 LYS B C 1
ATOM 9011 O O . LYS B 1 288 ? 38.718 33.119 26.800 1.00 28.69 294 LYS B O 1
ATOM 9030 N N . GLY B 1 289 ? 38.956 31.631 28.468 1.00 20.29 295 GLY B N 1
ATOM 9031 C CA . GLY B 1 289 ? 39.267 30.503 27.609 1.00 17.89 295 GLY B CA 1
ATOM 9032 C C . GLY B 1 289 ? 40.729 30.113 27.438 1.00 17.27 295 GLY B C 1
ATOM 9033 O O . GLY B 1 289 ? 41.017 29.109 26.779 1.00 20.90 295 GLY B O 1
ATOM 9037 N N . LEU B 1 290 ? 41.658 30.893 27.990 1.00 16.15 296 LEU B N 1
ATOM 9038 C CA . LEU B 1 290 ? 43.074 30.552 27.927 1.00 12.88 296 LEU B CA 1
ATOM 9039 C C . LEU B 1 290 ? 43.295 29.327 28.823 1.00 10.27 296 LEU B C 1
ATOM 9040 O O . LEU B 1 290 ? 42.827 29.295 29.953 1.00 13.01 296 LEU B O 1
ATOM 9056 N N . THR B 1 291 ? 43.977 28.315 28.330 1.00 8.25 297 THR B N 1
ATOM 9057 C CA . THR B 1 291 ? 44.201 27.089 29.100 1.00 7.99 297 THR B CA 1
ATOM 9058 C C . THR B 1 291 ? 45.575 27.154 29.762 1.00 7.81 297 THR B C 1
ATOM 9059 O O . THR B 1 291 ? 46.590 27.278 29.066 1.00 7.71 297 THR B O 1
ATOM 9070 N N . PHE B 1 292 ? 45.623 27.067 31.085 1.00 7.92 298 PHE B N 1
ATOM 9071 C CA . PHE B 1 292 ? 46.869 27.235 31.843 1.00 7.05 298 PHE B CA 1
ATOM 9072 C C . PHE B 1 292 ? 47.488 25.910 32.257 1.00 7.78 298 PHE B C 1
ATOM 9073 O O . PHE B 1 292 ? 46.769 24.941 32.547 1.00 8.92 298 PHE B O 1
ATOM 9090 N N . ASN B 1 293 ? 48.819 25.888 32.350 1.00 6.82 299 ASN B N 1
ATOM 9091 C CA . ASN B 1 293 ? 49.534 24.827 33.048 1.00 6.97 299 ASN B CA 1
ATOM 9092 C C . ASN B 1 293 ? 50.722 25.424 33.788 1.00 6.76 299 ASN B C 1
ATOM 9093 O O . ASN B 1 293 ? 51.254 26.467 33.372 1.00 6.82 299 ASN B O 1
ATOM 9104 N N . GLN B 1 294 ? 51.095 24.788 34.898 1.00 6.97 300 GLN B N 1
ATOM 9105 C CA . GLN B 1 294 ? 52.266 25.150 35.682 1.00 6.92 300 GLN B CA 1
ATOM 9106 C C . GLN B 1 294 ? 53.319 24.092 35.471 1.00 7.14 300 GLN B C 1
ATOM 9107 O O . GLN B 1 294 ? 53.255 23.011 36.077 1.00 7.53 300 GLN B O 1
ATOM 9121 N N . PRO B 1 295 ? 54.287 24.357 34.600 1.00 7.03 301 PRO B N 1
ATOM 9122 C CA . PRO B 1 295 ? 55.342 23.355 34.453 1.00 9.00 301 PRO B CA 1
ATOM 9123 C C . PRO B 1 295 ? 56.274 23.381 35.657 1.00 7.73 301 PRO B C 1
ATOM 9124 O O . PRO B 1 295 ? 56.371 24.370 36.380 1.00 8.93 301 PRO B O 1
ATOM 9135 N N . THR B 1 296 ? 56.941 22.263 35.884 1.00 8.22 302 THR B N 1
ATOM 9136 C CA . THR B 1 296 ? 58.002 22.182 36.880 1.00 8.58 302 THR B CA 1
ATOM 9137 C C . THR B 1 296 ? 59.176 22.995 36.371 1.00 8.50 302 THR B C 1
ATOM 9138 O O . THR B 1 296 ? 59.643 22.800 35.258 1.00 8.95 302 THR B O 1
ATOM 9149 N N . ILE B 1 297 ? 59.662 23.922 37.183 1.00 9.12 303 ILE B N 1
ATOM 9150 C CA . ILE B 1 297 ? 60.576 24.937 36.688 1.00 10.21 303 ILE B CA 1
ATOM 9151 C C . ILE B 1 297 ? 62.027 24.460 36.603 1.00 9.98 303 ILE B C 1
ATOM 9152 O O . ILE B 1 297 ? 62.757 24.875 35.688 1.00 10.82 303 ILE B O 1
ATOM 9168 N N . GLY B 1 298 ? 62.451 23.613 37.538 1.00 11.00 304 GLY B N 1
ATOM 9169 C CA . GLY B 1 298 ? 63.848 23.230 37.631 1.00 10.87 304 GLY B CA 1
ATOM 9170 C C . GLY B 1 298 ? 64.488 22.817 36.313 1.00 11.51 304 GLY B C 1
ATOM 9171 O O . GLY B 1 298 ? 65.587 23.253 36.006 1.00 11.49 304 GLY B O 1
ATOM 9175 N N . PRO B 1 299 ? 63.820 21.949 35.530 1.00 9.96 305 PRO B N 1
ATOM 9176 C CA . PRO B 1 299 ? 64.428 21.502 34.274 1.00 12.00 305 PRO B CA 1
ATOM 9177 C C . PRO B 1 299 ? 64.702 22.638 33.283 1.00 8.42 305 PRO B C 1
ATOM 9178 O O . PRO B 1 299 ? 65.619 22.502 32.463 1.00 11.93 305 PRO B O 1
ATOM 9189 N N . PHE B 1 300 ? 63.959 23.738 33.340 1.00 8.93 306 PHE B N 1
ATOM 9190 C CA . PHE B 1 300 ? 64.248 24.876 32.464 1.00 8.25 306 PHE B CA 1
ATOM 9191 C C . PHE B 1 300 ? 65.550 25.580 32.867 1.00 8.90 306 PHE B C 1
ATOM 9192 O O . PHE B 1 300 ? 66.366 25.942 32.029 1.00 9.09 306 PHE B O 1
ATOM 9209 N N . ARG B 1 301 ? 65.724 25.794 34.160 1.00 10.32 307 ARG B N 1
ATOM 9210 C CA . ARG B 1 301 ? 66.972 26.356 34.660 1.00 8.82 307 ARG B CA 1
ATOM 9211 C C . ARG B 1 301 ? 68.141 25.438 34.327 1.00 9.46 307 ARG B C 1
ATOM 9212 O O . ARG B 1 301 ? 69.211 25.909 33.928 1.00 10.56 307 ARG B O 1
ATOM 9233 N N . ASP B 1 302 ? 67.946 24.129 34.482 1.00 10.38 308 ASP B N 1
ATOM 9234 C CA . ASP B 1 302 ? 68.979 23.169 34.097 1.00 12.15 308 ASP B CA 1
ATOM 9235 C C . ASP B 1 302 ? 69.360 23.307 32.629 1.00 13.33 308 ASP B C 1
ATOM 9236 O O . ASP B 1 302 ? 70.541 23.200 32.268 1.00 12.30 308 ASP B O 1
ATOM 9245 N N . LYS B 1 303 ? 68.356 23.495 31.778 1.00 10.33 309 LYS B N 1
ATOM 9246 C CA . LYS B 1 303 ? 68.583 23.586 30.349 1.00 11.01 309 LYS B CA 1
ATOM 9247 C C . LYS B 1 303 ? 69.412 24.830 30.024 1.00 11.85 309 LYS B C 1
ATOM 9248 O O . LYS B 1 303 ? 70.363 24.754 29.260 1.00 12.00 309 LYS B O 1
ATOM 9267 N N . LEU B 1 304 ? 69.072 25.975 30.613 1.00 9.70 310 LEU B N 1
ATOM 9268 C CA . LEU B 1 304 ? 69.861 27.186 30.399 1.00 9.69 310 LEU B CA 1
ATOM 9269 C C . LEU B 1 304 ? 71.305 26.975 30.848 1.00 11.30 310 LEU B C 1
ATOM 9270 O O . LEU B 1 304 ? 72.251 27.356 30.163 1.00 10.73 310 LEU B O 1
ATOM 9286 N N . ARG B 1 305 ? 71.481 26.298 31.974 1.00 9.37 311 ARG B N 1
ATOM 9287 C CA . ARG B 1 305 ? 72.826 26.042 32.469 1.00 9.96 311 ARG B CA 1
ATOM 9288 C C . ARG B 1 305 ? 73.593 25.148 31.494 1.00 10.93 311 ARG B C 1
ATOM 9289 O O . ARG B 1 305 ? 74.726 25.449 31.146 1.00 11.52 311 ARG B O 1
ATOM 9310 N N . ALA B 1 306 ? 72.960 24.067 31.043 1.00 11.09 312 ALA B N 1
ATOM 9311 C CA . ALA B 1 306 ? 73.641 23.105 30.171 1.00 13.33 312 ALA B CA 1
ATOM 9312 C C . ALA B 1 306 ? 73.982 23.695 28.814 1.00 15.68 312 ALA B C 1
ATOM 9313 O O . ALA B 1 306 ? 74.977 23.303 28.185 1.00 16.13 312 ALA B O 1
ATOM 9320 N N . ALA B 1 307 ? 73.174 24.649 28.374 1.00 13.07 313 ALA B N 1
ATOM 9321 C CA . ALA B 1 307 ? 73.394 25.371 27.125 1.00 14.12 313 ALA B CA 1
ATOM 9322 C C . ALA B 1 307 ? 74.509 26.411 27.221 1.00 14.34 313 ALA B C 1
ATOM 9323 O O . ALA B 1 307 ? 74.911 26.991 26.217 1.00 16.80 313 ALA B O 1
ATOM 9330 N N . GLY B 1 308 ? 75.009 26.658 28.425 1.00 13.08 314 GLY B N 1
ATOM 9331 C CA . GLY B 1 308 ? 76.054 27.644 28.619 1.00 13.13 314 GLY B CA 1
ATOM 9332 C C . GLY B 1 308 ? 75.568 29.067 28.827 1.00 11.81 314 GLY B C 1
ATOM 9333 O O . GLY B 1 308 ? 76.363 29.998 28.809 1.00 13.07 314 GLY B O 1
ATOM 9337 N N . PHE B 1 309 ? 74.269 29.247 29.027 1.00 11.85 315 PHE B N 1
ATOM 9338 C CA . PHE B 1 309 ? 73.683 30.584 29.094 1.00 10.32 315 PHE B CA 1
ATOM 9339 C C . PHE B 1 309 ? 74.241 31.407 30.252 1.00 8.23 315 PHE B C 1
ATOM 9340 O O . PHE B 1 309 ? 74.567 32.582 30.086 1.00 9.57 315 PHE B O 1
ATOM 9357 N N . TYR B 1 310 ? 74.348 30.820 31.439 1.00 8.61 316 TYR B N 1
ATOM 9358 C CA . TYR B 1 310 ? 74.828 31.589 32.578 1.00 9.55 316 TYR B CA 1
ATOM 9359 C C . TYR B 1 310 ? 76.299 31.924 32.422 1.00 9.92 316 TYR B C 1
ATOM 9360 O O . TYR B 1 310 ? 76.735 33.005 32.788 1.00 10.78 316 TYR B O 1
ATOM 9378 N N . ALA B 1 311 ? 77.057 31.002 31.835 1.00 10.54 317 ALA B N 1
ATOM 9379 C CA . ALA B 1 311 ? 78.479 31.241 31.583 1.00 10.23 317 ALA B CA 1
ATOM 9380 C C . ALA B 1 311 ? 78.663 32.365 30.559 1.00 10.95 317 ALA B C 1
ATOM 9381 O O . ALA B 1 311 ? 79.533 33.228 30.709 1.00 12.15 317 ALA B O 1
ATOM 9388 N N . GLU B 1 312 ? 77.816 32.375 29.540 1.00 12.12 318 GLU B N 1
ATOM 9389 C CA . GLU B 1 312 ? 77.882 33.391 28.495 1.00 10.76 318 GLU B CA 1
ATOM 9390 C C . GLU B 1 312 ? 77.708 34.778 29.108 1.00 9.96 318 GLU B C 1
ATOM 9391 O O . GLU B 1 312 ? 78.503 35.685 28.870 1.00 10.76 318 GLU B O 1
ATOM 9403 N N . TRP B 1 313 ? 76.668 34.937 29.922 1.00 8.55 319 TRP B N 1
ATOM 9404 C CA . TRP B 1 313 ? 76.336 36.267 30.414 1.00 8.93 319 TRP B CA 1
ATOM 9405 C C . TRP B 1 313 ? 77.255 36.719 31.544 1.00 7.93 319 TRP B C 1
ATOM 9406 O O . TRP B 1 313 ? 77.524 37.906 31.680 1.00 10.03 319 TRP B O 1
ATOM 9427 N N . LYS B 1 314 ? 77.781 35.787 32.324 1.00 9.23 320 LYS B N 1
ATOM 9428 C CA . LYS B 1 314 ? 78.812 36.162 33.297 1.00 10.18 320 LYS B CA 1
ATOM 9429 C C . LYS B 1 314 ? 80.006 36.778 32.560 1.00 11.29 320 LYS B C 1
ATOM 9430 O O . LYS B 1 314 ? 80.547 37.794 32.969 1.00 12.30 320 LYS B O 1
ATOM 9449 N N . GLY B 1 315 ? 80.386 36.176 31.441 1.00 10.89 321 GLY B N 1
ATOM 9450 C CA . GLY B 1 315 ? 81.464 36.712 30.632 1.00 11.31 321 GLY B CA 1
ATOM 9451 C C . GLY B 1 315 ? 81.140 38.079 30.056 1.00 11.02 321 GLY B C 1
ATOM 9452 O O . GLY B 1 315 ? 81.983 38.975 30.034 1.00 14.28 321 GLY B O 1
ATOM 9456 N N . LYS B 1 316 ? 79.922 38.232 29.558 1.00 9.94 322 LYS B N 1
ATOM 9457 C CA . LYS B 1 316 ? 79.529 39.481 28.929 1.00 11.03 322 LYS B CA 1
ATOM 9458 C C . LYS B 1 316 ? 79.429 40.645 29.907 1.00 10.15 322 LYS B C 1
ATOM 9459 O O . LYS B 1 316 ? 79.881 41.755 29.599 1.00 12.89 322 LYS B O 1
ATOM 9478 N N . TYR B 1 317 ? 78.853 40.413 31.085 1.00 9.77 323 TYR B N 1
ATOM 9479 C CA . TYR B 1 317 ? 78.692 41.506 32.044 1.00 11.19 323 TYR B CA 1
ATOM 9480 C C . TYR B 1 317 ? 79.967 41.767 32.832 1.00 10.33 323 TYR B C 1
ATOM 9481 O O . TYR B 1 317 ? 80.189 42.859 33.355 1.00 11.25 323 TYR B O 1
ATOM 9499 N N . GLY B 1 318 ? 80.792 40.742 32.955 1.00 10.18 324 GLY B N 1
ATOM 9500 C CA . GLY B 1 318 ? 82.024 40.861 33.720 1.00 12.91 324 GLY B CA 1
ATOM 9501 C C . GLY B 1 318 ? 81.857 40.426 35.169 1.00 15.28 324 GLY B C 1
ATOM 9502 O O . GLY B 1 318 ? 80.733 40.410 35.694 1.00 12.33 324 GLY B O 1
ATOM 9506 N N . GLU B 1 319 ? 82.970 40.070 35.821 1.00 15.77 325 GLU B N 1
ATOM 9507 C CA . GLU B 1 319 ? 82.916 39.492 37.164 1.00 16.24 325 GLU B CA 1
ATOM 9508 C C . GLU B 1 319 ? 82.271 40.423 38.169 1.00 15.79 325 GLU B C 1
ATOM 9509 O O . GLU B 1 319 ? 81.486 39.978 39.010 1.00 16.89 325 GLU B O 1
ATOM 9521 N N . GLN B 1 320 ? 82.587 41.712 38.103 1.00 14.81 326 GLN B N 1
ATOM 9522 C CA . GLN B 1 320 ? 82.068 42.639 39.110 1.00 16.65 326 GLN B CA 1
ATOM 9523 C C . GLN B 1 320 ? 80.542 42.766 39.043 1.00 14.36 326 GLN B C 1
ATOM 9524 O O . GLN B 1 320 ? 79.853 42.680 40.063 1.00 15.37 326 GLN B O 1
ATOM 9538 N N . ALA B 1 321 ? 80.025 42.986 37.846 1.00 11.88 327 ALA B N 1
ATOM 9539 C CA . ALA B 1 321 ? 78.589 43.081 37.641 1.00 10.41 327 ALA B CA 1
ATOM 9540 C C . ALA B 1 321 ? 77.889 41.754 37.968 1.00 10.94 327 ALA B C 1
ATOM 9541 O O . ALA B 1 321 ? 76.835 41.744 38.603 1.00 10.30 327 ALA B O 1
ATOM 9548 N N . TRP B 1 322 ? 78.483 40.639 37.571 1.00 10.75 328 TRP B N 1
ATOM 9549 C CA . TRP B 1 322 ? 77.871 39.344 37.864 1.00 10.23 328 TRP B CA 1
ATOM 9550 C C . TRP B 1 322 ? 77.820 39.097 39.361 1.00 13.57 328 TRP B C 1
ATOM 9551 O O . TRP B 1 322 ? 76.815 38.620 39.881 1.00 10.85 328 TRP B O 1
ATOM 9572 N N . SER B 1 323 ? 78.915 39.395 40.051 1.00 13.12 329 SER B N 1
ATOM 9573 C CA . SER B 1 323 ? 78.931 39.253 41.501 1.00 14.66 329 SER B CA 1
ATOM 9574 C C . SER B 1 323 ? 77.849 40.106 42.158 1.00 11.77 329 SER B C 1
ATOM 9575 O O . SER B 1 323 ? 77.263 39.705 43.162 1.00 14.77 329 SER B O 1
ATOM 9583 N N . LEU B 1 324 ? 77.597 41.292 41.611 1.00 11.60 330 LEU B N 1
ATOM 9584 C CA . LEU B 1 324 ? 76.585 42.173 42.151 1.00 11.75 330 LEU B CA 1
ATOM 9585 C C . LEU B 1 324 ? 75.198 41.554 41.956 1.00 10.32 330 LEU B C 1
ATOM 9586 O O . LEU B 1 324 ? 74.365 41.581 42.859 1.00 11.84 330 LEU B O 1
ATOM 9602 N N . LEU B 1 325 ? 74.950 40.997 40.771 1.00 11.26 331 LEU B N 1
ATOM 9603 C CA . LEU B 1 325 ? 73.696 40.284 40.543 1.00 8.95 331 LEU B CA 1
ATOM 9604 C C . LEU B 1 325 ? 73.531 39.111 41.522 1.00 10.19 331 LEU B C 1
ATOM 9605 O O . LEU B 1 325 ? 72.456 38.920 42.095 1.00 10.11 331 LEU B O 1
ATOM 9621 N N . GLU B 1 326 ? 74.584 38.331 41.694 1.00 10.80 332 GLU B N 1
ATOM 9622 C CA . GLU B 1 326 ? 74.546 37.192 42.622 1.00 10.71 332 GLU B CA 1
ATOM 9623 C C . GLU B 1 326 ? 74.248 37.647 44.039 1.00 12.96 332 GLU B C 1
ATOM 9624 O O . GLU B 1 326 ? 73.437 37.027 44.742 1.00 15.66 332 GLU B O 1
ATOM 9636 N N . LYS B 1 327 ? 74.903 38.710 44.480 1.00 12.68 333 LYS B N 1
ATOM 9637 C CA . LYS B 1 327 ? 74.655 39.244 45.820 1.00 13.68 333 LYS B CA 1
ATOM 9638 C C . LYS B 1 327 ? 73.183 39.609 45.959 1.00 17.17 333 LYS B C 1
ATOM 9639 O O . LYS B 1 327 ? 72.556 39.341 46.981 1.00 16.93 333 LYS B O 1
ATOM 9658 N N . SER B 1 328 ? 72.639 40.211 44.914 1.00 15.08 334 SER B N 1
ATOM 9659 C CA . SER B 1 328 ? 71.264 40.715 44.939 1.00 15.70 334 SER B CA 1
ATOM 9660 C C . SER B 1 328 ? 70.227 39.597 45.043 1.00 17.14 334 SER B C 1
ATOM 9661 O O . SER B 1 328 ? 69.231 39.714 45.773 1.00 16.79 334 SER B O 1
ATOM 9669 N N . VAL B 1 329 ? 70.435 38.494 44.336 1.00 14.10 335 VAL B N 1
ATOM 9670 C CA . VAL B 1 329 ? 69.394 37.473 44.301 1.00 15.22 335 VAL B CA 1
ATOM 9671 C C . VAL B 1 329 ? 69.469 36.496 45.477 1.00 14.84 335 VAL B C 1
ATOM 9672 O O . VAL B 1 329 ? 68.547 35.720 45.676 1.00 17.18 335 VAL B O 1
ATOM 9685 N N . GLY B 1 330 ? 70.548 36.544 46.258 1.00 12.73 336 GLY B N 1
ATOM 9686 C CA . GLY B 1 330 ? 70.720 35.627 47.388 1.00 14.33 336 GLY B CA 1
ATOM 9687 C C . GLY B 1 330 ? 70.014 36.004 48.694 1.00 14.87 336 GLY B C 1
ATOM 9688 O O . GLY B 1 330 ? 70.048 35.272 49.718 1.00 17.72 336 GLY B O 1
ATOM 9692 N N . LYS B 1 331 ? 69.337 37.135 48.701 1.00 13.93 337 LYS B N 1
ATOM 9693 C CA . LYS B 1 331 ? 68.691 37.585 49.918 1.00 16.45 337 LYS B CA 1
ATOM 9694 C C . LYS B 1 331 ? 67.520 36.685 50.283 1.00 15.67 337 LYS B C 1
ATOM 9695 O O . LYS B 1 331 ? 66.773 36.235 49.413 1.00 18.86 337 LYS B O 1
ATOM 9714 N N . LEU B 1 332 ? 67.360 36.439 51.578 1.00 15.65 338 LEU B N 1
ATOM 9715 C CA . LEU B 1 332 ? 66.316 35.581 52.088 1.00 16.12 338 LEU B CA 1
ATOM 9716 C C . LEU B 1 332 ? 65.542 36.323 53.164 1.00 20.79 338 LEU B C 1
ATOM 9717 O O . LEU B 1 332 ? 65.962 36.379 54.323 1.00 22.67 338 LEU B O 1
ATOM 9733 N N . ALA B 1 333 ? 64.405 36.872 52.762 1.00 18.77 339 ALA B N 1
ATOM 9734 C CA . ALA B 1 333 ? 63.548 37.586 53.682 1.00 19.03 339 ALA B CA 1
ATOM 9735 C C . ALA B 1 333 ? 62.125 37.611 53.144 1.00 25.87 339 ALA B C 1
ATOM 9736 O O . ALA B 1 333 ? 61.843 37.183 52.020 1.00 27.22 339 ALA B O 1
#

CATH classification: 3.40.190.170

Radius of gyration: 30.11 Å; Cα contacts (8 Å, |Δi|>4): 1161; chains: 2; bounding box: 82×73×62 Å